Protein AF-A0A915DRJ3-F1 (afdb_monomer_lite)

InterPro domains:
  IPR001910 Inosine/uridine-preferring nucleoside hydrolase domain [PF01156] (149-484)
  IPR036452 Ribonucleoside hydrolase-like [G3DSA:3.90.245.10] (140-495)
  IPR036452 Ribonucleoside hydrolase-like [SSF53590] (146-340)

Foldseek 3Di:
DVVVVVVLVVVLVVVCVVPVPPDPPVSVVVSVVVVVVVVVVVVCVVVVVDDDDDDDDDQDWDDDDPDTDHDDDDDDDDDDDDDDDDDDDDDDDDDDDDDDDDDDDDDDDDDDPDDVVVPPPPDDDDPPPDPDPPLLVLLLVLDDLQAFEEEEAQQFLLVLLLVLLCLLFPLSNHSAYEYAADLQVLSQVLVQLLQCLRPSRNSHYYYGAQRFDDDDLAQQQVLVVPLLCPCPVSDDPVSSVVSVVCPDPRRPHGLLVNLVSNLVSLLVVVHAHEYEAHAACRSPQVPVVDVSSLVSHQEYEHQWDWDADVPDNWTFTHNRCQRYVPSVQSVLVCQLRHAYEYCYVQQLLLLQQQAQDPPDPPPRQADPRKDFCVRNVLLLCLLPVPLQVSSVSSLVSLLSSLVSVCVVPVVSCVRCDPRGRSRMDHNRSNCSSLCVSDVVQWPDKFFWRKHWPPPAADSNHTIIDIDGDPSGSYIYTHGPSVSSVVSSSVSSVSSCVVRRD

Secondary structure (DSSP, 8-state):
-HHHHHHHHHHHHHHHHHTT---HHHHHHHHHHHHHHHHHHHHHHHTTSS------PPPP-EEETTEEE---------PPPPP-------------------------------SSTTTTT--S---SS-----HHHHHHHH--SSS-EEEEE---HHHHHHHHHHHHHTTTTEEEEEE-SSSHHHHHHHHHHHHTTSTTTTTS-EEE----S-----TTTHHHHT-TTTTBTTB-HHHHHHHHH--------HHHHHHHHHHHHHHHHT--EEEEE-S-SHHHHHHHTSHHHHHHEEEEEEE--EEEPTTSS-EEE-HHHHH-HHHHHHHHHGGGTS-EEEE-HHHHHHHHHS-S-TT-TTS-S-SSS-EETTT-HHHHHHHT-TTBGGGHHHHHHHHHHHHHHHHH-THHHHHH-GGGTTSEE--HHHHHHHHHH-GGGEEEEEEEEEEEEEEEEETTEEEEEEEE-TT--EEEEEE-HHHHHHHHHHHHHHHHHHHB-

Structure (mmCIF, N/CA/C/O backbone):
data_AF-A0A915DRJ3-F1
#
_entry.id   AF-A0A915DRJ3-F1
#
loop_
_atom_site.group_PDB
_atom_site.id
_atom_site.type_symbol
_atom_site.label_atom_id
_atom_site.label_alt_id
_atom_site.label_comp_id
_atom_site.label_asym_id
_atom_site.label_entity_id
_atom_site.label_seq_id
_atom_site.pdbx_PDB_ins_code
_atom_site.Cartn_x
_atom_site.Cartn_y
_atom_site.Cartn_z
_atom_site.occupancy
_atom_site.B_iso_or_equiv
_atom_site.auth_seq_id
_atom_site.auth_comp_id
_atom_site.auth_asym_id
_atom_site.auth_atom_id
_atom_site.pdbx_PDB_model_num
ATOM 1 N N . MET A 1 1 ? 42.734 8.573 -35.535 1.00 49.59 1 MET A N 1
ATOM 2 C CA . MET A 1 1 ? 42.761 9.643 -34.503 1.00 49.59 1 MET A CA 1
ATOM 3 C C . MET A 1 1 ? 42.790 11.056 -35.105 1.00 49.59 1 MET A C 1
ATOM 5 O O . MET A 1 1 ? 42.105 11.924 -34.582 1.00 49.59 1 MET A O 1
ATOM 9 N N . HIS A 1 2 ? 43.520 11.301 -36.202 1.00 44.66 2 HIS A N 1
ATOM 10 C CA . HIS A 1 2 ? 43.616 12.638 -36.820 1.00 44.66 2 HIS A CA 1
ATOM 11 C C . HIS A 1 2 ? 42.331 13.121 -37.518 1.00 44.66 2 HIS A C 1
ATOM 13 O O . HIS A 1 2 ? 41.984 14.289 -37.389 1.00 44.66 2 HIS A O 1
ATOM 19 N N . VAL A 1 3 ? 41.559 12.219 -38.135 1.00 53.72 3 VAL A N 1
ATOM 20 C CA . VAL A 1 3 ? 40.281 12.560 -38.797 1.00 53.72 3 VAL A CA 1
ATOM 21 C C . VAL A 1 3 ? 39.209 13.025 -37.799 1.00 53.72 3 VAL A C 1
ATOM 23 O O . VAL A 1 3 ? 38.527 14.015 -38.036 1.00 53.72 3 VAL A O 1
ATOM 26 N N . LEU A 1 4 ? 39.111 12.380 -36.630 1.00 61.62 4 LEU A N 1
ATOM 27 C CA . LEU A 1 4 ? 38.143 12.759 -35.591 1.00 61.62 4 LEU A CA 1
ATOM 28 C C . LEU A 1 4 ? 38.477 14.118 -34.953 1.00 61.62 4 LEU A C 1
ATOM 30 O O . LEU A 1 4 ? 37.576 14.907 -34.679 1.00 61.62 4 LEU A O 1
ATOM 34 N N . LYS A 1 5 ? 39.771 14.416 -34.761 1.00 54.53 5 LYS A N 1
ATOM 35 C CA . LYS A 1 5 ? 40.222 15.738 -34.294 1.00 54.53 5 LYS A CA 1
ATOM 36 C C . LYS A 1 5 ? 39.854 16.835 -35.295 1.00 54.53 5 LYS A C 1
ATOM 38 O O . LYS A 1 5 ? 39.391 17.888 -34.875 1.00 54.53 5 LYS A O 1
ATOM 43 N N . LEU A 1 6 ? 40.004 16.568 -36.594 1.00 57.22 6 LEU A N 1
ATOM 44 C CA . LEU A 1 6 ? 39.643 17.508 -37.655 1.00 57.22 6 LEU A CA 1
ATOM 45 C C . LEU A 1 6 ? 38.124 17.749 -37.717 1.00 57.22 6 LEU A C 1
ATOM 47 O O . LEU A 1 6 ? 37.693 18.896 -37.778 1.00 57.22 6 LEU A O 1
ATOM 51 N N . LEU A 1 7 ? 37.309 16.694 -37.608 1.00 63.97 7 LEU A N 1
ATOM 52 C CA . LEU A 1 7 ? 35.843 16.804 -37.611 1.00 63.97 7 LEU A CA 1
ATOM 53 C C . LEU A 1 7 ? 35.302 17.565 -36.393 1.00 63.97 7 LEU A C 1
ATOM 55 O O . LEU A 1 7 ? 34.417 18.404 -36.544 1.00 63.97 7 LEU A O 1
ATOM 59 N N . LEU A 1 8 ? 35.863 17.339 -35.200 1.00 65.94 8 LEU A N 1
ATOM 60 C CA . LEU A 1 8 ? 35.496 18.095 -33.997 1.00 65.94 8 LEU A CA 1
ATOM 61 C C . LEU A 1 8 ? 35.905 19.568 -34.097 1.00 65.94 8 LEU A C 1
ATOM 63 O O . LEU A 1 8 ? 35.176 20.431 -33.613 1.00 65.94 8 LEU A O 1
ATOM 67 N N . LEU A 1 9 ? 37.026 19.873 -34.755 1.00 63.84 9 LEU A N 1
ATOM 68 C CA . LEU A 1 9 ? 37.458 21.251 -34.986 1.00 63.84 9 LEU A CA 1
ATOM 69 C C . LEU A 1 9 ? 36.503 21.976 -35.947 1.00 63.84 9 LEU A C 1
ATOM 71 O O . LEU A 1 9 ? 36.058 23.082 -35.648 1.00 63.84 9 LEU A O 1
ATOM 75 N N . ILE A 1 10 ? 36.130 21.320 -37.052 1.00 67.25 10 ILE A N 1
ATOM 76 C CA . ILE A 1 10 ? 35.184 21.843 -38.051 1.00 67.25 10 ILE A CA 1
ATOM 77 C C . ILE A 1 10 ? 33.803 22.068 -37.422 1.00 67.25 10 ILE A C 1
ATOM 79 O O . ILE A 1 10 ? 33.219 23.138 -37.582 1.00 67.25 10 ILE A O 1
ATOM 83 N N . PHE A 1 11 ? 33.298 21.105 -36.647 1.00 67.00 11 PHE A N 1
ATOM 84 C CA . PHE A 1 11 ? 31.995 21.220 -35.986 1.00 67.00 11 PHE A CA 1
ATOM 85 C C . PHE A 1 11 ? 31.973 22.352 -34.946 1.00 67.00 11 PHE A C 1
ATOM 87 O O . PHE A 1 11 ? 30.994 23.093 -34.844 1.00 67.00 11 PHE A O 1
ATOM 94 N N . SER A 1 12 ? 33.083 22.537 -34.223 1.00 61.16 12 SER A N 1
ATOM 95 C CA . SER A 1 12 ? 33.252 23.635 -33.260 1.00 61.16 12 SER A CA 1
ATOM 96 C C . SER A 1 12 ? 33.276 25.002 -33.956 1.00 61.16 12 SER A C 1
ATOM 98 O O . SER A 1 12 ? 32.675 25.952 -33.457 1.00 61.16 12 SER A O 1
ATOM 100 N N . PHE A 1 13 ? 33.907 25.091 -35.133 1.00 62.16 13 PHE A N 1
ATOM 101 C CA . PHE A 1 13 ? 33.919 26.297 -35.970 1.00 62.16 13 PHE A CA 1
ATOM 102 C C . PHE A 1 13 ? 32.523 26.648 -36.508 1.00 62.16 13 PHE A C 1
ATOM 104 O O . PHE A 1 13 ? 32.119 27.808 -36.464 1.00 62.16 13 PHE A O 1
ATOM 111 N N . ILE A 1 14 ? 31.753 25.648 -36.951 1.00 67.56 14 ILE A N 1
ATOM 112 C CA . ILE A 1 14 ? 30.377 25.837 -37.442 1.00 67.56 14 ILE A CA 1
ATOM 113 C C . ILE A 1 14 ? 29.458 26.347 -36.322 1.00 67.56 14 ILE A C 1
ATOM 115 O O . ILE A 1 14 ? 28.662 27.259 -36.546 1.00 67.56 14 ILE A O 1
ATOM 119 N N . LEU A 1 15 ? 29.581 25.804 -35.107 1.00 56.31 15 LEU A N 1
ATOM 120 C CA . LEU A 1 15 ? 28.788 26.240 -33.950 1.00 56.31 15 LEU A CA 1
ATOM 121 C C . LEU A 1 15 ? 29.149 27.654 -33.475 1.00 56.31 15 LEU A C 1
ATOM 123 O O . LEU A 1 15 ? 28.258 28.401 -33.072 1.00 56.31 15 LEU A O 1
ATOM 127 N N . LEU A 1 16 ? 30.426 28.036 -33.559 1.00 55.81 16 LEU A N 1
ATOM 128 C CA . LEU A 1 16 ? 30.893 29.395 -33.266 1.00 55.81 16 LEU A CA 1
ATOM 129 C C . LEU A 1 16 ? 30.299 30.427 -34.234 1.00 55.81 16 LEU A C 1
ATOM 131 O O . LEU A 1 16 ? 29.849 31.481 -33.791 1.00 55.81 16 LEU A O 1
ATOM 135 N N . PHE A 1 17 ? 30.236 30.102 -35.529 1.00 57.72 17 PHE A N 1
ATOM 136 C CA . PHE A 1 17 ? 29.680 30.994 -36.550 1.00 57.72 17 PHE A CA 1
ATOM 137 C C . PHE A 1 17 ? 28.150 31.070 -36.534 1.00 57.72 17 PHE A C 1
ATOM 139 O O . PHE A 1 17 ? 27.593 32.129 -36.809 1.00 57.72 17 PHE A O 1
ATOM 146 N N . LYS A 1 18 ? 27.448 29.981 -36.190 1.00 57.31 18 LYS A N 1
ATOM 147 C CA . LYS A 1 18 ? 25.974 29.980 -36.166 1.00 57.31 18 LYS A CA 1
ATOM 148 C C . LYS A 1 18 ? 25.361 30.704 -34.966 1.00 57.31 18 LYS A C 1
ATOM 150 O O . LYS A 1 18 ? 24.227 31.156 -35.076 1.00 57.31 18 LYS A O 1
ATOM 155 N N . ASN A 1 19 ? 26.077 30.811 -33.845 1.00 49.91 19 ASN A N 1
ATOM 156 C CA . ASN A 1 19 ? 25.487 31.256 -32.577 1.00 49.91 19 ASN A CA 1
ATOM 157 C C . ASN A 1 19 ? 25.912 32.658 -32.107 1.00 49.91 19 ASN A C 1
ATOM 159 O O . ASN A 1 19 ? 25.576 33.015 -30.981 1.00 49.91 19 ASN A O 1
ATOM 163 N N . ASN A 1 20 ? 26.629 33.453 -32.920 1.00 48.12 20 ASN A N 1
ATOM 164 C CA . ASN A 1 20 ? 27.043 34.834 -32.591 1.00 48.12 20 ASN A CA 1
ATOM 165 C C . ASN A 1 20 ? 27.549 34.997 -31.138 1.00 48.12 20 ASN A C 1
ATOM 167 O O . ASN A 1 20 ? 27.190 35.929 -30.416 1.00 48.12 20 ASN A O 1
ATOM 171 N N . VAL A 1 21 ? 28.369 34.048 -30.673 1.00 52.25 21 VAL A N 1
ATOM 172 C CA . VAL A 1 21 ? 28.821 34.015 -29.277 1.00 52.25 21 VAL A CA 1
ATOM 173 C C . VAL A 1 21 ? 29.948 35.031 -29.098 1.00 52.25 21 VAL A C 1
ATOM 175 O O . VAL A 1 21 ? 31.101 34.773 -29.432 1.00 52.25 21 VAL A O 1
ATOM 178 N N . SER A 1 22 ? 29.613 36.196 -28.549 1.00 46.97 22 SER A N 1
ATOM 179 C CA . SER A 1 22 ? 30.479 37.379 -28.455 1.00 46.97 22 SER A CA 1
ATOM 180 C C . SER A 1 22 ? 31.552 37.344 -27.355 1.00 46.97 22 SER A C 1
ATOM 182 O O . SER A 1 22 ? 32.149 38.374 -27.057 1.00 46.97 22 SER A O 1
ATOM 184 N N . THR A 1 23 ? 31.853 36.192 -26.739 1.00 49.59 23 THR A N 1
ATOM 185 C CA . THR A 1 23 ? 32.932 36.106 -25.731 1.00 49.59 23 THR A CA 1
ATOM 186 C C . THR A 1 23 ? 33.760 34.809 -25.835 1.00 49.59 23 THR A C 1
ATOM 188 O O . THR A 1 23 ? 33.220 33.719 -25.632 1.00 49.59 23 THR A O 1
ATOM 191 N N . PRO A 1 24 ? 35.089 34.893 -26.079 1.00 48.44 24 PRO A N 1
ATOM 192 C CA . PRO A 1 24 ? 35.969 33.731 -26.292 1.00 48.44 24 PRO A CA 1
ATOM 193 C C . PRO A 1 24 ? 36.018 32.717 -25.135 1.00 48.44 24 PRO A C 1
ATOM 195 O O . PRO A 1 24 ? 36.250 31.527 -25.346 1.00 48.44 24 PRO A O 1
ATOM 198 N N . SER A 1 25 ? 35.777 33.160 -23.898 1.00 46.44 25 SER A N 1
ATOM 199 C CA . SER A 1 25 ? 35.954 32.340 -22.690 1.00 46.44 25 SER A CA 1
ATOM 200 C C . SER A 1 25 ? 34.895 31.243 -22.511 1.00 46.44 25 SER A C 1
ATOM 202 O O . SER A 1 25 ? 35.192 30.192 -21.938 1.00 46.44 25 SER A O 1
ATOM 204 N N . LYS A 1 26 ? 33.671 31.440 -23.020 1.00 46.59 26 LYS A N 1
ATOM 205 C CA . LYS A 1 26 ? 32.599 30.427 -22.963 1.00 46.59 26 LYS A CA 1
ATOM 206 C C . LYS A 1 26 ? 32.793 29.335 -24.017 1.00 46.59 26 LYS A C 1
ATOM 208 O O . LYS A 1 26 ? 32.571 28.160 -23.727 1.00 46.59 26 LYS A O 1
ATOM 213 N N . SER A 1 27 ? 33.297 29.704 -25.191 1.00 52.41 27 SER A N 1
ATOM 214 C CA . SER A 1 27 ? 33.567 28.782 -26.299 1.00 52.41 27 SER A CA 1
ATOM 215 C C . SER A 1 27 ? 34.698 27.804 -25.973 1.00 52.41 27 SER A C 1
ATOM 217 O O . SER A 1 27 ? 34.578 26.612 -26.249 1.00 52.41 27 SER A O 1
ATOM 219 N N . ILE A 1 28 ? 35.750 28.268 -25.288 1.00 55.22 28 ILE A N 1
ATOM 220 C CA . ILE A 1 28 ? 36.862 27.411 -24.844 1.00 55.22 28 ILE A CA 1
ATOM 221 C C . ILE A 1 28 ? 36.376 26.359 -23.838 1.00 55.22 28 ILE A C 1
ATOM 223 O O . ILE A 1 28 ? 36.685 25.179 -23.989 1.00 55.22 28 ILE A O 1
ATOM 227 N N . LYS A 1 29 ? 35.552 26.744 -22.852 1.00 55.50 29 LYS A N 1
ATOM 228 C CA . LYS A 1 29 ? 35.002 25.798 -21.862 1.00 55.50 29 LYS A CA 1
ATOM 229 C C . LYS A 1 29 ? 34.100 24.738 -22.500 1.00 55.50 29 LYS A C 1
ATOM 231 O O . LYS A 1 29 ? 34.145 23.578 -22.093 1.00 55.50 29 LYS A O 1
ATOM 236 N N . PHE A 1 30 ? 33.318 25.113 -23.512 1.00 55.62 30 PHE A N 1
ATOM 237 C CA . PHE A 1 30 ? 32.466 24.177 -24.245 1.00 55.62 30 PHE A CA 1
ATOM 238 C C . PHE A 1 30 ? 33.288 23.158 -25.050 1.00 55.62 30 PHE A C 1
ATOM 240 O O . PHE A 1 30 ? 33.066 21.954 -24.922 1.00 55.62 30 PHE A O 1
ATOM 247 N N . VAL A 1 31 ? 34.295 23.619 -25.801 1.00 53.91 31 VAL A N 1
ATOM 248 C CA . VAL A 1 31 ? 35.200 22.744 -26.568 1.00 53.91 31 VAL A CA 1
ATOM 249 C C . VAL A 1 31 ? 35.987 21.814 -25.637 1.00 53.91 31 VAL A C 1
ATOM 251 O O . VAL A 1 31 ? 36.097 20.620 -25.916 1.00 53.91 31 VAL A O 1
ATOM 254 N N . GLN A 1 32 ? 36.457 22.316 -24.490 1.00 57.56 32 GLN A N 1
ATOM 255 C CA . GLN A 1 32 ? 37.142 21.508 -23.476 1.00 57.56 32 GLN A CA 1
ATOM 256 C C . GLN A 1 32 ? 36.227 20.406 -22.912 1.00 57.56 32 GLN A C 1
ATOM 258 O O . GLN A 1 32 ? 36.651 19.262 -22.752 1.00 57.56 32 GLN A O 1
ATOM 263 N N . SER A 1 33 ? 34.960 20.730 -22.636 1.00 56.16 33 SER A N 1
ATOM 264 C CA . SER A 1 33 ? 33.967 19.776 -22.123 1.00 56.16 33 SER A CA 1
ATOM 265 C C . SER A 1 33 ? 33.634 18.681 -23.145 1.00 56.16 33 SER A C 1
ATOM 267 O O . SER A 1 33 ? 33.622 17.490 -22.812 1.00 56.16 33 SER A O 1
ATOM 269 N N . ALA A 1 34 ? 33.445 19.062 -24.412 1.00 50.75 34 ALA A N 1
ATOM 270 C CA . ALA A 1 34 ? 33.204 18.125 -25.507 1.00 50.75 34 ALA A CA 1
ATOM 271 C C . ALA A 1 34 ? 34.414 17.203 -25.745 1.00 50.75 34 ALA A C 1
ATOM 273 O O . ALA A 1 34 ? 34.250 15.989 -25.880 1.00 50.75 34 ALA A O 1
ATOM 274 N N . TYR A 1 35 ? 35.633 17.753 -25.708 1.00 62.62 35 TYR A N 1
ATOM 275 C CA . TYR A 1 35 ? 36.872 16.982 -25.822 1.00 62.62 35 TYR A CA 1
ATOM 276 C C . TYR A 1 35 ? 37.025 15.968 -24.682 1.00 62.62 35 TYR A C 1
ATOM 278 O O . TYR A 1 35 ? 37.298 14.793 -24.927 1.00 62.62 35 TYR A O 1
ATOM 286 N N . ASN A 1 36 ? 36.780 16.391 -23.439 1.00 59.50 36 ASN A N 1
ATOM 287 C CA . ASN A 1 36 ? 36.861 15.517 -22.269 1.00 59.50 36 ASN A CA 1
ATOM 288 C C . ASN A 1 36 ? 35.820 14.389 -22.315 1.00 59.50 36 ASN A C 1
ATOM 290 O O . ASN A 1 36 ? 36.119 13.257 -21.937 1.00 59.50 36 ASN A O 1
ATOM 294 N N . SER A 1 37 ? 34.619 14.674 -22.817 1.00 55.72 37 SER A N 1
ATOM 295 C CA . SER A 1 37 ? 33.560 13.672 -22.985 1.00 55.72 37 SER A CA 1
ATOM 296 C C . SER A 1 37 ? 33.924 12.644 -24.062 1.00 55.72 37 SER A C 1
ATOM 298 O O . SER A 1 37 ? 33.825 11.440 -23.825 1.00 55.72 37 SER A O 1
ATOM 300 N N . ALA A 1 38 ? 34.448 13.095 -25.205 1.00 51.66 38 ALA A N 1
ATOM 301 C CA . ALA A 1 38 ? 34.927 12.211 -26.268 1.00 51.66 38 ALA A CA 1
ATOM 302 C C . ALA A 1 38 ? 36.118 11.343 -25.817 1.00 51.66 38 ALA A C 1
ATOM 304 O O . ALA A 1 38 ? 36.171 10.151 -26.124 1.00 51.66 38 ALA A O 1
ATOM 305 N N . ALA A 1 39 ? 37.046 11.907 -25.038 1.00 57.34 39 ALA A N 1
ATOM 306 C CA . ALA A 1 39 ? 38.181 11.174 -24.480 1.00 57.34 39 ALA A CA 1
ATOM 307 C C . ALA A 1 39 ? 37.741 10.073 -23.497 1.00 57.34 39 ALA A C 1
ATOM 309 O O . ALA A 1 39 ? 38.289 8.971 -23.534 1.00 57.34 39 ALA A O 1
ATOM 310 N N . ARG A 1 40 ? 36.720 10.328 -22.664 1.00 55.06 40 ARG A N 1
ATOM 311 C CA . ARG A 1 40 ? 36.143 9.316 -21.758 1.00 55.06 40 ARG A CA 1
ATOM 312 C C . ARG A 1 40 ? 35.479 8.171 -22.518 1.00 55.06 40 ARG A C 1
ATOM 314 O O . ARG A 1 40 ? 35.708 7.018 -22.169 1.00 55.06 40 ARG A O 1
ATOM 321 N N . ILE A 1 41 ? 34.718 8.473 -23.571 1.00 47.94 41 ILE A N 1
ATOM 322 C CA . ILE A 1 41 ? 34.064 7.455 -24.410 1.00 47.94 41 ILE A CA 1
ATOM 323 C C . ILE A 1 41 ? 35.110 6.570 -25.101 1.00 47.94 41 ILE A C 1
ATOM 325 O O . ILE A 1 41 ? 35.000 5.347 -25.070 1.00 47.94 41 ILE A O 1
ATOM 329 N N . LEU A 1 42 ? 36.170 7.168 -25.653 1.00 49.81 42 LEU A N 1
ATOM 330 C CA . LEU A 1 42 ? 37.263 6.426 -26.292 1.00 49.81 42 LEU A CA 1
ATOM 331 C C . LEU A 1 42 ? 38.073 5.586 -25.295 1.00 49.81 42 LEU A C 1
ATOM 333 O O . LEU A 1 42 ? 38.499 4.483 -25.633 1.00 49.81 42 LEU A O 1
ATOM 337 N N . SER A 1 43 ? 38.277 6.084 -24.073 1.00 58.44 43 SER A N 1
ATOM 338 C CA . SER A 1 43 ? 38.920 5.323 -22.994 1.00 58.44 43 SER A CA 1
ATOM 339 C C . SER A 1 43 ? 38.066 4.120 -22.577 1.00 58.44 43 SER A C 1
ATOM 341 O O . SER A 1 43 ? 38.570 3.003 -22.490 1.00 58.44 43 SER A O 1
ATOM 343 N N . ALA A 1 44 ? 36.751 4.313 -22.432 1.00 47.81 44 ALA A N 1
ATOM 344 C CA . ALA A 1 44 ? 35.804 3.244 -22.116 1.00 47.81 44 ALA A CA 1
ATOM 345 C C . ALA A 1 44 ? 35.708 2.185 -23.232 1.00 47.81 44 ALA A C 1
ATOM 347 O O . ALA A 1 44 ? 35.640 0.993 -22.938 1.00 47.81 44 ALA A O 1
ATOM 348 N N . GLN A 1 45 ? 35.770 2.587 -24.506 1.00 46.41 45 GLN A N 1
ATOM 349 C CA . GLN A 1 45 ? 35.825 1.654 -25.640 1.00 46.41 45 GLN A CA 1
ATOM 350 C C . GLN A 1 45 ? 37.141 0.866 -25.690 1.00 46.41 45 GLN A C 1
ATOM 352 O O . GLN A 1 45 ? 37.118 -0.335 -25.936 1.00 46.41 45 GLN A O 1
ATOM 357 N N . ARG A 1 46 ? 38.290 1.499 -25.408 1.00 56.03 46 ARG A N 1
ATOM 358 C CA . ARG A 1 46 ? 39.591 0.802 -25.330 1.00 56.03 46 ARG A CA 1
ATOM 359 C C . ARG A 1 46 ? 39.677 -0.183 -24.167 1.00 56.03 46 ARG A C 1
ATOM 361 O O . ARG A 1 46 ? 40.410 -1.158 -24.260 1.00 56.03 46 ARG A O 1
ATOM 368 N N . ALA A 1 47 ? 38.929 0.067 -23.098 1.00 62.66 47 ALA A N 1
ATOM 369 C CA . ALA A 1 47 ? 38.826 -0.821 -21.950 1.00 62.66 47 ALA A CA 1
ATOM 370 C C . ALA A 1 47 ? 37.780 -1.945 -22.130 1.00 62.66 47 ALA A C 1
ATOM 372 O O . ALA A 1 47 ? 37.501 -2.655 -21.169 1.00 62.66 47 ALA A O 1
ATOM 373 N N . ASN A 1 48 ? 37.183 -2.108 -23.324 1.00 52.38 48 ASN A N 1
ATOM 374 C CA . ASN A 1 48 ? 36.078 -3.044 -23.602 1.00 52.38 48 ASN A CA 1
ATOM 375 C C . ASN A 1 48 ? 34.844 -2.857 -22.692 1.00 52.38 48 ASN A C 1
ATOM 377 O O . ASN A 1 48 ? 34.049 -3.776 -22.512 1.00 52.38 48 ASN A O 1
ATOM 381 N N . ILE A 1 49 ? 34.659 -1.659 -22.126 1.00 51.84 49 ILE A N 1
ATOM 382 C CA . ILE A 1 49 ? 33.519 -1.329 -21.252 1.00 51.84 49 ILE A CA 1
ATOM 383 C C . ILE A 1 49 ? 32.272 -0.981 -22.089 1.00 51.84 49 ILE A C 1
ATOM 385 O O . ILE A 1 49 ? 31.147 -1.067 -21.604 1.00 51.84 49 ILE A O 1
ATOM 389 N N . LEU A 1 50 ? 32.453 -0.626 -23.366 1.00 34.72 50 LEU A N 1
ATOM 390 C CA . LEU A 1 50 ? 31.380 -0.382 -24.333 1.00 34.72 50 LEU A CA 1
ATOM 391 C C . LEU A 1 50 ? 31.547 -1.302 -25.557 1.00 34.72 50 LEU A C 1
ATOM 393 O O . LEU A 1 50 ? 32.680 -1.471 -26.012 1.00 34.72 50 LEU A O 1
ATOM 397 N N . PRO A 1 51 ? 30.458 -1.863 -26.121 1.00 32.66 51 PRO A N 1
ATOM 398 C CA . PRO A 1 51 ? 30.534 -2.698 -27.318 1.00 32.66 51 PRO A CA 1
ATOM 399 C C . PRO A 1 51 ? 31.059 -1.907 -28.527 1.00 32.66 51 PRO A C 1
ATOM 401 O O . PRO A 1 51 ? 30.797 -0.707 -28.668 1.00 32.66 51 PRO A O 1
ATOM 404 N N . SER A 1 52 ? 31.809 -2.580 -29.407 1.00 35.00 52 SER A N 1
ATOM 405 C CA . SER A 1 52 ? 32.313 -1.986 -30.646 1.00 35.00 52 SER A CA 1
ATOM 406 C C . SER A 1 52 ? 31.146 -1.661 -31.580 1.00 35.00 52 SER A C 1
ATOM 408 O O . SER A 1 52 ? 30.361 -2.523 -31.969 1.00 35.00 52 SER A O 1
ATOM 410 N N . VAL A 1 53 ? 31.018 -0.389 -31.952 1.00 35.50 53 VAL A N 1
ATOM 411 C CA . VAL A 1 53 ? 30.031 0.033 -32.948 1.00 35.50 53 VAL A CA 1
ATOM 412 C C . VAL A 1 53 ? 30.600 -0.320 -34.318 1.00 35.50 53 VAL A C 1
ATOM 414 O O . VAL A 1 53 ? 31.445 0.398 -34.849 1.00 35.50 53 VAL A O 1
ATOM 417 N N . THR A 1 54 ? 30.176 -1.452 -34.871 1.00 30.72 54 THR A N 1
ATOM 418 C CA . THR A 1 54 ? 30.434 -1.814 -36.267 1.00 30.72 54 THR A CA 1
ATOM 419 C C . THR A 1 54 ? 29.102 -1.918 -37.009 1.00 30.72 54 THR A C 1
ATOM 421 O O . THR A 1 54 ? 28.170 -2.558 -36.539 1.00 30.72 54 THR A O 1
ATOM 424 N N . SER A 1 55 ? 29.047 -1.240 -38.160 1.00 30.05 55 SER A N 1
ATOM 425 C CA . SER A 1 55 ? 27.951 -1.117 -39.138 1.00 30.05 55 SER A CA 1
ATOM 426 C C . SER A 1 55 ? 26.726 -0.266 -38.749 1.00 30.05 55 SER A C 1
ATOM 428 O O . SER A 1 55 ? 25.886 -0.649 -37.945 1.00 30.05 55 SER A O 1
ATOM 430 N N . TYR A 1 56 ? 26.613 0.899 -39.394 1.00 26.92 56 TYR A N 1
ATOM 431 C CA . TYR A 1 56 ? 25.325 1.446 -39.820 1.00 26.92 56 TYR A CA 1
ATOM 432 C C . TYR A 1 56 ? 25.277 1.267 -41.336 1.00 26.92 56 TYR A C 1
ATOM 434 O O . TYR A 1 56 ? 26.135 1.811 -42.037 1.00 26.92 56 TYR A O 1
ATOM 442 N N . ASP A 1 57 ? 24.304 0.502 -41.825 1.00 29.14 57 ASP A N 1
ATOM 443 C CA . ASP A 1 57 ? 23.976 0.468 -43.245 1.00 29.14 57 ASP A CA 1
ATOM 444 C C . ASP A 1 57 ? 23.508 1.857 -43.690 1.00 29.14 57 ASP A C 1
ATOM 446 O O . ASP A 1 57 ? 22.732 2.543 -43.018 1.00 29.14 57 ASP A O 1
ATOM 450 N N . SER A 1 58 ? 24.058 2.300 -44.814 1.00 31.11 58 SER A N 1
ATOM 451 C CA . SER A 1 58 ? 23.850 3.633 -45.366 1.00 31.11 58 SER A CA 1
ATOM 452 C C . SER A 1 58 ? 22.499 3.718 -46.081 1.00 31.11 58 SER A C 1
ATOM 454 O O . SER A 1 58 ? 22.229 2.977 -47.020 1.00 31.11 58 SER A O 1
ATOM 456 N N . VAL A 1 59 ? 21.646 4.651 -45.652 1.00 30.88 59 VAL A N 1
ATOM 457 C CA . VAL A 1 59 ? 20.459 5.072 -46.413 1.00 30.88 59 VAL A CA 1
ATOM 458 C C . VAL A 1 59 ? 20.911 6.129 -47.430 1.00 30.88 59 VAL A C 1
ATOM 460 O O . VAL A 1 59 ? 21.593 7.077 -47.027 1.00 30.88 59 VAL A O 1
ATOM 463 N N . PRO A 1 60 ? 20.579 6.016 -48.729 1.00 30.64 60 PRO A N 1
ATOM 464 C 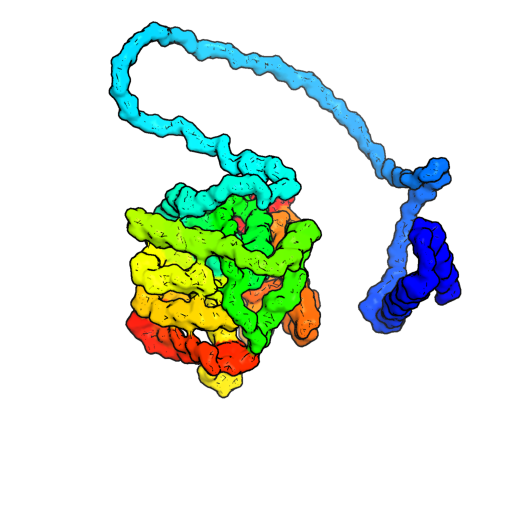CA . PRO A 1 60 ? 20.971 7.023 -49.701 1.00 30.64 60 PRO A CA 1
ATOM 465 C C . PRO A 1 60 ? 20.103 8.279 -49.546 1.00 30.64 60 PRO A C 1
ATOM 467 O O . PRO A 1 60 ? 18.877 8.208 -49.487 1.00 30.64 60 PRO A O 1
ATOM 470 N N . PHE A 1 61 ? 20.754 9.441 -49.524 1.00 31.25 61 PHE A N 1
ATOM 471 C CA . PHE A 1 61 ? 20.116 10.752 -49.633 1.00 31.25 61 PHE A CA 1
ATOM 472 C C . PHE A 1 61 ? 20.576 11.413 -50.931 1.00 31.25 61 PHE A C 1
ATOM 474 O O . PHE A 1 61 ? 21.750 11.320 -51.290 1.00 31.25 61 PHE A O 1
ATOM 481 N N . THR A 1 62 ? 19.688 12.150 -51.595 1.00 33.44 62 THR A N 1
ATOM 482 C CA . THR A 1 62 ? 20.075 13.096 -52.649 1.00 33.44 62 THR A CA 1
ATOM 483 C C . THR A 1 62 ? 19.781 14.523 -52.219 1.00 33.44 62 THR A C 1
ATOM 485 O O . THR A 1 62 ? 18.737 14.803 -51.629 1.00 33.44 62 THR A O 1
ATOM 488 N N . TYR A 1 63 ? 20.706 15.428 -52.537 1.00 25.53 63 TYR A N 1
ATOM 489 C CA . TYR A 1 63 ? 20.623 16.849 -52.219 1.00 25.53 63 TYR A CA 1
ATOM 490 C C . TYR A 1 63 ? 20.400 17.640 -53.512 1.00 25.53 63 TYR A C 1
ATOM 492 O O . TYR A 1 63 ? 21.288 17.710 -54.359 1.00 25.53 63 TYR A O 1
ATOM 500 N N . GLN A 1 64 ? 19.223 18.242 -53.668 1.00 28.75 64 GLN A N 1
ATOM 501 C CA . GLN A 1 64 ? 18.951 19.219 -54.725 1.00 28.75 64 GLN A CA 1
ATOM 502 C C . GLN A 1 64 ? 18.164 20.396 -54.140 1.00 28.75 64 GLN A C 1
ATOM 504 O O . GLN A 1 64 ? 17.202 20.210 -53.399 1.00 28.75 64 GLN A O 1
ATOM 509 N N . ASN A 1 65 ? 18.604 21.618 -54.456 1.00 29.09 65 ASN A N 1
ATOM 510 C CA . ASN A 1 65 ? 17.957 22.887 -54.093 1.00 29.09 65 ASN A CA 1
ATOM 511 C C . ASN A 1 65 ? 17.593 23.047 -52.602 1.00 29.09 65 ASN A C 1
ATOM 513 O O . ASN A 1 65 ? 16.520 23.535 -52.254 1.00 29.09 65 ASN A O 1
ATOM 517 N N . GLY A 1 66 ? 18.508 22.663 -51.707 1.00 31.81 66 GLY A N 1
ATOM 518 C CA . GLY A 1 66 ? 18.438 23.036 -50.289 1.00 31.81 66 GLY A CA 1
ATOM 519 C C . GLY A 1 66 ? 17.380 22.310 -49.451 1.00 31.81 66 GLY A C 1
ATOM 520 O O . GLY A 1 66 ? 17.072 22.775 -48.355 1.00 31.81 66 GLY A O 1
ATOM 521 N N . LYS A 1 67 ? 16.836 21.177 -49.915 1.00 27.78 67 LYS A N 1
ATOM 522 C CA . LYS A 1 67 ? 15.975 20.299 -49.103 1.00 27.78 67 LYS A CA 1
ATOM 523 C C . LYS A 1 67 ? 16.469 18.852 -49.130 1.00 27.78 67 LYS A C 1
ATOM 525 O O . LYS A 1 67 ? 16.888 18.353 -50.170 1.00 27.78 67 LYS A O 1
ATOM 530 N N . ILE A 1 68 ? 16.399 18.192 -47.971 1.00 33.44 68 ILE A N 1
ATOM 531 C CA . ILE A 1 68 ? 16.691 16.762 -47.790 1.00 33.44 68 ILE A CA 1
ATOM 532 C C . ILE A 1 68 ? 15.357 16.008 -47.836 1.00 33.44 68 ILE A C 1
ATOM 534 O O . ILE A 1 68 ? 14.453 16.328 -47.065 1.00 33.44 68 ILE A O 1
ATOM 538 N N . GLY A 1 69 ? 15.230 15.029 -48.733 1.00 31.66 69 GLY A N 1
ATOM 539 C CA . GLY A 1 69 ? 14.072 14.135 -48.828 1.00 31.66 69 GLY A CA 1
ATOM 540 C C . GLY A 1 69 ? 14.467 12.672 -48.624 1.00 31.66 69 GLY A C 1
ATOM 541 O O . GLY A 1 69 ? 15.579 12.279 -48.972 1.00 31.66 69 GLY A O 1
ATOM 542 N N . PHE A 1 70 ? 13.555 11.880 -48.055 1.00 35.72 70 PHE A N 1
ATOM 543 C CA . PHE A 1 70 ? 13.695 10.430 -47.886 1.00 35.72 70 PHE A CA 1
ATOM 544 C C . PHE A 1 70 ? 13.014 9.697 -49.048 1.00 35.72 70 PHE A C 1
ATOM 546 O O . PHE A 1 70 ? 11.907 10.065 -49.442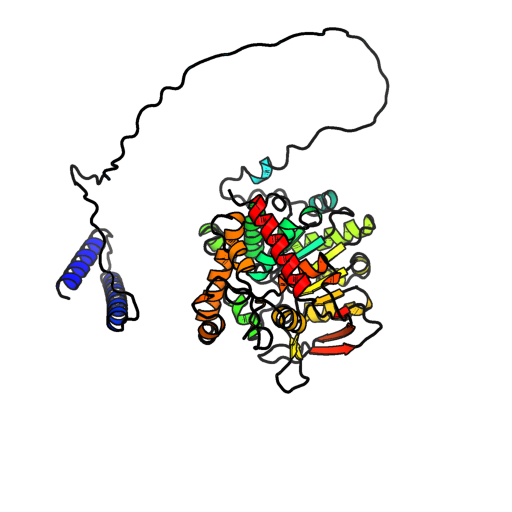 1.00 35.72 70 PHE A O 1
ATOM 553 N N . ILE A 1 71 ? 13.647 8.645 -49.570 1.00 34.41 71 ILE A N 1
ATOM 554 C CA . ILE A 1 71 ? 13.036 7.743 -50.554 1.00 34.41 71 ILE A CA 1
ATOM 555 C C . ILE A 1 71 ? 12.199 6.717 -49.782 1.00 34.41 71 ILE A C 1
ATOM 557 O O . ILE A 1 71 ? 12.758 5.880 -49.076 1.00 34.41 71 ILE A O 1
ATOM 561 N N . SER A 1 72 ? 10.868 6.779 -49.887 1.00 32.12 72 SER A N 1
ATOM 562 C CA . SER A 1 72 ? 10.002 5.682 -49.442 1.00 32.12 72 SER A CA 1
ATOM 563 C C . SER A 1 72 ? 9.650 4.803 -50.635 1.00 32.12 72 SER A C 1
ATOM 565 O O . SER A 1 72 ? 8.819 5.172 -51.465 1.00 32.12 72 SER A O 1
ATOM 567 N N . ASP A 1 73 ? 10.274 3.636 -50.704 1.00 31.09 73 ASP A N 1
ATOM 568 C CA . ASP A 1 73 ? 9.884 2.585 -51.631 1.00 31.09 73 ASP A CA 1
ATOM 569 C C . ASP A 1 73 ? 8.803 1.728 -50.960 1.00 31.09 73 ASP A C 1
ATOM 571 O O . ASP A 1 73 ? 9.071 1.084 -49.942 1.00 31.09 73 ASP A O 1
ATOM 575 N N . ARG A 1 74 ? 7.568 1.783 -51.476 1.00 31.56 74 ARG A N 1
ATOM 576 C CA . ARG A 1 74 ? 6.574 0.690 -51.469 1.00 31.56 74 ARG A CA 1
ATOM 577 C C . ARG A 1 74 ? 5.291 1.125 -52.169 1.00 31.56 74 ARG A C 1
ATOM 579 O O . ARG A 1 74 ? 4.433 1.813 -51.621 1.00 31.56 74 ARG A O 1
ATOM 586 N N . SER A 1 75 ? 5.167 0.639 -53.392 1.00 31.33 75 SER A N 1
ATOM 587 C CA . SER A 1 75 ? 3.918 0.402 -54.094 1.00 31.33 75 SER A CA 1
ATOM 588 C C . SER A 1 75 ? 3.051 -0.614 -53.333 1.00 31.33 75 SER A C 1
ATOM 590 O O . SER A 1 75 ? 3.520 -1.674 -52.925 1.00 31.33 75 SER A O 1
ATOM 592 N N . MET A 1 76 ? 1.759 -0.317 -53.182 1.00 26.19 76 MET A N 1
ATOM 593 C CA . MET A 1 76 ? 0.718 -1.330 -52.992 1.00 26.19 76 MET A CA 1
ATOM 594 C C . MET A 1 76 ? -0.548 -0.940 -53.771 1.00 26.19 76 MET A C 1
ATOM 596 O O . MET A 1 76 ? -0.795 0.250 -53.980 1.00 26.19 76 MET A O 1
ATOM 600 N N . PRO A 1 77 ? -1.313 -1.929 -54.268 1.00 25.77 77 PRO A N 1
ATOM 601 C CA . PRO A 1 77 ? -2.306 -1.728 -55.312 1.00 25.77 77 PRO A CA 1
ATOM 602 C C . PRO A 1 77 ? -3.628 -1.164 -54.782 1.00 25.77 77 PRO A C 1
ATOM 604 O O . PRO A 1 77 ? -4.090 -1.488 -53.690 1.00 25.77 77 PRO A O 1
ATOM 607 N N . LEU A 1 78 ? -4.265 -0.357 -55.632 1.00 24.70 78 LEU A N 1
ATOM 608 C CA . LEU A 1 78 ? -5.646 0.104 -55.513 1.00 24.70 78 LEU A CA 1
ATOM 609 C C . LEU A 1 78 ? -6.618 -1.086 -55.465 1.00 24.70 78 LEU A C 1
ATOM 611 O O . LEU A 1 78 ? -6.833 -1.753 -56.477 1.00 24.70 78 LEU A O 1
ATOM 615 N N . VAL A 1 79 ? -7.267 -1.299 -54.319 1.00 23.06 79 VAL A N 1
ATOM 616 C CA . VAL A 1 79 ? -8.470 -2.137 -54.216 1.00 23.06 79 VAL A CA 1
ATOM 617 C C . VAL A 1 79 ? -9.698 -1.228 -54.262 1.00 23.06 79 VAL A C 1
ATOM 619 O O . VAL A 1 79 ? -9.899 -0.372 -53.404 1.00 23.06 79 VAL A O 1
ATOM 622 N N . LYS A 1 80 ? -10.512 -1.408 -55.307 1.00 24.64 80 LYS A N 1
ATOM 623 C CA . LYS A 1 80 ? -11.821 -0.770 -55.496 1.00 24.64 80 LYS A CA 1
ATOM 624 C C . LYS A 1 80 ? -12.813 -1.283 -54.444 1.00 24.64 80 LYS A C 1
ATOM 626 O O . LYS A 1 80 ? -13.030 -2.487 -54.358 1.00 24.64 80 LYS A O 1
ATOM 631 N N . MET A 1 81 ? -13.478 -0.380 -53.723 1.00 22.28 81 MET A N 1
ATOM 632 C CA . MET A 1 81 ? -14.705 -0.699 -52.980 1.00 22.28 81 MET A CA 1
ATOM 633 C C . MET A 1 81 ? -15.939 -0.542 -53.886 1.00 22.28 81 MET A C 1
ATOM 635 O O . MET A 1 81 ? -16.021 0.458 -54.609 1.00 22.28 81 MET A O 1
ATOM 639 N N . PRO A 1 82 ? -16.920 -1.463 -53.849 1.00 24.41 82 PRO A N 1
ATOM 640 C CA . PRO A 1 82 ? -18.208 -1.249 -54.487 1.00 24.41 82 PRO A CA 1
ATOM 641 C C . PRO A 1 82 ? -19.161 -0.448 -53.585 1.00 24.41 82 PRO A C 1
ATOM 643 O O . PRO A 1 82 ? -19.242 -0.655 -52.377 1.00 24.41 82 PRO A O 1
ATOM 646 N N . LYS A 1 83 ? -19.899 0.468 -54.221 1.00 27.48 83 LYS A N 1
ATOM 647 C CA . LYS A 1 83 ? -21.086 1.160 -53.696 1.00 27.48 83 LYS A CA 1
ATOM 648 C C . LYS A 1 83 ? -22.283 0.204 -53.657 1.00 27.48 83 LYS A C 1
ATOM 650 O O . LYS A 1 83 ? -22.532 -0.431 -54.674 1.00 27.48 83 LYS A O 1
ATOM 655 N N . MET A 1 84 ? -23.055 0.215 -52.566 1.00 23.66 84 MET A N 1
ATOM 656 C CA . MET A 1 84 ? -24.500 -0.107 -52.441 1.00 23.66 84 MET A CA 1
ATOM 657 C C . MET A 1 84 ? -24.825 -0.206 -50.932 1.00 23.66 84 MET A C 1
ATOM 659 O O . MET A 1 84 ? -23.971 -0.650 -50.181 1.00 23.66 84 MET A O 1
ATOM 663 N N . GLN A 1 85 ? -25.978 0.158 -50.370 1.00 24.19 85 GLN A N 1
ATOM 664 C CA . GLN A 1 85 ? -27.196 0.820 -50.837 1.00 24.19 85 GLN A CA 1
ATOM 665 C C . GLN A 1 85 ? -27.977 1.249 -49.571 1.00 24.19 85 GLN A C 1
ATOM 667 O O . GLN A 1 85 ? -27.957 0.547 -48.563 1.00 24.19 85 GLN A O 1
ATOM 672 N N . LEU A 1 86 ? -28.652 2.399 -49.628 1.00 24.17 86 LEU A N 1
ATOM 673 C CA . LEU A 1 86 ? -29.659 2.839 -48.657 1.00 24.17 86 LEU A CA 1
ATOM 674 C C . LEU A 1 86 ? -30.948 2.010 -48.805 1.00 24.17 86 LEU A C 1
ATOM 676 O O . LEU A 1 86 ? -31.399 1.794 -49.927 1.00 24.17 86 LEU A O 1
ATOM 680 N N . GLY A 1 87 ? -31.581 1.658 -47.683 1.00 23.98 87 GLY A N 1
ATOM 681 C CA . GLY A 1 87 ? -32.979 1.210 -47.598 1.00 23.98 87 GLY A CA 1
ATOM 682 C C . GLY A 1 87 ? -33.412 1.186 -46.127 1.00 23.98 87 GLY A C 1
ATOM 683 O O . GLY A 1 87 ? -32.855 0.432 -45.342 1.00 23.98 87 GLY A O 1
ATOM 684 N N . LEU A 1 88 ? -34.144 2.198 -45.648 1.00 23.64 88 LEU A N 1
ATOM 685 C CA . LEU A 1 88 ? -35.613 2.240 -45.554 1.00 23.64 88 LEU A CA 1
ATOM 686 C C . LEU A 1 88 ? -36.207 1.085 -44.738 1.00 23.64 88 LEU A C 1
ATOM 688 O O . LEU A 1 88 ? -36.346 -0.009 -45.260 1.00 23.64 88 LEU A O 1
ATOM 692 N N . PHE A 1 89 ? -36.668 1.390 -43.521 1.00 22.69 89 PHE A N 1
ATOM 693 C CA . PHE A 1 89 ? -37.985 0.964 -43.039 1.00 22.69 89 PHE A CA 1
ATOM 694 C C . PHE A 1 89 ? -38.507 1.981 -42.018 1.00 22.69 89 PHE A C 1
ATOM 696 O O . PHE A 1 89 ? -37.970 2.142 -40.925 1.00 22.69 89 PHE A O 1
ATOM 703 N N . ALA A 1 90 ? -39.563 2.680 -42.419 1.00 23.34 90 ALA A N 1
ATOM 704 C CA . ALA A 1 90 ? -40.520 3.314 -41.532 1.00 23.34 90 ALA A CA 1
ATOM 705 C C . ALA A 1 90 ? -41.761 2.412 -41.477 1.00 23.34 90 ALA A C 1
ATOM 707 O O . ALA A 1 90 ? -42.124 1.826 -42.498 1.00 23.34 90 ALA A O 1
ATOM 708 N N . SER A 1 91 ? -42.441 2.347 -40.329 1.00 23.64 91 SER A N 1
ATOM 709 C CA . SER A 1 91 ? -43.848 2.774 -40.185 1.00 23.64 91 SER A CA 1
ATOM 710 C C . SER A 1 91 ? -44.624 2.039 -39.074 1.00 23.64 91 SER A C 1
ATOM 712 O O . SER A 1 91 ? -44.328 0.894 -38.752 1.00 23.64 91 SER A O 1
ATOM 714 N N . HIS A 1 92 ? -45.671 2.740 -38.602 1.00 23.98 92 HIS A N 1
ATOM 715 C CA . HIS A 1 92 ? -46.806 2.346 -37.742 1.00 23.98 92 HIS A CA 1
ATOM 716 C C . HIS A 1 92 ? -46.521 2.306 -36.222 1.00 23.98 92 HIS A C 1
ATOM 718 O O . HIS A 1 92 ? -45.609 1.626 -35.782 1.00 23.98 92 HIS A O 1
ATOM 724 N N . HIS A 1 93 ? -47.223 3.034 -35.338 1.00 24.58 93 HIS A N 1
ATOM 725 C CA . HIS A 1 93 ? -48.632 3.461 -35.332 1.00 24.58 93 HIS A CA 1
ATOM 726 C C . HIS A 1 93 ? -48.872 4.849 -34.687 1.00 24.58 93 HIS A C 1
ATOM 728 O O . HIS A 1 93 ? -48.168 5.267 -33.773 1.00 24.58 93 HIS A O 1
ATOM 734 N N . GLU A 1 94 ? -49.920 5.522 -35.174 1.00 24.81 94 GLU A N 1
ATOM 735 C CA . GLU A 1 94 ? -50.514 6.781 -34.698 1.00 24.81 94 GLU A CA 1
ATOM 736 C C . GLU A 1 94 ? -51.354 6.664 -33.400 1.00 24.81 94 GLU A C 1
ATOM 738 O O . GLU A 1 94 ? -51.861 5.591 -33.080 1.00 24.81 94 GLU A O 1
ATOM 743 N N . LYS A 1 95 ? -51.666 7.856 -32.838 1.00 26.22 95 LYS A N 1
ATOM 744 C CA . LYS A 1 95 ? -52.945 8.307 -32.218 1.00 26.22 95 LYS A CA 1
ATOM 745 C C . LYS A 1 95 ? -53.169 8.130 -30.700 1.00 26.22 95 LYS A C 1
ATOM 747 O O . LYS A 1 95 ? -53.557 7.066 -30.245 1.00 26.22 95 LYS A O 1
ATOM 752 N N . LEU A 1 96 ? -53.120 9.240 -29.942 1.00 24.58 96 LEU A N 1
ATOM 753 C CA . LEU A 1 96 ? -54.287 10.061 -29.527 1.00 24.58 96 LEU A CA 1
ATOM 754 C C . LEU A 1 96 ? -53.903 11.115 -28.465 1.00 24.58 96 LEU A C 1
ATOM 756 O O . LEU A 1 96 ? -53.073 10.881 -27.594 1.00 24.58 96 LEU A O 1
ATOM 760 N N . ALA A 1 97 ? -54.547 12.279 -28.551 1.00 25.11 97 ALA A N 1
ATOM 761 C CA . ALA A 1 97 ? -54.476 13.385 -27.600 1.00 25.11 97 ALA A CA 1
ATOM 762 C C . ALA A 1 97 ? -55.667 13.342 -26.625 1.00 25.11 97 ALA A C 1
ATOM 764 O O . ALA A 1 97 ? -56.764 13.051 -27.086 1.00 25.11 97 ALA A O 1
ATOM 765 N N . SER A 1 98 ? -55.465 13.707 -25.346 1.00 24.89 98 SER A N 1
ATOM 766 C CA . SER A 1 98 ? -56.319 14.631 -24.554 1.00 24.89 98 SER A CA 1
ATOM 767 C C . SER A 1 98 ? -56.108 14.513 -23.029 1.00 24.89 98 SER A C 1
ATOM 769 O O . SER A 1 98 ? -56.189 13.420 -22.488 1.00 24.89 98 SER A O 1
ATOM 771 N N . LEU A 1 99 ? -55.945 15.674 -22.373 1.00 26.28 99 LEU A N 1
ATOM 772 C CA . LEU A 1 99 ? -56.456 16.085 -21.044 1.00 26.28 99 LEU A CA 1
ATOM 773 C C . LEU A 1 99 ? -56.294 15.160 -19.813 1.00 26.28 99 LEU A C 1
ATOM 775 O O . LEU A 1 99 ? -56.958 14.139 -19.696 1.00 26.28 99 LEU A O 1
ATOM 779 N N . SER A 1 100 ? -55.592 15.652 -18.780 1.00 24.98 100 SER A N 1
ATOM 780 C CA . SER A 1 100 ? -56.166 16.061 -17.471 1.00 24.98 100 SER A CA 1
ATOM 781 C C . SER A 1 100 ? -55.173 15.932 -16.302 1.00 24.98 100 SER A C 1
ATOM 783 O O . SER A 1 100 ? -54.301 15.071 -16.264 1.00 24.98 100 SER A O 1
ATOM 785 N N . HIS A 1 101 ? -55.300 16.863 -15.355 1.00 30.73 101 HIS A N 1
ATOM 786 C CA . HIS A 1 101 ? -54.577 16.922 -14.088 1.00 30.73 101 HIS A CA 1
ATOM 787 C C . HIS A 1 101 ? -54.696 15.627 -13.271 1.00 30.73 101 HIS A C 1
ATOM 789 O O . HIS A 1 101 ? -55.809 15.156 -13.069 1.00 30.73 101 HIS A O 1
ATOM 795 N N . THR A 1 102 ? -53.601 15.150 -12.665 1.00 28.33 102 THR A N 1
ATOM 796 C CA . THR A 1 102 ? -53.462 14.918 -11.206 1.00 28.33 102 THR A CA 1
ATOM 797 C C . THR A 1 102 ? -52.107 14.294 -10.847 1.00 28.33 102 THR A C 1
ATOM 799 O O . THR A 1 102 ? -51.435 13.670 -11.659 1.00 28.33 102 THR A O 1
ATOM 802 N N . LYS A 1 103 ? -51.687 14.555 -9.604 1.00 33.44 103 LYS A N 1
ATOM 803 C CA . LYS A 1 103 ? -50.446 14.125 -8.953 1.00 33.44 103 LYS A CA 1
ATOM 804 C C . LYS A 1 103 ? -50.253 12.602 -8.965 1.00 33.44 103 LYS A C 1
ATOM 806 O O . LYS A 1 103 ? -51.110 11.900 -8.446 1.00 33.44 103 LYS A O 1
ATOM 811 N N . SER A 1 104 ? -49.047 12.160 -9.322 1.00 27.23 104 SER A N 1
ATOM 812 C CA . SER A 1 104 ? -48.323 11.075 -8.638 1.00 27.23 104 SER A CA 1
ATOM 813 C C . SER A 1 104 ? -46.908 10.927 -9.213 1.00 27.23 104 SER A C 1
ATOM 815 O O . SER A 1 104 ? -46.748 10.636 -10.392 1.00 27.23 104 SER A O 1
ATOM 817 N N . ASN A 1 105 ? -45.886 11.087 -8.370 1.00 29.12 105 ASN A N 1
ATOM 818 C CA . ASN A 1 105 ? -44.641 10.316 -8.506 1.00 29.12 105 ASN A CA 1
ATOM 819 C C . ASN A 1 105 ? -44.950 8.875 -8.035 1.00 29.12 105 ASN A C 1
ATOM 821 O O . ASN A 1 105 ? -45.829 8.750 -7.176 1.00 29.12 105 ASN A O 1
ATOM 825 N N . PRO A 1 106 ? -44.258 7.808 -8.493 1.00 36.78 106 PRO A N 1
ATOM 826 C CA . PRO A 1 106 ? -42.798 7.784 -8.613 1.00 36.78 106 PRO A CA 1
ATOM 827 C C . PRO A 1 106 ? -42.234 6.952 -9.790 1.00 36.78 106 PRO A C 1
ATOM 829 O O . PRO A 1 106 ? -42.950 6.304 -10.543 1.00 36.78 106 PRO A O 1
ATOM 832 N N . SER A 1 107 ? -40.900 6.897 -9.814 1.00 23.70 107 SER A N 1
ATOM 833 C CA . SER A 1 107 ? -40.021 5.879 -10.412 1.00 23.70 107 SER A CA 1
ATOM 834 C C . SER A 1 107 ? -39.340 6.212 -11.748 1.00 23.70 107 SER A C 1
ATOM 836 O O . SER A 1 107 ? -39.917 6.212 -12.825 1.00 23.70 107 SER A O 1
ATOM 838 N N . ALA A 1 108 ? -38.039 6.475 -11.591 1.00 26.67 108 ALA A N 1
ATOM 839 C CA . ALA A 1 108 ? -36.939 5.799 -12.265 1.00 26.67 108 ALA A CA 1
ATOM 840 C C . ALA A 1 108 ? -37.029 5.631 -13.786 1.00 26.67 108 ALA A C 1
ATOM 842 O O . ALA A 1 108 ? -37.622 4.689 -14.297 1.00 26.67 108 ALA A O 1
ATOM 843 N N . SER A 1 109 ? -36.243 6.428 -14.501 1.00 26.19 109 SER A N 1
ATOM 844 C CA . SER A 1 109 ? -35.049 5.954 -15.216 1.00 26.19 109 SER A CA 1
ATOM 845 C C . SER A 1 109 ? -34.540 7.061 -16.136 1.00 26.19 109 SER A C 1
ATOM 847 O O . SER A 1 109 ? -35.313 7.885 -16.606 1.00 26.19 109 SER A O 1
ATOM 849 N N . PHE A 1 110 ? -33.234 7.021 -16.389 1.00 26.45 110 PHE A N 1
ATOM 850 C CA . PHE A 1 110 ? -32.420 7.853 -17.279 1.00 26.45 110 PHE A CA 1
ATOM 851 C C . PHE A 1 110 ? -31.545 8.926 -16.618 1.00 26.45 110 PHE A C 1
ATOM 853 O O . PHE A 1 110 ? -31.993 9.744 -15.824 1.00 26.45 110 PHE A O 1
ATOM 860 N N . TYR A 1 111 ? -30.282 8.877 -17.064 1.00 27.73 111 TYR A N 1
ATOM 861 C CA . TYR A 1 111 ? -29.045 9.572 -16.682 1.00 27.73 111 TYR A CA 1
ATOM 862 C C . TYR A 1 111 ? -28.146 8.835 -15.668 1.00 27.73 111 TYR A C 1
ATOM 864 O O . TYR A 1 111 ? -28.656 8.275 -14.701 1.00 27.73 111 TYR A O 1
ATOM 872 N N . PRO A 1 112 ? -26.808 8.787 -15.910 1.00 33.75 112 PRO A N 1
ATOM 873 C CA . PRO A 1 112 ? -26.036 9.865 -16.542 1.00 33.75 112 PRO A CA 1
ATOM 874 C C . PRO A 1 112 ? -25.064 9.477 -17.679 1.00 33.75 112 PRO A C 1
ATOM 876 O O . PRO A 1 112 ? -24.287 8.533 -17.591 1.00 33.75 112 PRO A O 1
ATOM 879 N N . PHE A 1 113 ? -25.017 10.343 -18.696 1.00 28.88 113 PHE A N 1
ATOM 880 C CA . PHE A 1 113 ? -23.861 10.585 -19.566 1.00 28.88 113 PHE A CA 1
ATOM 881 C C . PHE A 1 113 ? -23.472 12.060 -19.365 1.00 28.88 113 PHE A C 1
ATOM 883 O O . PHE A 1 113 ? -23.879 12.924 -20.134 1.00 28.88 113 PHE A O 1
ATOM 890 N N . ALA A 1 114 ? -22.792 12.386 -18.261 1.00 28.92 114 ALA A N 1
ATOM 891 C CA . ALA A 1 114 ? -22.371 13.770 -17.991 1.00 28.92 114 ALA A CA 1
ATOM 892 C C . ALA A 1 114 ? -21.095 13.905 -17.138 1.00 28.92 114 ALA A C 1
ATOM 894 O O . ALA A 1 114 ? -20.846 14.972 -16.594 1.00 28.92 114 ALA A O 1
ATOM 895 N N . TYR A 1 115 ? -20.266 12.858 -17.025 1.00 38.22 115 TYR A N 1
ATOM 896 C CA . TYR A 1 115 ? -18.996 12.947 -16.279 1.00 38.22 115 TYR A CA 1
ATOM 897 C C . TYR A 1 115 ? -17.744 12.639 -17.112 1.00 38.22 115 TYR A C 1
ATOM 899 O O . TYR A 1 115 ? -16.643 13.014 -16.719 1.00 38.22 115 TYR A O 1
ATOM 907 N N . SER A 1 116 ? -17.873 12.023 -18.295 1.00 31.45 116 SER A N 1
ATOM 908 C CA . SER A 1 116 ? -16.715 11.788 -19.172 1.00 31.45 116 SER A CA 1
ATOM 909 C C . SER A 1 116 ? -16.231 13.063 -19.873 1.00 31.45 116 SER A C 1
ATOM 911 O O . SER A 1 116 ? -15.044 13.184 -20.165 1.00 31.45 116 SER A O 1
ATOM 913 N N . THR A 1 117 ? -17.110 14.044 -20.085 1.00 31.97 117 THR A N 1
ATOM 914 C CA . THR A 1 117 ? -16.781 15.265 -20.836 1.00 31.97 117 THR A CA 1
ATOM 915 C C . THR A 1 117 ? -16.093 16.343 -19.999 1.00 31.97 117 THR A C 1
ATOM 917 O O . THR A 1 117 ? -15.444 17.214 -20.571 1.00 31.97 117 THR A O 1
ATOM 920 N N . PHE A 1 118 ? -16.172 16.286 -18.664 1.00 34.56 118 PHE A N 1
ATOM 921 C CA . PHE A 1 118 ? -15.541 17.302 -17.810 1.00 34.56 118 PHE A CA 1
ATOM 922 C C . PHE A 1 118 ? -14.030 17.082 -17.630 1.00 34.56 118 PHE A C 1
ATOM 924 O O . PHE A 1 118 ? -13.294 18.025 -17.361 1.00 34.56 118 PHE A O 1
ATOM 931 N N . ILE A 1 119 ? -13.546 15.852 -17.842 1.00 41.66 119 ILE A N 1
ATOM 932 C CA . ILE A 1 119 ? -12.116 15.519 -17.730 1.00 41.66 119 ILE A CA 1
ATOM 933 C C . ILE A 1 119 ? -11.446 15.429 -19.113 1.00 41.66 119 ILE A C 1
ATOM 935 O O . ILE A 1 119 ? -10.263 15.730 -19.242 1.00 41.66 119 ILE A O 1
ATOM 939 N N . SER A 1 120 ? -12.182 15.093 -20.182 1.00 31.23 120 SER A N 1
ATOM 940 C CA . SER A 1 120 ? -11.573 14.809 -21.492 1.00 31.23 120 SER A CA 1
ATOM 941 C C . SER A 1 120 ? -11.388 16.014 -22.428 1.00 31.23 120 SER A C 1
ATOM 943 O O . SER A 1 120 ? -10.943 15.816 -23.558 1.00 31.23 120 SER A O 1
ATOM 945 N N . GLN A 1 121 ? -11.737 17.243 -22.022 1.00 29.44 121 GLN A N 1
ATOM 946 C CA . GLN A 1 121 ? -11.595 18.437 -22.879 1.00 29.44 121 GLN A CA 1
ATOM 947 C C . GLN A 1 121 ? -10.686 19.547 -22.335 1.00 29.44 121 GLN A C 1
ATOM 949 O O . GLN A 1 121 ? -10.486 20.546 -23.028 1.00 29.44 121 GLN A O 1
ATOM 954 N N . ASN A 1 122 ? -10.023 19.356 -21.190 1.00 33.28 122 ASN A N 1
ATOM 955 C CA . ASN A 1 122 ? -8.932 20.248 -20.797 1.00 33.28 122 ASN A CA 1
ATOM 956 C C . ASN A 1 122 ? -7.649 19.856 -21.536 1.00 33.28 122 ASN A C 1
ATOM 958 O O . ASN A 1 122 ? -6.828 19.069 -21.067 1.00 33.28 122 ASN A O 1
ATOM 962 N N . LYS A 1 123 ? -7.496 20.427 -22.734 1.00 33.44 123 LYS A N 1
ATOM 963 C CA . LYS A 1 123 ? -6.194 20.590 -23.381 1.00 33.44 123 LYS A CA 1
ATOM 964 C C . LYS A 1 123 ? -5.234 21.199 -22.355 1.00 33.44 123 LYS A C 1
ATOM 966 O O . LYS A 1 123 ? -5.492 22.299 -21.891 1.00 33.44 123 LYS A O 1
ATOM 971 N N . SER A 1 124 ? -4.185 20.454 -22.004 1.00 38.81 124 SER A N 1
ATOM 972 C CA . SER A 1 124 ? -2.913 20.924 -21.428 1.00 38.81 124 SER A CA 1
ATOM 973 C C . SER A 1 124 ? -2.987 22.260 -20.657 1.00 38.81 124 SER A C 1
ATOM 975 O O . SER A 1 124 ? -2.807 23.320 -21.254 1.00 38.81 124 SER A O 1
ATOM 977 N N . ALA A 1 125 ? -3.185 22.135 -19.335 1.00 46.06 125 ALA A N 1
ATOM 978 C CA . ALA A 1 125 ? -3.340 23.160 -18.286 1.00 46.06 125 ALA A CA 1
ATOM 979 C C . ALA A 1 125 ? -4.670 23.949 -18.295 1.00 46.06 125 ALA A C 1
ATOM 981 O O . ALA A 1 125 ? -4.984 24.638 -19.263 1.00 46.06 125 ALA A O 1
ATOM 982 N N . PRO A 1 126 ? -5.450 23.878 -17.189 1.00 36.34 126 PRO A N 1
ATOM 983 C CA . PRO A 1 126 ? -5.575 25.066 -16.328 1.00 36.34 126 PRO A CA 1
ATOM 984 C C . PRO A 1 126 ? -5.870 24.754 -14.835 1.00 36.34 126 PRO A C 1
ATOM 986 O O . PRO A 1 126 ? -6.946 24.265 -14.507 1.00 36.34 126 PRO A O 1
ATOM 989 N N . CYS A 1 127 ? -4.996 25.150 -13.901 1.00 37.38 127 CYS A N 1
ATOM 990 C CA . CYS A 1 127 ? -5.331 25.240 -12.461 1.00 37.38 127 CYS A CA 1
ATOM 991 C C . CYS A 1 127 ? -5.472 26.701 -11.998 1.00 37.38 127 CYS A C 1
ATOM 993 O O . CYS A 1 127 ? -4.947 27.080 -10.957 1.00 37.38 127 CYS A O 1
ATOM 995 N N . GLN A 1 128 ? -6.113 27.563 -12.798 1.00 34.28 128 GLN A N 1
ATOM 996 C CA . GLN A 1 128 ? -6.305 28.978 -12.426 1.00 34.28 128 GLN A CA 1
ATOM 997 C C . GLN A 1 128 ? -7.737 29.507 -12.557 1.00 34.28 128 GLN A C 1
ATOM 999 O O . GLN A 1 128 ? -7.971 30.669 -12.259 1.00 34.28 128 GLN A O 1
ATOM 1004 N N . ASN A 1 129 ? -8.710 28.656 -12.888 1.00 36.09 129 ASN A N 1
ATOM 1005 C CA . ASN A 1 129 ? -10.132 28.969 -12.716 1.00 36.09 129 ASN A CA 1
ATOM 1006 C C . ASN A 1 129 ? -10.785 27.829 -11.923 1.00 36.09 129 ASN A C 1
ATOM 1008 O O . ASN A 1 129 ? -11.536 27.020 -12.461 1.00 36.09 129 ASN A O 1
ATOM 1012 N N . GLU A 1 130 ? -10.401 27.704 -10.653 1.00 44.00 130 GLU A N 1
ATOM 1013 C CA . GLU A 1 130 ? -10.896 26.662 -9.755 1.00 44.00 130 GLU A CA 1
ATOM 1014 C C . GLU A 1 130 ? -12.288 27.039 -9.228 1.00 44.00 130 GLU A C 1
ATOM 1016 O O . GLU A 1 130 ? -12.426 27.808 -8.278 1.00 44.00 130 GLU A O 1
ATOM 1021 N N . GLY A 1 131 ? -13.338 26.436 -9.789 1.00 50.31 131 GLY A N 1
ATOM 1022 C CA . GLY A 1 131 ? -14.453 26.054 -8.926 1.00 50.31 131 GLY A CA 1
ATOM 1023 C C . GLY A 1 131 ? -13.871 25.112 -7.876 1.00 50.31 131 GLY A C 1
ATOM 1024 O O . GLY A 1 131 ? -13.281 24.096 -8.246 1.00 50.31 131 GLY A O 1
ATOM 1025 N N . ALA A 1 132 ? -13.923 25.491 -6.598 1.00 63.47 132 ALA A N 1
ATOM 1026 C CA . ALA A 1 132 ? -13.385 24.668 -5.523 1.00 63.47 132 ALA A CA 1
ATOM 1027 C C . ALA A 1 132 ? -13.961 23.249 -5.650 1.00 63.47 132 ALA A C 1
ATOM 1029 O O . ALA A 1 132 ? -15.178 23.076 -5.701 1.00 63.47 132 ALA A O 1
ATOM 1030 N N . VAL A 1 133 ? -13.086 22.247 -5.771 1.00 76.25 133 VAL A N 1
ATOM 1031 C CA . VAL A 1 133 ? -13.503 20.843 -5.809 1.00 76.25 133 VAL A CA 1
ATOM 1032 C C . VAL A 1 133 ? -14.220 20.543 -4.495 1.00 76.25 133 VAL A C 1
ATOM 1034 O O . VAL A 1 133 ? -13.598 20.577 -3.434 1.00 76.25 133 VAL A O 1
ATOM 1037 N N . ASP A 1 134 ? -15.522 20.273 -4.565 1.00 90.62 134 ASP A N 1
ATOM 1038 C CA . ASP A 1 134 ? -16.327 19.933 -3.395 1.00 90.62 134 ASP A CA 1
ATOM 1039 C C . ASP A 1 134 ? -16.095 18.462 -3.018 1.00 90.62 134 ASP A C 1
ATOM 1041 O O . ASP A 1 134 ? -16.713 17.536 -3.554 1.00 90.62 134 ASP A O 1
ATOM 1045 N N . ILE A 1 135 ? -15.134 18.245 -2.121 1.00 92.25 135 ILE A N 1
ATOM 1046 C CA . ILE A 1 135 ? -14.767 16.915 -1.626 1.00 92.25 135 ILE A CA 1
ATOM 1047 C C . ILE A 1 135 ? -15.923 16.284 -0.844 1.00 92.25 135 ILE A C 1
ATOM 1049 O O . ILE A 1 135 ? -16.164 15.086 -1.000 1.00 92.25 135 ILE A O 1
ATOM 1053 N N . ASP A 1 136 ? -16.673 17.070 -0.063 1.00 93.06 136 ASP A N 1
ATOM 1054 C CA . ASP A 1 136 ? -17.840 16.585 0.684 1.00 93.06 136 ASP A CA 1
ATOM 1055 C C . ASP A 1 136 ? -18.874 15.992 -0.284 1.00 93.06 136 ASP A C 1
ATOM 1057 O O . ASP A 1 136 ? -19.373 14.885 -0.054 1.00 93.06 136 ASP A O 1
ATOM 1061 N N . MET A 1 137 ? -19.145 16.671 -1.403 1.00 94.31 137 MET A N 1
ATOM 1062 C CA . MET A 1 137 ? -20.032 16.171 -2.457 1.00 94.31 137 MET A CA 1
ATOM 1063 C C . MET A 1 137 ? -19.498 14.876 -3.087 1.00 94.31 137 MET A C 1
ATOM 1065 O O . MET A 1 137 ? -20.219 13.875 -3.117 1.00 94.31 137 MET A O 1
ATOM 1069 N N . ILE A 1 138 ? -18.230 14.852 -3.521 1.00 92.56 138 ILE A N 1
ATOM 1070 C CA . ILE A 1 138 ? -17.606 13.667 -4.149 1.00 92.56 138 ILE A CA 1
ATOM 1071 C C . ILE A 1 138 ? -17.688 12.447 -3.225 1.00 92.56 138 ILE A C 1
ATOM 1073 O O . ILE A 1 138 ? -18.043 11.347 -3.661 1.00 92.56 138 ILE A O 1
ATOM 1077 N N . ILE A 1 139 ? -17.359 12.622 -1.945 1.00 96.12 139 ILE A N 1
ATOM 1078 C CA . ILE A 1 139 ? -17.408 11.542 -0.961 1.00 96.12 139 ILE A CA 1
ATOM 1079 C C . ILE A 1 139 ? -18.855 11.130 -0.685 1.00 96.12 139 ILE A C 1
ATOM 1081 O O . ILE A 1 139 ? -19.147 9.933 -0.654 1.00 96.12 139 ILE A O 1
ATOM 1085 N N . SER A 1 140 ? -19.778 12.081 -0.531 1.00 94.62 140 SER A N 1
ATOM 1086 C CA . SER A 1 140 ? -21.187 11.793 -0.241 1.00 94.62 140 SER A CA 1
ATOM 1087 C C . SER A 1 140 ? -21.853 10.940 -1.321 1.00 94.62 140 SER A C 1
ATOM 1089 O O . SER A 1 140 ? -22.583 10.000 -0.982 1.00 94.62 140 SER A O 1
ATOM 1091 N N . GLU A 1 141 ? -21.574 11.222 -2.596 1.00 92.81 141 GLU A N 1
ATOM 1092 C CA . GLU A 1 141 ? -22.120 10.486 -3.743 1.00 92.81 141 GLU A CA 1
ATOM 1093 C C . GLU A 1 141 ? -21.542 9.075 -3.876 1.00 92.81 141 GLU A C 1
ATOM 1095 O O . GLU A 1 141 ? -22.243 8.138 -4.261 1.00 92.81 141 GLU A O 1
ATOM 1100 N N . ARG A 1 142 ? -20.252 8.906 -3.570 1.00 94.50 142 ARG A N 1
ATOM 1101 C CA . ARG A 1 142 ? -19.543 7.639 -3.793 1.00 94.50 142 ARG A CA 1
ATOM 1102 C C . ARG A 1 142 ? -19.601 6.686 -2.610 1.00 94.50 142 ARG A C 1
ATOM 1104 O O . ARG A 1 142 ? -19.554 5.471 -2.824 1.00 94.50 142 ARG A O 1
ATOM 1111 N N . LEU A 1 143 ? -19.672 7.210 -1.387 1.00 95.06 143 LEU A N 1
ATOM 1112 C CA . LEU A 1 143 ? -19.645 6.412 -0.168 1.00 95.06 143 LEU A CA 1
ATOM 1113 C C . LEU A 1 143 ? -20.935 5.604 -0.018 1.00 95.06 143 LEU A C 1
ATOM 1115 O O . LEU A 1 143 ? -22.021 6.147 0.210 1.00 95.06 143 LEU A O 1
ATOM 1119 N N . THR A 1 144 ? -20.784 4.284 -0.095 1.00 94.25 144 THR A N 1
ATOM 1120 C CA . THR A 1 144 ? -21.857 3.293 0.052 1.00 94.25 144 THR A CA 1
ATOM 1121 C C . THR A 1 144 ? -21.339 2.072 0.815 1.00 94.25 144 THR A C 1
ATOM 1123 O O . THR A 1 144 ? -20.132 1.897 0.947 1.00 94.25 144 THR A O 1
ATOM 1126 N N . PHE A 1 145 ? -22.222 1.163 1.243 1.00 87.88 145 PHE A N 1
ATOM 1127 C CA . PHE A 1 145 ? -21.808 -0.114 1.852 1.00 87.88 145 PHE A CA 1
ATOM 1128 C C . PHE A 1 145 ? -20.922 -0.984 0.946 1.00 87.88 145 PHE A C 1
ATOM 1130 O O . PHE A 1 145 ? -20.157 -1.801 1.446 1.00 87.88 145 PHE A O 1
ATOM 1137 N N . LYS A 1 146 ? -21.029 -0.833 -0.382 1.00 91.69 146 LYS A N 1
ATOM 1138 C CA . LYS A 1 146 ? -20.179 -1.557 -1.341 1.00 91.69 146 LYS A CA 1
ATOM 1139 C C . LYS A 1 146 ? -18.865 -0.835 -1.621 1.00 91.69 146 LYS A C 1
ATOM 1141 O O . LYS A 1 146 ? -17.888 -1.491 -1.954 1.00 91.69 146 LYS A O 1
ATOM 1146 N N . ARG A 1 147 ? -18.854 0.495 -1.508 1.00 93.75 147 ARG A N 1
ATOM 1147 C CA . ARG A 1 147 ? -17.742 1.369 -1.881 1.00 93.75 147 ARG A CA 1
ATOM 1148 C C . ARG A 1 147 ? -17.275 2.157 -0.660 1.00 93.75 147 ARG A C 1
ATOM 1150 O O . ARG A 1 147 ? -17.677 3.300 -0.449 1.00 93.75 147 ARG A O 1
ATOM 1157 N N . ASN A 1 148 ? -16.473 1.487 0.160 1.00 96.94 148 ASN A N 1
ATOM 1158 C CA . ASN A 1 148 ? -16.026 1.933 1.480 1.00 96.94 148 ASN A CA 1
ATOM 1159 C C . ASN A 1 148 ? -14.549 1.593 1.764 1.00 96.94 148 ASN A C 1
ATOM 1161 O O . ASN A 1 148 ? -14.140 1.593 2.925 1.00 96.94 148 ASN A O 1
ATOM 1165 N N . VAL A 1 149 ? -13.759 1.285 0.727 1.00 98.62 149 VAL A N 1
ATOM 1166 C CA . VAL A 1 149 ? -12.317 1.030 0.859 1.00 98.62 149 VAL A CA 1
ATOM 1167 C C . VAL A 1 149 ? -11.524 2.283 0.513 1.00 98.62 149 VAL A C 1
ATOM 1169 O O . VAL A 1 149 ? -11.674 2.837 -0.576 1.00 98.62 149 VAL A O 1
ATOM 1172 N N . ILE A 1 150 ? -10.650 2.691 1.422 1.00 98.50 150 ILE A N 1
ATOM 1173 C CA . ILE A 1 150 ? -9.665 3.754 1.232 1.00 98.50 150 ILE A CA 1
ATOM 1174 C C . ILE A 1 150 ? -8.299 3.097 1.063 1.00 98.50 150 ILE A C 1
ATOM 1176 O O . ILE A 1 150 ? -7.973 2.156 1.786 1.00 98.50 150 ILE A O 1
ATOM 1180 N N . ILE A 1 151 ? -7.497 3.587 0.123 1.00 98.62 151 ILE A N 1
ATOM 1181 C CA . ILE A 1 151 ? -6.118 3.128 -0.068 1.00 98.62 151 ILE A CA 1
ATOM 1182 C C . ILE A 1 151 ? -5.197 4.322 0.134 1.00 98.62 151 ILE A C 1
ATOM 1184 O O . ILE A 1 151 ? -5.406 5.353 -0.499 1.00 98.62 151 ILE A O 1
ATOM 1188 N N . ILE A 1 152 ? -4.194 4.187 0.993 1.00 97.75 152 ILE A N 1
ATOM 1189 C CA . ILE A 1 152 ? -3.151 5.195 1.204 1.00 97.75 152 ILE A CA 1
ATOM 1190 C C . ILE A 1 152 ? -1.832 4.584 0.738 1.00 97.75 152 ILE A C 1
ATOM 1192 O O . ILE A 1 152 ? -1.470 3.507 1.201 1.00 97.75 152 ILE A O 1
ATOM 1196 N N . THR A 1 153 ? -1.153 5.245 -0.194 1.00 97.31 153 THR A N 1
ATOM 1197 C CA . THR A 1 153 ? -0.034 4.695 -0.981 1.00 97.31 153 THR A CA 1
ATOM 1198 C C . THR A 1 153 ? 1.037 5.749 -1.211 1.00 97.31 153 THR A C 1
ATOM 1200 O O . THR A 1 153 ? 0.744 6.947 -1.175 1.00 97.31 153 THR A O 1
ATOM 1203 N N . ASP A 1 154 ? 2.270 5.329 -1.466 1.00 94.81 154 ASP A N 1
ATOM 1204 C CA . ASP A 1 154 ? 3.364 6.225 -1.815 1.00 94.81 154 ASP A CA 1
ATOM 1205 C C . ASP A 1 154 ? 3.930 5.964 -3.224 1.00 94.81 154 ASP A C 1
ATOM 1207 O O . ASP A 1 154 ? 4.884 6.620 -3.639 1.00 94.81 154 ASP A O 1
ATOM 1211 N N . MET A 1 155 ? 3.234 5.160 -4.033 1.00 95.06 155 MET A N 1
ATOM 1212 C CA . MET A 1 155 ? 3.428 5.031 -5.484 1.00 95.06 155 MET A CA 1
ATOM 1213 C C . MET A 1 155 ? 4.831 4.573 -5.920 1.00 95.06 155 MET A C 1
ATOM 1215 O O . MET A 1 155 ? 5.229 4.814 -7.082 1.00 95.06 155 MET A O 1
ATOM 1219 N N . GLU A 1 156 ? 5.544 3.868 -5.044 1.00 93.12 156 GLU A N 1
ATOM 1220 C CA . GLU A 1 156 ? 6.716 3.069 -5.385 1.00 93.12 156 GLU A CA 1
ATOM 1221 C C . GLU A 1 156 ? 6.315 1.901 -6.319 1.00 93.12 156 GLU A C 1
ATOM 1223 O O . GLU A 1 156 ? 5.135 1.707 -6.653 1.00 93.12 156 GLU A O 1
ATOM 1228 N N . PRO A 1 157 ? 7.277 1.177 -6.927 1.00 93.94 157 PRO A N 1
ATOM 1229 C CA . PRO A 1 157 ? 6.944 0.158 -7.921 1.00 93.94 157 PRO A CA 1
ATOM 1230 C C . PRO A 1 157 ? 5.992 -0.937 -7.422 1.00 93.94 157 PRO A C 1
ATOM 1232 O O . PRO A 1 157 ? 5.160 -1.407 -8.201 1.00 93.94 157 PRO A O 1
ATOM 1235 N N . ASP A 1 158 ? 6.096 -1.348 -6.164 1.00 95.06 158 ASP A N 1
ATOM 1236 C CA . ASP A 1 158 ? 5.240 -2.360 -5.552 1.00 95.06 158 ASP A CA 1
ATOM 1237 C C . ASP A 1 158 ? 3.843 -1.840 -5.202 1.00 95.06 158 ASP A C 1
ATOM 1239 O O . ASP A 1 158 ? 2.884 -2.575 -5.467 1.00 95.06 158 ASP A O 1
ATOM 1243 N N . ASP A 1 159 ? 3.667 -0.575 -4.799 1.00 97.50 159 ASP A N 1
ATOM 1244 C CA . ASP A 1 159 ? 2.329 0.029 -4.709 1.00 97.50 159 ASP A CA 1
ATOM 1245 C C . ASP A 1 159 ? 1.614 -0.026 -6.057 1.00 97.50 159 ASP A C 1
ATOM 1247 O O . ASP A 1 159 ? 0.429 -0.338 -6.153 1.00 97.50 159 ASP A O 1
ATOM 1251 N N . ARG A 1 160 ? 2.326 0.278 -7.149 1.00 97.56 160 ARG A N 1
ATOM 1252 C CA . ARG A 1 160 ? 1.725 0.295 -8.492 1.00 97.56 160 ARG A CA 1
ATOM 1253 C C . ARG A 1 160 ? 1.256 -1.089 -8.906 1.00 97.56 160 ARG A C 1
ATOM 1255 O O . ARG A 1 160 ? 0.242 -1.199 -9.598 1.00 97.56 160 ARG A O 1
ATOM 1262 N N . ILE A 1 161 ? 1.978 -2.128 -8.494 1.00 97.88 161 ILE A N 1
ATOM 1263 C CA . ILE A 1 161 ? 1.584 -3.526 -8.681 1.00 97.88 161 ILE A CA 1
ATOM 1264 C C . ILE A 1 161 ? 0.357 -3.834 -7.819 1.00 97.88 161 ILE A C 1
ATOM 1266 O O . ILE A 1 161 ? -0.615 -4.386 -8.337 1.00 97.88 161 ILE A O 1
ATOM 1270 N N . ALA A 1 162 ? 0.348 -3.417 -6.552 1.00 98.38 162 ALA A N 1
ATOM 1271 C CA . ALA A 1 162 ? -0.794 -3.566 -5.654 1.00 98.38 162 ALA A CA 1
ATOM 1272 C C . ALA A 1 162 ? -2.054 -2.880 -6.221 1.00 98.38 162 ALA A C 1
ATOM 1274 O O . ALA A 1 162 ? -3.132 -3.471 -6.265 1.00 98.38 162 ALA A O 1
ATOM 1275 N N . LEU A 1 163 ? -1.918 -1.674 -6.772 1.00 98.31 163 LEU A N 1
ATOM 1276 C CA . LEU A 1 163 ? -3.002 -0.933 -7.417 1.00 98.31 163 LEU A CA 1
ATOM 1277 C C . LEU A 1 163 ? -3.480 -1.574 -8.727 1.00 98.31 163 LEU A C 1
ATOM 1279 O O . LEU A 1 163 ? -4.662 -1.473 -9.055 1.00 98.31 163 LEU A O 1
ATOM 1283 N N . ALA A 1 164 ? -2.612 -2.263 -9.472 1.00 98.25 164 ALA A N 1
ATOM 1284 C CA . ALA A 1 164 ? -3.040 -3.062 -10.622 1.00 98.25 164 ALA A CA 1
ATOM 1285 C C . ALA A 1 164 ? -3.884 -4.271 -10.185 1.00 98.25 164 ALA A C 1
ATOM 1287 O O . ALA A 1 164 ? -4.910 -4.561 -10.803 1.00 98.25 164 ALA A O 1
ATOM 1288 N N . VAL A 1 165 ? -3.517 -4.927 -9.080 1.00 98.44 165 VAL A N 1
ATOM 1289 C CA . VAL A 1 165 ? -4.334 -5.985 -8.464 1.00 98.44 165 VAL A CA 1
ATOM 1290 C C . VAL A 1 165 ? -5.690 -5.429 -8.014 1.00 98.44 165 VAL A C 1
ATOM 1292 O O . VAL A 1 165 ? -6.727 -6.020 -8.320 1.00 98.44 165 VAL A O 1
ATOM 1295 N N . VAL A 1 166 ? -5.715 -4.258 -7.368 1.00 98.38 166 VAL A N 1
ATOM 1296 C CA . VAL A 1 166 ? -6.958 -3.553 -7.000 1.00 98.38 166 VAL A CA 1
ATOM 1297 C C . VAL A 1 166 ? -7.828 -3.300 -8.230 1.00 98.38 166 VAL A C 1
ATOM 1299 O O . VAL A 1 166 ? -9.020 -3.616 -8.207 1.00 98.38 166 VAL A O 1
ATOM 1302 N N . ALA A 1 167 ? -7.239 -2.787 -9.314 1.00 97.75 167 ALA A N 1
ATOM 1303 C CA . ALA A 1 167 ? -7.944 -2.498 -10.560 1.00 97.75 167 ALA A CA 1
ATOM 1304 C C . ALA A 1 167 ? -8.623 -3.740 -11.156 1.00 97.75 167 ALA A C 1
ATOM 1306 O O . ALA A 1 167 ? -9.729 -3.636 -11.691 1.00 97.75 167 ALA A O 1
ATOM 1307 N N . ALA A 1 168 ? -7.975 -4.902 -11.044 1.00 97.56 168 ALA A N 1
ATOM 1308 C CA . ALA A 1 168 ? -8.487 -6.173 -11.542 1.00 97.56 168 ALA A CA 1
ATOM 1309 C C . ALA A 1 168 ? -9.568 -6.787 -10.639 1.00 97.56 168 ALA A C 1
ATOM 1311 O O . ALA A 1 168 ? -10.501 -7.407 -11.141 1.00 97.56 168 ALA A O 1
ATOM 1312 N N . ARG A 1 169 ? -9.454 -6.641 -9.312 1.00 97.56 169 ARG A N 1
ATOM 1313 C CA . ARG A 1 169 ? -10.210 -7.479 -8.361 1.00 97.56 169 ARG A CA 1
ATOM 1314 C C . ARG A 1 169 ? -11.237 -6.743 -7.504 1.00 97.56 169 ARG A C 1
ATOM 1316 O O . ARG A 1 169 ? -12.145 -7.390 -6.988 1.00 97.56 169 ARG A O 1
ATOM 1323 N N . MET A 1 170 ? -11.095 -5.433 -7.295 1.00 96.62 170 MET A N 1
ATOM 1324 C CA . MET A 1 170 ? -11.927 -4.699 -6.326 1.00 96.62 170 MET A CA 1
ATOM 1325 C C . MET A 1 170 ? -12.093 -3.201 -6.605 1.00 96.62 170 MET A C 1
ATOM 1327 O O . MET A 1 170 ? -12.383 -2.430 -5.689 1.00 96.62 170 MET A O 1
ATOM 1331 N N . ALA A 1 171 ? -11.928 -2.767 -7.853 1.00 96.38 171 ALA A N 1
ATOM 1332 C CA . ALA A 1 171 ? -12.071 -1.364 -8.247 1.00 96.38 171 ALA A CA 1
ATOM 1333 C C . ALA A 1 171 ? -13.432 -0.744 -7.860 1.00 96.38 171 ALA A C 1
ATOM 1335 O O . ALA A 1 171 ? -13.539 0.446 -7.552 1.00 96.38 171 ALA A O 1
ATOM 1336 N N . ASP A 1 172 ? -14.493 -1.550 -7.842 1.00 96.25 172 ASP A N 1
ATOM 1337 C CA . ASP A 1 172 ? -15.842 -1.142 -7.453 1.00 96.25 172 ASP A CA 1
ATOM 1338 C C . ASP A 1 172 ? -15.977 -0.833 -5.953 1.00 96.25 172 ASP A C 1
ATOM 1340 O O . ASP A 1 172 ? -16.844 -0.040 -5.577 1.00 96.25 172 ASP A O 1
ATOM 1344 N N . LYS A 1 173 ? -15.086 -1.380 -5.116 1.00 97.50 173 LYS A N 1
ATOM 1345 C CA . LYS A 1 173 ? -15.056 -1.156 -3.663 1.00 97.50 173 LYS A CA 1
ATOM 1346 C C . LYS A 1 173 ? -14.282 0.092 -3.248 1.00 97.50 173 LYS A C 1
ATOM 1348 O O . LYS A 1 173 ? -14.478 0.595 -2.140 1.00 97.50 173 LYS A O 1
ATOM 1353 N N . VAL A 1 174 ? -13.413 0.600 -4.123 1.00 98.19 174 VAL A N 1
ATOM 1354 C CA . VAL A 1 174 ? -12.541 1.736 -3.811 1.00 98.19 174 VAL A CA 1
ATOM 1355 C C . VAL A 1 174 ? -13.337 3.039 -3.807 1.00 98.19 174 VAL A C 1
ATOM 1357 O O . VAL A 1 174 ? -13.942 3.441 -4.811 1.00 98.19 174 VAL A O 1
ATOM 1360 N N . LEU A 1 175 ? -13.322 3.705 -2.656 1.00 98.06 175 LEU A N 1
ATOM 1361 C CA . LEU A 1 175 ? -13.887 5.029 -2.458 1.00 98.06 175 LEU A CA 1
ATOM 1362 C C . LEU A 1 175 ? -12.982 6.087 -3.090 1.00 98.06 175 LEU A C 1
ATOM 1364 O O . LEU A 1 175 ? -13.423 6.782 -4.010 1.00 98.06 175 LEU A O 1
ATOM 1368 N N . PHE A 1 176 ? -11.731 6.151 -2.626 1.00 98.00 176 PHE A N 1
ATOM 1369 C CA . PHE A 1 176 ? -10.666 7.016 -3.131 1.00 98.00 176 PHE A CA 1
ATOM 1370 C C . PHE A 1 176 ? -9.280 6.437 -2.813 1.00 98.00 176 PHE A C 1
ATOM 1372 O O . PHE A 1 176 ? -9.148 5.509 -2.009 1.00 98.00 176 PHE A O 1
ATOM 1379 N N . VAL A 1 177 ? -8.254 7.013 -3.440 1.00 97.88 177 VAL A N 1
ATOM 1380 C CA . VAL A 1 177 ? -6.838 6.726 -3.172 1.00 97.88 177 VAL A CA 1
ATOM 1381 C C . VAL A 1 177 ? -6.156 8.002 -2.683 1.00 97.88 177 VAL A C 1
ATOM 1383 O O . VAL A 1 177 ? -6.226 9.037 -3.342 1.00 97.88 177 VAL A O 1
ATOM 1386 N N . GLY A 1 178 ? -5.537 7.948 -1.510 1.00 96.50 178 GLY A N 1
ATOM 1387 C CA . GLY A 1 178 ? -4.698 9.012 -0.971 1.00 96.50 178 GLY A CA 1
ATOM 1388 C C . GLY A 1 178 ? -3.234 8.725 -1.276 1.00 96.50 178 GLY A C 1
ATOM 1389 O O . GLY A 1 178 ? -2.772 7.609 -1.040 1.00 96.50 178 GLY A O 1
ATOM 1390 N N . THR A 1 179 ? -2.495 9.705 -1.786 1.00 94.12 179 THR A N 1
ATOM 1391 C CA . THR A 1 179 ? -1.040 9.581 -1.918 1.00 94.12 179 THR A CA 1
ATOM 1392 C C . THR A 1 179 ? -0.350 10.296 -0.773 1.00 94.12 179 THR A C 1
ATOM 1394 O O . THR A 1 179 ? -0.620 11.467 -0.516 1.00 94.12 179 THR A O 1
ATOM 1397 N N . SER A 1 180 ? 0.542 9.596 -0.085 1.00 89.25 180 SER A N 1
ATOM 1398 C CA . SER A 1 180 ? 1.319 10.151 1.018 1.00 89.25 180 SER A CA 1
ATOM 1399 C C . SER A 1 180 ? 2.805 10.153 0.686 1.00 89.25 180 SER A C 1
ATOM 1401 O O . SER A 1 180 ? 3.226 9.652 -0.362 1.00 89.25 180 SER A O 1
ATOM 1403 N N . VAL A 1 181 ? 3.586 10.720 1.608 1.00 83.19 181 VAL A N 1
ATOM 1404 C CA . VAL A 1 181 ? 5.046 10.836 1.526 1.00 83.19 181 VAL A CA 1
ATOM 1405 C C . VAL A 1 181 ? 5.502 11.753 0.381 1.00 83.19 181 VAL A C 1
ATOM 1407 O O . VAL A 1 181 ? 4.784 11.987 -0.584 1.00 83.19 181 VAL A O 1
ATOM 1410 N N . MET A 1 182 ? 6.681 12.355 0.546 1.00 81.44 182 MET A N 1
ATOM 1411 C CA . MET A 1 182 ? 7.441 13.183 -0.403 1.00 81.44 182 MET A CA 1
ATOM 1412 C C . MET A 1 182 ? 6.877 13.278 -1.829 1.00 81.44 182 MET A C 1
ATOM 1414 O O . MET A 1 182 ? 6.712 12.274 -2.512 1.00 81.44 182 MET A O 1
ATOM 1418 N N . ASN A 1 183 ? 6.682 14.506 -2.319 1.00 86.12 183 ASN A N 1
ATOM 1419 C CA . ASN A 1 183 ? 6.083 14.776 -3.632 1.00 86.12 183 ASN A CA 1
ATOM 1420 C C . ASN A 1 183 ? 4.679 14.156 -3.799 1.00 86.12 183 ASN A C 1
ATOM 1422 O O . ASN A 1 183 ? 4.339 13.686 -4.885 1.00 86.12 183 ASN A O 1
ATOM 1426 N N . ALA A 1 184 ? 3.849 14.177 -2.750 1.00 89.31 184 ALA A N 1
ATOM 1427 C CA . ALA A 1 184 ? 2.512 13.577 -2.748 1.00 89.31 184 ALA A CA 1
ATOM 1428 C C . ALA A 1 184 ? 1.648 13.981 -3.960 1.00 89.31 184 ALA A C 1
ATOM 1430 O O . ALA A 1 184 ? 0.940 13.141 -4.509 1.00 89.31 184 ALA A O 1
ATOM 1431 N N . GLU A 1 185 ? 1.746 15.224 -4.440 1.00 89.50 185 GLU A N 1
ATOM 1432 C CA . GLU A 1 185 ? 1.043 15.692 -5.646 1.00 89.50 185 GLU A CA 1
ATOM 1433 C C . GLU A 1 185 ? 1.549 15.031 -6.934 1.00 89.50 185 GLU A C 1
ATOM 1435 O O . GLU A 1 185 ? 0.752 14.603 -7.771 1.00 89.50 185 GLU A O 1
ATOM 1440 N N . ARG A 1 186 ? 2.870 14.858 -7.074 1.00 91.12 186 ARG A N 1
ATOM 1441 C CA . ARG A 1 186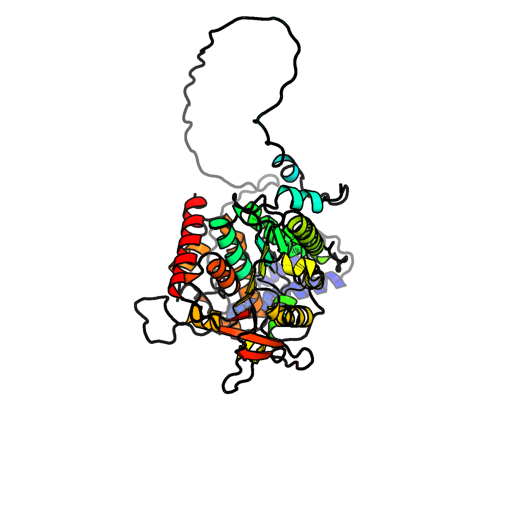 ? 3.462 14.094 -8.182 1.00 91.12 186 ARG A CA 1
ATOM 1442 C C . ARG A 1 186 ? 2.990 12.646 -8.137 1.00 91.12 186 ARG A C 1
ATOM 1444 O O . ARG A 1 186 ? 2.624 12.084 -9.168 1.00 91.12 186 ARG A O 1
ATOM 1451 N N . LYS A 1 187 ? 2.968 12.046 -6.946 1.00 93.56 187 LYS A N 1
ATOM 1452 C CA . LYS A 1 187 ? 2.469 10.684 -6.725 1.00 93.56 187 LYS A CA 1
ATOM 1453 C C . LYS A 1 187 ? 0.983 10.578 -7.076 1.00 93.56 187 LYS A C 1
ATOM 1455 O O . LYS A 1 187 ? 0.601 9.641 -7.774 1.00 93.56 187 LYS A O 1
ATOM 1460 N N . ALA A 1 188 ? 0.166 11.568 -6.706 1.00 94.31 188 ALA A N 1
ATOM 1461 C CA . ALA A 1 188 ? -1.247 11.632 -7.081 1.00 94.31 188 ALA A CA 1
ATOM 1462 C C . ALA A 1 188 ? -1.414 11.678 -8.605 1.00 94.31 188 ALA A C 1
ATOM 1464 O O . ALA A 1 188 ? -2.188 10.902 -9.167 1.00 94.31 188 ALA A O 1
ATOM 1465 N N . ALA A 1 189 ? -0.638 12.519 -9.293 1.00 94.00 189 ALA A N 1
ATOM 1466 C CA . ALA A 1 189 ? -0.644 12.592 -10.752 1.00 94.00 189 ALA A CA 1
ATOM 1467 C C . ALA A 1 189 ? -0.225 11.260 -11.395 1.00 94.00 189 ALA A C 1
ATOM 1469 O O . ALA A 1 189 ? -0.856 10.796 -12.345 1.00 94.00 189 ALA A O 1
ATOM 1470 N N . LEU A 1 190 ? 0.798 10.594 -10.852 1.00 95.75 190 LEU A N 1
ATOM 1471 C CA . LEU A 1 190 ? 1.238 9.274 -11.313 1.00 95.75 190 LEU A CA 1
ATOM 1472 C C . LEU A 1 190 ? 0.149 8.209 -11.138 1.00 95.75 190 LEU A C 1
ATOM 1474 O O . LEU A 1 190 ? -0.062 7.411 -12.054 1.00 95.75 190 LEU A O 1
ATOM 1478 N N . ALA A 1 191 ? -0.550 8.208 -10.003 1.00 96.69 191 ALA A N 1
ATOM 1479 C CA . ALA A 1 191 ? -1.667 7.303 -9.746 1.00 96.69 191 ALA A CA 1
ATOM 1480 C C . ALA A 1 191 ? -2.819 7.561 -10.725 1.00 96.69 191 ALA A C 1
ATOM 1482 O O . ALA A 1 191 ? -3.321 6.625 -11.343 1.00 96.69 191 ALA A O 1
ATOM 1483 N N . GLN A 1 192 ? -3.178 8.827 -10.960 1.00 95.75 192 GLN A N 1
ATOM 1484 C CA . GLN A 1 192 ? -4.210 9.206 -11.931 1.00 95.75 192 GLN A CA 1
ATOM 1485 C C . GLN A 1 192 ? -3.855 8.766 -13.358 1.00 95.75 192 GLN A C 1
ATOM 1487 O O . GLN A 1 192 ? -4.699 8.195 -14.049 1.00 95.75 192 GLN A O 1
ATOM 1492 N N . LYS A 1 193 ? -2.603 8.964 -13.801 1.00 95.75 193 LYS A N 1
ATOM 1493 C CA . LYS A 1 193 ? -2.135 8.493 -15.119 1.00 95.75 193 LYS A CA 1
ATOM 1494 C C . LYS A 1 193 ? -2.210 6.977 -15.234 1.00 95.75 193 LYS A C 1
ATOM 1496 O O . LYS A 1 193 ? -2.597 6.474 -16.283 1.00 95.75 193 LYS A O 1
ATOM 1501 N N . GLN A 1 194 ? -1.860 6.250 -14.173 1.00 95.88 194 GLN A N 1
ATOM 1502 C CA . GLN A 1 194 ? -1.998 4.798 -14.149 1.00 95.88 194 GLN A CA 1
ATOM 1503 C C . GLN A 1 194 ? -3.473 4.382 -14.211 1.00 95.88 194 GLN A C 1
ATOM 1505 O O . GLN A 1 194 ? -3.825 3.535 -15.025 1.00 95.88 194 GLN A O 1
ATOM 1510 N N . PHE A 1 195 ? -4.352 4.997 -13.419 1.00 96.25 195 PHE A N 1
ATOM 1511 C CA . PHE A 1 195 ? -5.781 4.662 -13.383 1.00 96.25 195 PHE A CA 1
ATOM 1512 C C . PHE A 1 195 ? -6.498 4.977 -14.687 1.00 96.25 195 PHE A C 1
ATOM 1514 O O . PHE A 1 195 ? -7.399 4.239 -15.067 1.00 96.25 195 PHE A O 1
ATOM 1521 N N . ALA A 1 196 ? -6.072 6.010 -15.412 1.00 96.06 196 ALA A N 1
ATOM 1522 C CA . ALA A 1 196 ? -6.594 6.310 -16.741 1.00 96.06 196 ALA A CA 1
ATOM 1523 C C . ALA A 1 196 ? -6.372 5.166 -17.751 1.00 96.06 196 ALA A C 1
ATOM 1525 O O . ALA A 1 196 ? -7.079 5.103 -18.754 1.00 96.06 196 ALA A O 1
ATOM 1526 N N . LEU A 1 197 ? -5.421 4.259 -17.493 1.00 95.81 197 LEU A N 1
ATOM 1527 C CA . LEU A 1 197 ? -5.161 3.080 -18.324 1.00 95.81 197 LEU A CA 1
ATOM 1528 C C . LEU A 1 197 ? -5.981 1.846 -17.913 1.00 95.81 197 LEU A C 1
ATOM 1530 O O . LEU A 1 197 ? -5.964 0.851 -18.633 1.00 95.81 197 LEU A O 1
ATOM 1534 N N . PHE A 1 198 ? -6.684 1.896 -16.778 1.00 96.06 198 PHE A N 1
ATOM 1535 C CA . PHE A 1 198 ? -7.571 0.835 -16.309 1.00 96.06 198 PHE A CA 1
ATOM 1536 C C . PHE A 1 198 ? -9.019 1.331 -16.328 1.00 96.06 198 PHE A C 1
ATOM 1538 O O . PHE A 1 198 ? -9.411 2.184 -15.529 1.00 96.06 198 PHE A O 1
ATOM 1545 N N . ASP A 1 199 ? -9.855 0.753 -17.191 1.00 95.00 199 ASP A N 1
ATOM 1546 C CA . ASP A 1 199 ? -11.255 1.171 -17.349 1.00 95.00 199 ASP A CA 1
ATOM 1547 C C . ASP A 1 199 ? -12.055 1.132 -16.042 1.00 95.00 199 ASP A C 1
ATOM 1549 O O . ASP A 1 199 ? -12.950 1.953 -15.832 1.00 95.00 199 ASP A O 1
ATOM 1553 N N . SER A 1 200 ? -11.710 0.198 -15.155 1.00 95.81 200 SER A N 1
ATOM 1554 C CA . SER A 1 200 ? -12.334 0.018 -13.846 1.00 95.81 200 SER A CA 1
ATOM 1555 C C . SER A 1 200 ? -11.948 1.099 -12.826 1.00 95.81 200 SER A C 1
ATOM 1557 O O . SER A 1 200 ? -12.729 1.379 -11.917 1.00 95.81 200 SER A O 1
ATOM 1559 N N . MET A 1 201 ? -10.785 1.744 -12.983 1.00 95.94 201 MET A N 1
ATOM 1560 C CA . MET A 1 201 ? -10.228 2.697 -12.012 1.00 95.94 201 MET A CA 1
ATOM 1561 C C . MET A 1 201 ? -10.309 4.160 -12.451 1.00 95.94 201 MET A C 1
ATOM 1563 O O . MET A 1 201 ? -10.164 5.039 -11.607 1.00 95.94 201 MET A O 1
ATOM 1567 N N . LYS A 1 202 ? -10.598 4.460 -13.724 1.00 94.31 202 LYS A N 1
ATOM 1568 C CA . LYS A 1 202 ? -10.621 5.839 -14.265 1.00 94.31 202 LYS A CA 1
ATOM 1569 C C . LYS A 1 202 ? -11.533 6.831 -13.527 1.00 94.31 202 LYS A C 1
ATOM 1571 O O . LYS A 1 202 ? -11.382 8.037 -13.677 1.00 94.31 202 LYS A O 1
ATOM 1576 N N . HIS A 1 203 ? -12.498 6.328 -12.758 1.00 92.94 203 HIS A N 1
ATOM 1577 C CA . HIS A 1 203 ? -13.440 7.131 -11.973 1.00 92.94 203 HIS A CA 1
ATOM 1578 C C . HIS A 1 203 ? -13.112 7.177 -10.479 1.00 92.94 203 HIS A C 1
ATOM 1580 O O . HIS A 1 203 ? -13.897 7.736 -9.713 1.00 92.94 203 HIS A O 1
ATOM 1586 N N . VAL A 1 204 ? -12.040 6.524 -10.032 1.00 96.50 204 VAL A N 1
ATOM 1587 C CA . VAL A 1 204 ? -11.614 6.550 -8.632 1.00 96.50 204 VAL A CA 1
ATOM 1588 C C . VAL A 1 204 ? -10.866 7.862 -8.386 1.00 96.50 204 VAL A C 1
ATOM 1590 O O . VAL A 1 204 ? -9.847 8.098 -9.036 1.00 96.50 204 VAL A O 1
ATOM 1593 N N . PRO A 1 205 ? -11.357 8.732 -7.485 1.00 96.62 205 PRO A N 1
ATOM 1594 C CA . PRO A 1 205 ? -10.661 9.966 -7.163 1.00 96.62 205 PRO A CA 1
ATOM 1595 C C . PRO A 1 205 ? -9.336 9.664 -6.461 1.00 96.62 205 PRO A C 1
ATOM 1597 O O . PRO A 1 205 ? -9.240 8.744 -5.642 1.00 96.62 205 PRO A O 1
ATOM 1600 N N . VAL A 1 206 ? -8.326 10.465 -6.792 1.00 96.44 206 VAL A N 1
ATOM 1601 C CA . VAL A 1 206 ? -7.002 10.421 -6.173 1.00 96.44 206 VAL A CA 1
ATOM 1602 C C . VAL A 1 206 ? -6.731 11.774 -5.540 1.00 96.44 206 VAL A C 1
ATOM 1604 O O . VAL A 1 206 ? -6.822 12.794 -6.227 1.00 96.44 206 VAL A O 1
ATOM 1607 N N . PHE A 1 207 ? -6.379 11.772 -4.261 1.00 94.81 207 PHE A N 1
ATOM 1608 C CA . PHE A 1 207 ? -6.114 12.977 -3.491 1.00 94.81 207 PHE A CA 1
ATOM 1609 C C . PHE A 1 207 ? -4.672 12.984 -2.986 1.00 94.81 207 PHE A C 1
ATOM 1611 O O . PHE A 1 207 ? -4.196 11.988 -2.443 1.00 94.81 207 PHE A O 1
ATOM 1618 N N . ALA A 1 208 ? -3.986 14.113 -3.154 1.00 92.94 208 ALA A N 1
ATOM 1619 C CA . ALA A 1 208 ? -2.657 14.310 -2.591 1.00 92.94 208 ALA A CA 1
ATOM 1620 C C . ALA A 1 208 ? -2.754 14.595 -1.087 1.00 92.94 208 ALA A C 1
ATOM 1622 O O . ALA A 1 208 ? -3.583 15.402 -0.655 1.00 92.94 208 ALA A O 1
ATOM 1623 N N . GLY A 1 209 ? -1.933 13.908 -0.299 1.00 91.12 209 GLY A N 1
ATOM 1624 C CA . GLY A 1 209 ? -1.749 14.157 1.125 1.00 91.12 209 GLY A CA 1
ATOM 1625 C C . GLY A 1 209 ? -0.644 15.165 1.414 1.00 91.12 209 GLY A C 1
ATOM 1626 O O . GLY A 1 209 ? -0.143 15.865 0.532 1.00 91.12 209 GLY A O 1
ATOM 1627 N N . THR A 1 210 ? -0.245 15.213 2.678 1.00 84.88 210 THR A N 1
ATOM 1628 C CA . THR A 1 210 ? 0.731 16.168 3.226 1.00 84.88 210 THR A CA 1
ATOM 1629 C C . THR A 1 210 ? 2.163 15.957 2.745 1.00 84.88 210 THR A C 1
ATOM 1631 O O . THR A 1 210 ? 2.976 16.880 2.802 1.00 84.88 210 THR A O 1
ATOM 1634 N N . GLY A 1 211 ? 2.495 14.751 2.281 1.00 76.31 211 GLY A N 1
ATOM 1635 C CA . GLY A 1 211 ? 3.873 14.361 1.987 1.00 76.31 211 GLY A CA 1
ATOM 1636 C C . GLY A 1 211 ? 4.642 13.805 3.193 1.00 76.31 211 GLY A C 1
ATOM 1637 O O . GLY A 1 211 ? 5.845 13.566 3.069 1.00 76.31 211 GLY A O 1
ATOM 1638 N N . GLY A 1 212 ? 3.959 13.538 4.310 1.00 72.31 212 GLY A N 1
ATOM 1639 C CA . GLY A 1 212 ? 4.503 12.821 5.465 1.00 72.31 212 GLY A CA 1
ATOM 1640 C C . GLY A 1 212 ? 5.302 13.675 6.455 1.00 72.31 212 GLY A C 1
ATOM 1641 O O . GLY A 1 212 ? 5.314 14.907 6.395 1.00 72.31 212 GLY A O 1
ATOM 1642 N N . GLY A 1 213 ? 5.952 12.988 7.399 1.00 65.69 213 GLY A N 1
ATOM 1643 C CA . GLY A 1 213 ? 6.711 13.586 8.497 1.00 65.69 213 GLY A CA 1
ATOM 1644 C C . GLY A 1 213 ? 8.019 14.272 8.080 1.00 65.69 213 GLY A C 1
ATOM 1645 O O . GLY A 1 213 ? 8.440 14.283 6.921 1.00 65.69 213 GLY A O 1
ATOM 1646 N N . LYS A 1 214 ? 8.703 14.874 9.062 1.00 72.50 214 LYS A N 1
ATOM 1647 C CA . LYS A 1 214 ? 10.021 15.491 8.852 1.00 72.50 214 LYS A CA 1
ATOM 1648 C C . LYS A 1 214 ? 11.020 14.423 8.395 1.00 72.50 214 LYS A C 1
ATOM 1650 O O . LYS A 1 214 ? 11.152 13.405 9.061 1.00 72.50 214 LYS A O 1
ATOM 1655 N N . LYS A 1 215 ? 11.774 14.708 7.326 1.00 76.25 215 LYS A N 1
ATOM 1656 C CA . LYS A 1 215 ? 12.841 13.824 6.824 1.00 76.25 215 LYS A CA 1
ATOM 1657 C C . LYS A 1 215 ? 13.809 13.426 7.937 1.00 76.25 215 LYS A C 1
ATOM 1659 O O . LYS A 1 215 ? 14.273 14.289 8.694 1.00 76.25 215 LYS A O 1
ATOM 1664 N N . VAL A 1 216 ? 14.135 12.139 7.995 1.00 78.69 216 VAL A N 1
ATOM 1665 C CA . VAL A 1 216 ? 15.043 11.560 8.986 1.00 78.69 216 VAL A CA 1
ATOM 1666 C C . VAL A 1 216 ? 16.131 10.789 8.252 1.00 78.69 216 VAL A C 1
ATOM 1668 O O . VAL A 1 216 ? 15.838 9.965 7.396 1.00 78.69 216 VAL A O 1
ATOM 1671 N N . ASP A 1 217 ? 17.392 11.039 8.611 1.00 84.94 217 ASP A N 1
ATOM 1672 C CA . ASP A 1 217 ? 18.542 10.324 8.048 1.00 84.94 217 ASP A CA 1
ATOM 1673 C C . ASP A 1 217 ? 18.604 8.884 8.591 1.00 84.94 217 ASP A C 1
ATOM 1675 O O . ASP A 1 217 ? 19.307 8.595 9.560 1.00 84.94 217 ASP A O 1
ATOM 1679 N N . ILE A 1 218 ? 17.810 7.993 7.994 1.00 86.38 218 ILE A N 1
ATOM 1680 C CA . ILE A 1 218 ? 17.757 6.553 8.271 1.00 86.38 218 ILE A CA 1
ATOM 1681 C C . ILE A 1 218 ? 18.052 5.808 6.972 1.00 86.38 218 ILE A C 1
ATOM 1683 O O . ILE A 1 218 ? 17.601 6.188 5.896 1.00 86.38 218 ILE A O 1
ATOM 1687 N N . THR A 1 219 ? 18.809 4.714 7.037 1.00 84.12 219 THR A N 1
ATOM 1688 C CA . THR A 1 219 ? 19.290 4.020 5.829 1.00 84.12 219 THR A CA 1
ATOM 1689 C C . THR A 1 219 ? 18.161 3.572 4.904 1.00 84.12 219 THR A C 1
ATOM 1691 O O . THR A 1 219 ? 18.293 3.679 3.685 1.00 84.12 219 THR A O 1
ATOM 1694 N N . SER A 1 220 ? 17.049 3.096 5.467 1.00 81.62 220 SER A N 1
ATOM 1695 C CA . SER A 1 220 ? 15.913 2.617 4.678 1.00 81.62 220 SER A CA 1
ATOM 1696 C C . SER A 1 220 ? 15.171 3.733 3.934 1.00 81.62 220 SER A C 1
ATOM 1698 O O . SER A 1 220 ? 14.645 3.459 2.862 1.00 81.62 220 SER A O 1
ATOM 1700 N N . THR A 1 221 ? 15.171 4.979 4.425 1.00 87.31 221 THR A N 1
ATOM 1701 C CA . THR A 1 221 ? 14.427 6.099 3.810 1.00 87.31 221 THR A CA 1
ATOM 1702 C C . THR A 1 221 ? 15.186 6.761 2.659 1.00 87.31 221 THR A C 1
ATOM 1704 O O . THR A 1 221 ? 14.580 7.309 1.737 1.00 87.31 221 THR A O 1
ATOM 1707 N N . LYS A 1 222 ? 16.523 6.652 2.651 1.00 87.25 222 LYS A N 1
ATOM 1708 C CA . LYS A 1 222 ? 17.413 7.316 1.677 1.00 87.25 222 LYS A CA 1
ATOM 1709 C C . LYS A 1 222 ? 17.035 7.060 0.223 1.00 87.25 222 LYS A C 1
ATOM 1711 O O . LYS A 1 222 ? 17.192 7.956 -0.611 1.00 87.25 222 LYS A O 1
ATOM 1716 N N . ALA A 1 223 ? 16.598 5.839 -0.094 1.00 85.62 223 ALA A N 1
ATOM 1717 C CA . ALA A 1 223 ? 16.227 5.463 -1.453 1.00 85.62 223 ALA A CA 1
ATOM 1718 C C . ALA A 1 223 ? 15.067 6.321 -1.964 1.00 85.62 223 ALA A C 1
ATOM 1720 O O . ALA A 1 223 ? 15.247 7.037 -2.950 1.00 85.62 223 ALA A O 1
ATOM 1721 N N . GLY A 1 224 ? 13.948 6.345 -1.239 1.00 84.81 224 GLY A N 1
ATOM 1722 C CA . GLY A 1 224 ? 12.813 7.209 -1.557 1.00 84.81 224 GLY A CA 1
ATOM 1723 C C . GLY A 1 224 ? 13.191 8.692 -1.532 1.00 84.81 224 GLY A C 1
ATOM 1724 O O . GLY A 1 224 ? 12.854 9.440 -2.448 1.00 84.81 224 GLY A O 1
ATOM 1725 N N . GLU A 1 225 ? 13.972 9.129 -0.538 1.00 84.94 225 GLU A N 1
ATOM 1726 C CA . GLU A 1 225 ? 14.324 10.547 -0.353 1.00 84.94 225 GLU A CA 1
ATOM 1727 C C . GLU A 1 225 ? 15.153 11.154 -1.485 1.00 84.94 225 GLU A C 1
ATOM 1729 O O . GLU A 1 225 ? 15.072 12.361 -1.743 1.00 84.94 225 GLU A O 1
ATOM 1734 N N . SER A 1 226 ? 15.961 10.333 -2.149 1.00 85.56 226 SER A N 1
ATOM 1735 C CA . SER A 1 226 ? 16.881 10.763 -3.203 1.00 85.56 226 SER A CA 1
ATOM 1736 C C . SER A 1 226 ? 16.400 10.417 -4.614 1.00 85.56 226 SER A C 1
ATOM 1738 O O . SER A 1 226 ? 17.117 10.690 -5.584 1.00 85.56 226 SER A O 1
ATOM 1740 N N . TYR A 1 227 ? 15.197 9.848 -4.761 1.00 87.75 227 TYR A N 1
ATOM 1741 C CA . TYR A 1 227 ? 14.688 9.357 -6.041 1.00 87.75 227 TYR A CA 1
ATOM 1742 C C . TYR A 1 227 ? 14.221 10.481 -6.980 1.00 87.75 227 TYR A C 1
ATOM 1744 O O . TYR A 1 227 ? 13.043 10.699 -7.252 1.00 87.75 227 TYR A O 1
ATOM 1752 N N . SER A 1 228 ? 15.189 11.207 -7.537 1.00 86.12 228 SER A N 1
ATOM 1753 C CA . SER A 1 228 ? 14.947 12.346 -8.433 1.00 86.12 228 SER A CA 1
ATOM 1754 C C . SER A 1 228 ? 14.292 11.980 -9.772 1.00 86.12 228 SER A C 1
ATOM 1756 O O . SER A 1 228 ? 13.723 12.854 -10.419 1.00 86.12 228 SER A O 1
ATOM 1758 N N . GLN A 1 229 ? 14.370 10.710 -10.187 1.00 88.56 229 GLN A N 1
ATOM 1759 C CA . GLN A 1 229 ? 13.820 10.205 -11.453 1.00 88.56 229 GLN A CA 1
ATOM 1760 C C . GLN A 1 229 ? 12.373 9.700 -11.326 1.00 88.56 229 GLN A C 1
ATOM 1762 O O . GLN A 1 229 ? 11.831 9.120 -12.269 1.00 88.56 229 GLN A O 1
ATOM 1767 N N . GLU A 1 230 ? 11.740 9.890 -10.168 1.00 91.19 230 GLU A N 1
ATOM 1768 C CA . GLU A 1 230 ? 10.349 9.510 -9.954 1.00 91.19 230 GLU A CA 1
ATOM 1769 C C . GLU A 1 230 ? 9.422 10.167 -10.988 1.00 91.19 230 GLU A C 1
ATOM 1771 O O . GLU A 1 230 ? 9.336 11.392 -11.094 1.00 91.19 230 GLU A O 1
ATOM 1776 N N . GLY A 1 231 ? 8.701 9.329 -11.733 1.00 92.56 231 GLY A N 1
ATOM 1777 C CA . GLY A 1 231 ? 7.738 9.754 -12.746 1.00 92.56 231 GLY A CA 1
ATOM 1778 C C . GLY A 1 231 ? 8.326 10.062 -14.123 1.00 92.56 231 GLY A C 1
ATOM 1779 O O . GLY A 1 231 ? 7.555 10.285 -15.062 1.00 92.56 231 GLY A O 1
ATOM 1780 N N . THR A 1 232 ? 9.651 10.007 -14.292 1.00 93.44 232 THR A N 1
ATOM 1781 C CA . THR A 1 232 ? 10.295 10.142 -15.605 1.00 93.44 232 THR A CA 1
ATOM 1782 C C . THR A 1 232 ? 9.739 9.099 -16.582 1.00 93.44 232 THR A C 1
ATOM 1784 O O . THR A 1 232 ? 9.589 7.925 -16.249 1.00 93.44 232 THR A O 1
ATOM 1787 N N . HIS A 1 233 ? 9.421 9.535 -17.805 1.00 95.00 233 HIS A N 1
ATOM 1788 C CA . HIS A 1 233 ? 8.781 8.737 -18.867 1.00 95.00 233 HIS A CA 1
ATOM 1789 C C . HIS A 1 233 ? 7.323 8.308 -18.609 1.00 95.00 233 HIS A C 1
ATOM 1791 O O . HIS A 1 233 ? 6.749 7.616 -19.452 1.00 95.00 233 HIS A O 1
ATOM 1797 N N . ILE A 1 234 ? 6.717 8.728 -17.494 1.00 95.44 234 ILE A N 1
ATOM 1798 C CA . ILE A 1 234 ? 5.280 8.564 -17.215 1.00 95.44 234 ILE A CA 1
ATOM 1799 C C . ILE A 1 234 ? 4.580 9.925 -17.293 1.00 95.44 234 ILE A C 1
ATOM 1801 O O . ILE A 1 234 ? 3.547 10.047 -17.948 1.00 95.44 234 ILE A O 1
ATOM 1805 N N . LEU A 1 235 ? 5.166 10.939 -16.655 1.00 94.94 235 LEU A N 1
ATOM 1806 C CA . LEU A 1 235 ? 4.748 12.338 -16.738 1.00 94.94 235 LEU A CA 1
ATOM 1807 C C . LEU A 1 235 ? 5.535 13.077 -17.830 1.00 94.94 235 LEU A C 1
ATOM 1809 O O . LEU A 1 235 ? 6.655 12.684 -18.178 1.00 94.94 235 LEU A O 1
ATOM 1813 N N . SER A 1 236 ? 4.949 14.145 -18.374 1.00 93.94 236 SER A N 1
ATOM 1814 C CA . SER A 1 236 ? 5.632 15.048 -19.304 1.00 93.94 236 SER A CA 1
ATOM 1815 C C . SER A 1 236 ? 6.734 15.845 -18.596 1.00 93.94 236 SER A C 1
ATOM 1817 O O . SER A 1 236 ? 6.767 15.941 -17.369 1.00 93.94 236 SER A O 1
ATOM 1819 N N . ALA A 1 237 ? 7.657 16.427 -19.367 1.00 91.88 237 ALA A N 1
ATOM 1820 C CA . ALA A 1 237 ? 8.714 17.260 -18.797 1.00 91.88 237 ALA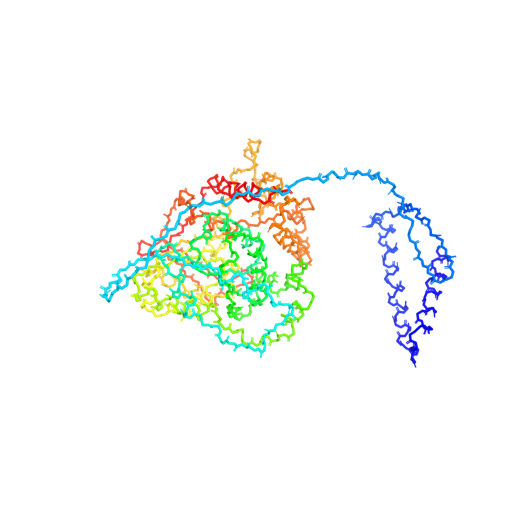 A CA 1
ATOM 1821 C C . ALA A 1 237 ? 8.136 18.496 -18.090 1.00 91.88 237 ALA A C 1
ATOM 1823 O O . ALA A 1 237 ? 8.632 18.877 -17.037 1.00 91.88 237 ALA A O 1
ATOM 1824 N N . GLU A 1 238 ? 7.069 19.076 -18.637 1.00 90.94 238 GLU A N 1
ATOM 1825 C CA . GLU A 1 238 ? 6.349 20.209 -18.055 1.00 90.94 238 GLU A CA 1
ATOM 1826 C C . GLU A 1 238 ? 5.653 19.819 -16.745 1.00 90.94 238 GLU A C 1
ATOM 1828 O O . GLU A 1 238 ? 5.776 20.546 -15.763 1.00 90.94 238 GLU A O 1
ATOM 1833 N N . GLU A 1 239 ? 4.984 18.658 -16.700 1.00 90.25 239 GLU A N 1
ATOM 1834 C CA . GLU A 1 239 ? 4.372 18.119 -15.473 1.00 90.25 239 GLU A CA 1
ATOM 1835 C C . GLU A 1 239 ? 5.445 17.891 -14.392 1.00 90.25 239 GLU A C 1
ATOM 1837 O O . GLU A 1 239 ? 5.304 18.340 -13.255 1.00 90.25 239 GLU A O 1
ATOM 1842 N N . LEU A 1 240 ? 6.562 17.245 -14.743 1.00 88.81 240 LEU A N 1
ATOM 1843 C CA . LEU A 1 240 ? 7.680 17.024 -13.817 1.00 88.81 240 LEU A CA 1
ATOM 1844 C C . LEU A 1 240 ? 8.298 18.337 -13.333 1.00 88.81 240 LEU A C 1
ATOM 1846 O O . LEU A 1 240 ? 8.627 18.465 -12.153 1.00 88.81 240 LEU A O 1
ATOM 1850 N N . GLU A 1 241 ? 8.454 19.312 -14.230 1.00 86.69 241 GLU A N 1
ATOM 1851 C CA . GLU A 1 241 ? 9.004 20.617 -13.894 1.00 86.69 241 GLU A CA 1
ATOM 1852 C C . GLU A 1 241 ? 8.071 21.374 -12.939 1.00 86.69 241 GLU A C 1
ATOM 1854 O O . GLU A 1 241 ? 8.551 21.926 -11.946 1.00 86.69 241 GLU A O 1
ATOM 1859 N N . GLN A 1 242 ? 6.754 21.330 -13.167 1.00 84.81 242 GLN A N 1
ATOM 1860 C CA . GLN A 1 242 ? 5.744 21.896 -12.270 1.0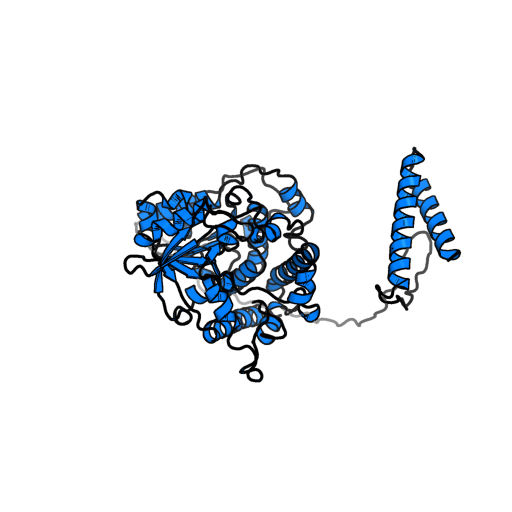0 84.81 242 GLN A CA 1
ATOM 1861 C C . GLN A 1 242 ? 5.892 21.330 -10.850 1.00 84.81 242 GLN A C 1
ATOM 1863 O O . GLN A 1 242 ? 6.142 22.091 -9.914 1.00 84.81 242 GLN A O 1
ATOM 1868 N N . TYR A 1 243 ? 5.902 20.001 -10.706 1.00 83.19 243 TYR A N 1
ATOM 1869 C CA . TYR A 1 243 ? 6.086 19.319 -9.415 1.00 83.19 243 TYR A CA 1
ATOM 1870 C C . TYR A 1 243 ? 7.520 19.391 -8.850 1.00 83.19 243 TYR A C 1
ATOM 1872 O O . TYR A 1 243 ? 7.831 18.718 -7.867 1.00 83.19 243 TYR A O 1
ATOM 1880 N N . SER A 1 244 ? 8.436 20.119 -9.493 1.00 74.56 244 SER A N 1
ATOM 1881 C CA . SER A 1 244 ? 9.809 20.350 -9.011 1.00 74.56 244 SER A CA 1
ATOM 1882 C C . SER A 1 244 ? 10.067 21.809 -8.624 1.00 74.56 244 SER A C 1
ATOM 1884 O O . SER A 1 244 ? 10.856 22.079 -7.718 1.00 74.56 244 SER A O 1
ATOM 1886 N N . LYS A 1 245 ? 9.404 22.754 -9.308 1.00 61.56 245 LYS A N 1
ATOM 1887 C CA . LYS A 1 245 ? 9.485 24.205 -9.071 1.00 61.56 245 LYS A CA 1
ATOM 1888 C C . LYS A 1 245 ? 8.652 24.640 -7.879 1.00 61.56 245 LYS A C 1
ATOM 1890 O O . LYS A 1 245 ? 9.001 25.614 -7.209 1.00 61.56 245 LYS A O 1
ATOM 1895 N N . GLU A 1 246 ? 7.579 23.914 -7.607 1.00 54.69 246 GLU A N 1
ATOM 1896 C CA . GLU A 1 246 ? 6.828 24.017 -6.372 1.00 54.69 246 GLU A CA 1
ATOM 1897 C C . GLU A 1 246 ? 7.729 23.544 -5.221 1.00 54.69 246 GLU A C 1
ATOM 1899 O O . GLU A 1 246 ? 7.762 22.374 -4.849 1.00 54.69 246 GLU A O 1
ATOM 1904 N N . LYS A 1 247 ? 8.523 24.472 -4.663 1.00 47.38 247 LYS A N 1
ATOM 1905 C CA . LYS A 1 247 ? 9.157 24.335 -3.344 1.00 47.38 247 LYS A CA 1
ATOM 1906 C C . LYS A 1 247 ? 8.039 24.229 -2.309 1.00 47.38 247 LYS A C 1
ATOM 1908 O O . LYS A 1 247 ? 7.752 25.223 -1.655 1.00 47.38 247 LYS A O 1
ATOM 1913 N N . THR A 1 248 ? 7.373 23.077 -2.243 1.00 46.22 248 THR A N 1
ATOM 1914 C CA . THR A 1 248 ? 6.251 22.765 -1.345 1.00 46.22 248 THR A CA 1
ATOM 1915 C C . THR A 1 248 ? 5.441 24.015 -0.970 1.00 46.22 248 THR A C 1
ATOM 1917 O O . THR A 1 248 ? 5.550 24.500 0.162 1.00 46.22 248 THR A O 1
ATOM 1920 N N . PRO A 1 249 ? 4.594 24.558 -1.873 1.00 41.94 249 PRO A N 1
ATOM 1921 C CA . PRO A 1 249 ? 3.321 25.058 -1.375 1.00 41.94 249 PRO A CA 1
ATOM 1922 C C . PRO A 1 249 ? 2.784 23.926 -0.498 1.00 41.94 249 PRO A C 1
ATOM 1924 O O . PRO A 1 249 ? 2.917 22.767 -0.888 1.00 41.94 249 PRO A O 1
ATOM 1927 N N . LYS A 1 250 ? 2.307 24.217 0.719 1.00 50.75 250 LYS A N 1
ATOM 1928 C CA . LYS A 1 250 ? 1.624 23.202 1.533 1.00 50.75 250 LYS A CA 1
ATOM 1929 C C . LYS A 1 250 ? 0.657 22.503 0.586 1.00 50.75 250 LYS A C 1
ATOM 1931 O O . LYS A 1 250 ? -0.269 23.180 0.132 1.00 50.75 250 LYS A O 1
ATOM 1936 N N . ALA A 1 251 ? 0.956 21.253 0.209 1.00 53.00 251 ALA A N 1
ATOM 1937 C CA . ALA A 1 251 ? 0.140 20.522 -0.744 1.00 53.00 251 ALA A CA 1
ATOM 1938 C C . ALA A 1 251 ? -1.284 20.695 -0.243 1.00 53.00 251 ALA A C 1
ATOM 1940 O O . ALA A 1 251 ? -1.524 20.548 0.965 1.00 53.00 251 ALA A O 1
ATOM 1941 N N . LYS A 1 252 ? -2.189 21.168 -1.105 1.00 63.03 252 LYS A N 1
ATOM 1942 C CA . LYS A 1 252 ? -3.576 21.325 -0.672 1.00 63.03 252 LYS A CA 1
ATOM 1943 C C . LYS A 1 252 ? -3.978 19.957 -0.148 1.00 63.03 252 LYS A C 1
ATOM 1945 O O . LYS A 1 252 ? -3.839 18.967 -0.862 1.00 63.03 252 LYS A O 1
ATOM 1950 N N . ASN A 1 253 ? -4.344 19.912 1.127 1.00 78.88 253 ASN A N 1
ATOM 1951 C CA . ASN A 1 253 ? -4.313 18.688 1.912 1.00 78.88 253 ASN A CA 1
ATOM 1952 C C . ASN A 1 253 ? -5.547 17.823 1.640 1.00 78.88 253 ASN A C 1
ATOM 1954 O O . ASN A 1 253 ? -6.372 17.543 2.506 1.00 78.88 253 ASN A O 1
ATOM 1958 N N . TYR A 1 254 ? -5.729 17.489 0.370 1.00 88.00 254 TYR A N 1
ATOM 1959 C CA . TYR A 1 254 ? -6.956 16.948 -0.166 1.00 88.00 254 TYR A CA 1
ATOM 1960 C C . TYR A 1 254 ? -7.209 15.535 0.344 1.00 88.00 254 TYR A C 1
ATOM 1962 O O . TYR A 1 254 ? -8.368 15.169 0.515 1.00 88.00 254 TYR A O 1
ATOM 1970 N N . ALA A 1 255 ? -6.162 14.746 0.613 1.00 91.44 255 ALA A N 1
ATOM 1971 C CA . ALA A 1 255 ? -6.330 13.417 1.198 1.00 91.44 255 ALA A CA 1
ATOM 1972 C C . ALA A 1 255 ? -6.878 13.505 2.625 1.00 91.44 255 ALA A C 1
ATOM 1974 O O . ALA A 1 255 ? -7.792 12.763 2.975 1.00 91.44 255 ALA A O 1
ATOM 1975 N N . GLN A 1 256 ? -6.373 14.444 3.423 1.00 90.88 256 GLN A N 1
ATOM 1976 C CA . GLN A 1 256 ? -6.860 14.681 4.774 1.00 90.88 256 GLN A CA 1
ATOM 1977 C C . GLN A 1 256 ? -8.290 15.231 4.796 1.00 90.88 256 GLN A C 1
ATOM 1979 O O . GLN A 1 256 ? -9.133 14.725 5.537 1.00 90.88 256 GLN A O 1
ATOM 1984 N N . GLU A 1 257 ? -8.611 16.199 3.935 1.00 91.94 257 GLU A N 1
ATOM 1985 C CA . GLU A 1 257 ? -9.993 16.672 3.795 1.00 91.94 257 GLU A CA 1
ATOM 1986 C C . GLU A 1 257 ? -10.920 15.533 3.341 1.00 91.94 257 GLU A C 1
ATOM 1988 O O . GLU A 1 257 ? -11.982 15.338 3.924 1.00 91.94 257 GLU A O 1
ATOM 1993 N N . ALA A 1 258 ? -10.496 14.693 2.390 1.00 94.62 258 ALA A N 1
ATOM 1994 C CA . ALA A 1 258 ? -11.266 13.523 1.965 1.00 94.62 258 ALA A CA 1
ATOM 1995 C C . ALA A 1 258 ? -11.468 12.496 3.089 1.00 94.62 258 ALA A C 1
ATOM 1997 O O . ALA A 1 258 ? -12.561 11.933 3.206 1.00 94.62 258 ALA A O 1
ATOM 1998 N N . LEU A 1 259 ? -10.462 12.261 3.938 1.00 95.50 259 LEU A N 1
ATOM 1999 C CA . LEU A 1 259 ? -10.573 11.409 5.127 1.00 95.50 259 LEU A CA 1
ATOM 2000 C C . LEU A 1 259 ? -11.587 11.983 6.120 1.00 95.50 259 LEU A C 1
ATOM 2002 O O . LEU A 1 259 ? -12.515 11.280 6.525 1.00 95.50 259 LEU A O 1
ATOM 2006 N N . LYS A 1 260 ? -11.477 13.273 6.443 1.00 93.81 260 LYS A N 1
ATOM 2007 C CA . LYS A 1 260 ? -12.402 13.988 7.330 1.00 93.81 260 LYS A CA 1
ATOM 2008 C C . LYS A 1 260 ? -13.843 13.935 6.822 1.00 93.81 260 LYS A C 1
ATOM 2010 O O . LYS A 1 260 ? -14.745 13.551 7.572 1.00 93.81 260 LYS A O 1
ATOM 2015 N N . SER A 1 261 ? -14.065 14.268 5.550 1.00 95.38 261 SER A N 1
ATOM 2016 C CA . SER A 1 261 ? -15.366 14.152 4.882 1.00 95.38 261 SER A CA 1
ATOM 2017 C C . SER A 1 261 ? -15.897 12.726 4.964 1.00 95.38 261 SER A C 1
ATOM 2019 O O . SER A 1 261 ? -17.059 12.507 5.310 1.00 95.38 261 SER A O 1
ATOM 2021 N N . THR A 1 262 ? -15.033 11.739 4.712 1.00 96.44 262 THR A N 1
ATOM 2022 C CA . THR A 1 262 ? -15.399 10.322 4.765 1.00 96.44 262 THR A CA 1
ATOM 2023 C C . THR A 1 262 ? -15.851 9.917 6.153 1.00 96.44 262 THR A C 1
ATOM 2025 O O . THR A 1 262 ? -16.960 9.407 6.269 1.00 96.44 262 THR A O 1
ATOM 2028 N N . PHE A 1 263 ? -15.082 10.180 7.209 1.00 95.81 263 PHE A N 1
ATOM 2029 C CA . PHE A 1 263 ? -15.465 9.785 8.568 1.00 95.81 263 PHE A CA 1
ATOM 2030 C C . PHE A 1 263 ? -16.729 10.500 9.048 1.00 95.81 263 PHE A C 1
ATOM 2032 O O . PHE A 1 263 ? -17.621 9.866 9.616 1.00 95.81 263 PHE A O 1
ATOM 2039 N N . LYS A 1 264 ? -16.876 11.795 8.744 1.00 95.25 264 LYS A N 1
ATOM 2040 C CA . LYS A 1 264 ? -18.090 12.565 9.050 1.00 95.25 264 LYS A CA 1
ATOM 2041 C C . LYS A 1 264 ? -19.328 11.954 8.387 1.00 95.25 264 LYS A C 1
ATOM 2043 O O . LYS A 1 264 ? -20.333 11.711 9.056 1.00 95.25 264 LYS A O 1
ATOM 2048 N N . ILE A 1 265 ? -19.271 11.697 7.081 1.00 95.94 265 ILE A N 1
ATOM 2049 C CA . ILE A 1 265 ? -20.411 11.172 6.315 1.00 95.94 265 ILE A CA 1
ATOM 2050 C C . ILE A 1 265 ? -20.670 9.702 6.671 1.00 95.94 265 ILE A C 1
ATOM 2052 O O . ILE A 1 265 ? -21.825 9.313 6.838 1.00 95.94 265 ILE A O 1
ATOM 2056 N N . ALA A 1 266 ? -19.622 8.891 6.824 1.00 96.44 266 ALA A N 1
ATOM 2057 C CA . ALA A 1 266 ? -19.708 7.482 7.202 1.00 96.44 266 ALA A CA 1
ATOM 2058 C C . ALA A 1 266 ? -20.363 7.309 8.575 1.00 96.44 266 ALA A C 1
ATOM 2060 O O . ALA A 1 266 ? -21.300 6.520 8.695 1.00 96.44 266 ALA A O 1
ATOM 2061 N N . SER A 1 267 ? -19.949 8.108 9.567 1.00 94.50 267 SER A N 1
ATOM 2062 C CA . SER A 1 267 ? -20.563 8.152 10.900 1.00 94.50 267 SER A CA 1
ATOM 2063 C C . SER A 1 267 ? -22.062 8.447 10.810 1.00 94.50 267 SER A C 1
ATOM 2065 O O . SER A 1 267 ? -22.871 7.691 11.342 1.00 94.50 267 SER A O 1
ATOM 2067 N N . ASN A 1 268 ? -22.451 9.471 10.042 1.00 94.06 268 ASN A N 1
ATOM 2068 C CA . ASN A 1 268 ? -23.859 9.839 9.863 1.00 94.06 268 ASN A CA 1
ATOM 2069 C C . ASN A 1 268 ? -24.679 8.767 9.123 1.00 94.06 268 ASN A C 1
ATOM 2071 O O . ASN A 1 268 ? -25.875 8.630 9.370 1.00 94.06 268 ASN A O 1
ATOM 2075 N N . LYS A 1 269 ? -24.057 8.021 8.202 1.00 95.00 269 LYS A N 1
ATOM 2076 C CA . LYS A 1 269 ? -24.706 6.955 7.421 1.00 95.00 269 LYS A CA 1
ATOM 2077 C C . LYS A 1 269 ? -24.635 5.574 8.093 1.00 95.00 269 LYS A C 1
ATOM 2079 O O . LYS A 1 269 ? -25.192 4.625 7.548 1.00 95.00 269 LYS A O 1
ATOM 2084 N N . GLY A 1 270 ? -23.937 5.430 9.223 1.00 95.19 270 GLY A N 1
ATOM 2085 C CA . GLY A 1 270 ? -23.676 4.128 9.849 1.00 95.19 270 GLY A CA 1
ATOM 2086 C C . GLY A 1 270 ? -22.843 3.177 8.976 1.00 95.19 270 GLY A C 1
ATOM 2087 O O . GLY A 1 270 ? -22.951 1.960 9.109 1.00 95.19 270 GLY A O 1
ATOM 2088 N N . ILE A 1 271 ? -22.038 3.712 8.055 1.00 96.75 271 ILE A N 1
ATOM 2089 C CA . ILE A 1 271 ? -21.164 2.923 7.179 1.00 96.75 271 ILE A CA 1
ATOM 2090 C C . ILE A 1 271 ? -19.811 2.776 7.869 1.00 96.75 271 ILE A C 1
ATOM 2092 O O . ILE A 1 271 ? -19.239 3.764 8.321 1.00 96.75 271 ILE A O 1
ATOM 2096 N N . LYS A 1 272 ? -19.283 1.552 7.924 1.00 97.50 272 LYS A N 1
ATOM 2097 C CA . LYS A 1 272 ? -17.904 1.317 8.357 1.00 97.50 272 LYS A CA 1
ATOM 2098 C C . LYS A 1 272 ? -16.956 1.348 7.159 1.00 97.50 272 LYS A C 1
ATOM 2100 O O . LYS A 1 272 ? -17.337 0.926 6.062 1.00 97.50 272 LYS A O 1
ATOM 2105 N N . VAL A 1 273 ? -15.743 1.860 7.353 1.00 98.06 273 VAL A N 1
ATOM 2106 C CA . VAL A 1 273 ? -14.733 2.007 6.292 1.00 98.06 273 VAL A CA 1
ATOM 2107 C C . VAL A 1 273 ? -13.544 1.080 6.504 1.00 98.06 273 VAL A C 1
ATOM 2109 O O . VAL A 1 273 ? -13.123 0.835 7.631 1.00 98.06 273 VAL A O 1
ATOM 2112 N N . LYS A 1 274 ? -12.991 0.565 5.407 1.00 98.50 274 LYS A N 1
ATOM 2113 C CA . LYS A 1 274 ? -11.792 -0.284 5.405 1.00 98.50 274 LYS A CA 1
ATOM 2114 C C . LYS A 1 274 ? -10.632 0.506 4.839 1.00 98.50 274 LYS A C 1
ATOM 2116 O O . LYS A 1 274 ? -10.811 1.236 3.865 1.00 98.50 274 LYS A O 1
ATOM 2121 N N . ILE A 1 275 ? -9.452 0.341 5.418 1.00 98.62 275 ILE A N 1
ATOM 2122 C CA . ILE A 1 275 ? -8.263 1.083 5.000 1.00 98.62 275 ILE A CA 1
ATOM 2123 C C . ILE A 1 275 ? -7.166 0.095 4.618 1.00 98.62 275 ILE A C 1
ATOM 2125 O O . ILE A 1 275 ? -6.821 -0.788 5.403 1.00 98.62 275 ILE A O 1
ATOM 2129 N N . LEU A 1 276 ? -6.624 0.249 3.412 1.00 98.69 276 LEU A N 1
ATOM 2130 C CA . LEU A 1 276 ? -5.383 -0.389 2.981 1.00 98.69 276 LEU A CA 1
ATOM 2131 C C . LEU A 1 276 ? -4.273 0.653 3.096 1.00 98.69 276 LEU A C 1
ATOM 2133 O O . LEU A 1 276 ? -4.242 1.625 2.342 1.00 98.69 276 LEU A O 1
ATOM 2137 N N . LEU A 1 277 ? -3.408 0.475 4.083 1.00 97.81 277 LEU A N 1
ATOM 2138 C CA . LEU A 1 277 ? -2.322 1.380 4.409 1.00 97.81 277 LEU A CA 1
ATOM 2139 C C . LEU A 1 277 ? -1.018 0.795 3.847 1.00 97.81 277 LEU A C 1
ATOM 2141 O O . LEU A 1 277 ? -0.391 -0.052 4.480 1.00 97.81 277 LEU A O 1
ATOM 2145 N N . LEU A 1 278 ? -0.666 1.221 2.634 1.00 97.62 278 LEU A N 1
ATOM 2146 C CA . LEU A 1 278 ? 0.541 0.829 1.889 1.00 97.62 278 LEU A CA 1
ATOM 2147 C C . LEU A 1 278 ? 1.715 1.790 2.150 1.00 97.62 278 LEU A C 1
ATOM 2149 O O . LEU A 1 278 ? 2.868 1.469 1.921 1.00 97.62 278 LEU A O 1
ATOM 2153 N N . ALA A 1 279 ? 1.412 2.958 2.714 1.00 95.44 279 ALA A N 1
ATOM 2154 C CA . ALA A 1 279 ? 2.355 4.018 3.048 1.00 95.44 279 ALA A CA 1
ATOM 2155 C C . ALA A 1 279 ? 2.266 4.378 4.548 1.00 95.44 279 ALA A C 1
ATOM 2157 O O . ALA A 1 279 ? 1.418 3.842 5.263 1.00 95.44 279 ALA A O 1
ATOM 2158 N N . PRO A 1 280 ? 3.102 5.289 5.072 1.00 94.25 280 PRO A N 1
ATOM 2159 C CA . PRO A 1 280 ? 2.991 5.770 6.448 1.00 94.25 280 PRO A CA 1
ATOM 2160 C C . PRO A 1 280 ? 1.606 6.376 6.739 1.00 94.25 280 PRO A C 1
ATOM 2162 O O . PRO A 1 280 ? 1.007 7.003 5.861 1.00 94.25 280 PRO A O 1
ATOM 2165 N N . PRO A 1 281 ? 1.088 6.267 7.976 1.00 95.12 281 PRO A N 1
ATOM 2166 C CA . PRO A 1 281 ? -0.256 6.729 8.325 1.00 95.12 281 PRO A CA 1
ATOM 2167 C C . PRO A 1 281 ? -0.350 8.235 8.607 1.00 95.12 281 PRO A C 1
ATOM 2169 O O . PRO A 1 281 ? -1.264 8.655 9.314 1.00 95.12 281 PRO A O 1
ATOM 2172 N N . SER A 1 282 ? 0.566 9.049 8.075 1.00 92.25 282 SER A N 1
ATOM 2173 C CA . SER A 1 282 ? 0.674 10.486 8.364 1.00 92.25 282 SER A CA 1
ATOM 2174 C C . SER A 1 282 ? -0.646 11.231 8.185 1.00 92.25 282 SER A C 1
ATOM 2176 O O . SER A 1 282 ? -1.078 11.965 9.066 1.00 92.25 282 SER A O 1
ATOM 2178 N N . ASP A 1 283 ? -1.326 10.999 7.062 1.00 91.31 283 ASP A N 1
ATOM 2179 C CA . ASP A 1 283 ? -2.585 11.680 6.748 1.00 91.31 283 ASP A CA 1
ATOM 2180 C C . ASP A 1 283 ? -3.789 11.090 7.502 1.00 91.31 283 ASP A C 1
ATOM 2182 O O . ASP A 1 283 ? -4.819 11.745 7.632 1.00 91.31 283 ASP A O 1
ATOM 2186 N N . LEU A 1 284 ? -3.672 9.855 8.001 1.00 94.19 284 LEU A N 1
ATOM 2187 C CA . LEU A 1 284 ? -4.740 9.153 8.712 1.00 94.19 284 LEU A CA 1
ATOM 2188 C C . LEU A 1 284 ? -4.783 9.522 10.198 1.00 94.19 284 LEU A C 1
ATOM 2190 O O . LEU A 1 284 ? -5.866 9.737 10.745 1.00 94.19 284 LEU A O 1
ATOM 2194 N N . VAL A 1 285 ? -3.615 9.560 10.846 1.00 92.31 285 VAL A N 1
ATOM 2195 C CA . VAL A 1 285 ? -3.486 9.663 12.308 1.00 92.31 285 VAL A CA 1
ATOM 2196 C C . VAL A 1 285 ? -4.090 10.948 12.856 1.00 92.31 285 VAL A C 1
ATOM 2198 O O . VAL A 1 285 ? -4.769 10.891 13.875 1.00 92.31 285 VAL A O 1
ATOM 2201 N N . GLU A 1 286 ? -3.942 12.063 12.139 1.00 84.69 286 GLU A N 1
ATOM 2202 C CA . GLU A 1 286 ? -4.472 13.374 12.540 1.00 84.69 286 GLU A CA 1
ATOM 2203 C C . GLU A 1 286 ? -5.988 13.364 12.809 1.00 84.69 286 GLU A C 1
ATOM 2205 O O . GLU A 1 286 ? -6.475 14.104 13.659 1.00 84.69 286 GLU A O 1
ATOM 2210 N N . PHE A 1 287 ? -6.753 12.499 12.133 1.00 82.50 287 PHE A N 1
ATOM 2211 C CA . PHE A 1 287 ? -8.208 12.433 12.315 1.00 82.50 287 PHE A CA 1
ATOM 2212 C C . PHE A 1 287 ? -8.638 11.365 13.303 1.00 82.50 287 PHE A C 1
ATOM 2214 O O . PHE A 1 287 ? -9.610 11.553 14.028 1.00 82.50 287 PHE A O 1
ATOM 2221 N N . ILE A 1 288 ? -7.932 10.241 13.360 1.00 87.00 288 ILE A N 1
ATOM 2222 C CA . ILE A 1 288 ? -8.314 9.150 14.260 1.00 87.00 288 ILE A CA 1
ATOM 2223 C C . ILE A 1 288 ? -8.002 9.465 15.731 1.00 87.00 288 ILE A C 1
ATOM 2225 O O . ILE A 1 288 ? -8.259 8.625 16.585 1.00 87.00 288 ILE A O 1
ATOM 2229 N N . GLU A 1 289 ? -7.510 10.663 16.062 1.00 84.19 289 GLU A N 1
ATOM 2230 C CA . GLU A 1 289 ? -7.483 11.168 17.440 1.00 84.19 289 GLU A CA 1
ATOM 2231 C C . GLU A 1 289 ? -8.889 11.373 18.025 1.00 84.19 289 GLU A C 1
ATOM 2233 O O . GLU A 1 289 ? -9.088 11.173 19.227 1.00 84.19 289 GLU A O 1
ATOM 2238 N N . ASP A 1 290 ? -9.887 11.671 17.187 1.00 86.19 290 ASP A N 1
ATOM 2239 C CA . ASP A 1 290 ? -11.292 11.720 17.596 1.00 86.19 290 ASP A CA 1
ATOM 2240 C C . ASP A 1 290 ? -11.865 10.294 17.693 1.00 86.19 290 ASP A C 1
ATOM 2242 O O . ASP A 1 290 ? -11.929 9.552 16.705 1.00 86.19 290 ASP A O 1
ATOM 2246 N N . GLU A 1 291 ? -12.304 9.909 18.895 1.00 88.00 291 GLU A N 1
ATOM 2247 C CA . GLU A 1 291 ? -12.899 8.597 19.183 1.00 88.00 291 GLU A CA 1
ATOM 2248 C C . GLU A 1 291 ? -14.066 8.276 18.247 1.00 88.00 291 GLU A C 1
ATOM 2250 O O . GLU A 1 291 ? -14.159 7.162 17.722 1.00 88.00 291 GLU A O 1
ATOM 2255 N N . LYS A 1 292 ? -14.888 9.280 17.921 1.00 89.69 292 LYS A N 1
ATOM 2256 C CA . LYS A 1 292 ? -16.017 9.122 17.003 1.00 89.69 292 LYS A CA 1
ATOM 2257 C C . LYS A 1 292 ? -15.568 8.632 15.628 1.00 89.69 292 LYS A C 1
ATOM 2259 O O . LYS A 1 292 ? -16.287 7.868 14.982 1.00 89.69 292 LYS A O 1
ATOM 2264 N N . TYR A 1 293 ? -14.410 9.077 15.144 1.00 90.31 293 TYR A N 1
ATOM 2265 C CA . TYR A 1 293 ? -13.891 8.650 13.846 1.00 90.31 293 TYR A CA 1
ATOM 2266 C C . TYR A 1 293 ? -13.260 7.263 13.920 1.00 90.31 293 TYR A C 1
ATOM 2268 O O . TYR A 1 293 ? -13.451 6.480 12.986 1.00 90.31 293 TYR A O 1
ATOM 2276 N N . ARG A 1 294 ? -12.623 6.895 15.038 1.00 93.62 294 ARG A N 1
ATOM 2277 C CA . ARG A 1 294 ? -12.115 5.525 15.245 1.00 93.62 294 ARG A CA 1
ATOM 2278 C C . ARG A 1 294 ? -13.219 4.488 15.155 1.00 93.62 294 ARG A C 1
ATOM 2280 O O . ARG A 1 294 ? -13.048 3.478 14.479 1.00 93.62 294 ARG A O 1
ATOM 2287 N N . GLU A 1 295 ? -14.382 4.771 15.734 1.00 94.25 295 GLU A N 1
ATOM 2288 C CA . GLU A 1 295 ? -15.530 3.870 15.645 1.00 94.25 295 GLU A CA 1
ATOM 2289 C C . GLU A 1 295 ? -16.005 3.646 14.205 1.00 94.25 295 GLU A C 1
ATOM 2291 O O . GLU A 1 295 ? -16.585 2.603 13.915 1.00 94.25 295 GLU A O 1
ATOM 2296 N N . THR A 1 296 ? -15.785 4.580 13.275 1.00 96.25 296 THR A N 1
ATOM 2297 C CA . THR A 1 296 ? -16.191 4.397 11.868 1.00 96.25 296 THR A CA 1
ATOM 2298 C C . THR A 1 296 ? -15.294 3.434 11.094 1.00 96.25 296 THR A C 1
ATOM 2300 O O . THR A 1 296 ? -15.696 2.948 10.036 1.00 96.25 296 THR A O 1
ATOM 2303 N N . ILE A 1 297 ? -14.106 3.121 11.604 1.00 97.75 297 ILE A N 1
ATOM 2304 C CA . ILE A 1 297 ? -13.154 2.237 10.936 1.00 97.75 297 ILE A CA 1
ATOM 2305 C C . ILE A 1 297 ? -13.525 0.785 11.243 1.00 97.75 297 ILE A C 1
ATOM 2307 O O . ILE A 1 297 ? -13.583 0.368 12.395 1.00 97.75 297 ILE A O 1
ATOM 2311 N N . GLU A 1 298 ? -13.783 0.000 10.196 1.00 97.88 298 GLU A N 1
ATOM 2312 C CA . GLU A 1 298 ? -14.011 -1.443 10.310 1.00 97.88 298 GLU A CA 1
ATOM 2313 C C . GLU A 1 298 ? -12.699 -2.173 10.578 1.00 97.88 298 GLU A C 1
ATOM 2315 O O . GLU A 1 298 ? -12.607 -2.985 11.494 1.00 97.88 298 GLU A O 1
ATOM 2320 N N . HIS A 1 299 ? -11.693 -1.907 9.739 1.00 98.56 299 HIS A N 1
ATOM 2321 C CA . HIS A 1 299 ? -10.415 -2.607 9.774 1.00 98.56 299 HIS A CA 1
ATOM 2322 C C . HIS A 1 299 ? -9.334 -1.837 9.008 1.00 98.56 299 HIS A C 1
ATOM 2324 O O . HIS A 1 299 ? -9.620 -1.248 7.959 1.00 98.56 299 HIS A O 1
ATOM 2330 N N . ILE A 1 300 ? -8.088 -1.902 9.483 1.00 98.62 300 ILE A N 1
ATOM 2331 C CA . ILE A 1 300 ? -6.906 -1.379 8.780 1.00 98.62 300 ILE A CA 1
ATOM 2332 C C . ILE A 1 300 ? -5.960 -2.533 8.430 1.00 98.62 300 ILE A C 1
ATOM 2334 O O . ILE A 1 300 ? -5.526 -3.285 9.300 1.00 98.62 300 ILE A O 1
ATOM 2338 N N . HIS A 1 301 ? -5.620 -2.681 7.154 1.00 98.56 301 HIS A N 1
ATOM 2339 C CA . HIS A 1 301 ? -4.563 -3.582 6.695 1.00 98.56 301 HIS A CA 1
ATOM 2340 C C . HIS A 1 301 ? -3.292 -2.760 6.475 1.00 98.56 301 HIS A C 1
ATOM 2342 O O . HIS A 1 301 ? -3.323 -1.808 5.701 1.00 98.56 301 HIS A O 1
ATOM 2348 N N . ILE A 1 302 ? -2.206 -3.095 7.171 1.00 97.81 302 ILE A N 1
ATOM 2349 C CA . ILE A 1 302 ? -1.021 -2.235 7.295 1.00 97.81 302 ILE A CA 1
ATOM 2350 C C . ILE A 1 302 ? 0.206 -2.920 6.707 1.00 97.81 302 ILE A C 1
ATOM 2352 O O . ILE A 1 302 ? 0.622 -3.962 7.221 1.00 97.81 302 ILE A O 1
ATOM 2356 N N . MET A 1 303 ? 0.827 -2.297 5.705 1.00 96.25 303 MET A N 1
ATOM 2357 C CA . MET A 1 303 ? 2.184 -2.630 5.288 1.00 96.25 303 MET A CA 1
ATOM 2358 C C . MET A 1 303 ? 3.198 -1.893 6.162 1.00 96.25 303 MET A C 1
ATOM 2360 O O . MET A 1 303 ? 3.301 -0.665 6.128 1.00 96.25 303 MET A O 1
ATOM 2364 N N . GLY A 1 304 ? 3.992 -2.637 6.929 1.00 91.31 304 GLY A N 1
ATOM 2365 C CA . GLY A 1 304 ? 5.048 -2.057 7.755 1.00 91.31 304 GLY A CA 1
ATOM 2366 C C . GLY A 1 304 ? 5.323 -2.852 9.023 1.00 91.31 304 GLY A C 1
ATOM 2367 O O . GLY A 1 304 ? 4.709 -3.879 9.294 1.00 91.31 304 GLY A O 1
ATOM 2368 N N . GLY A 1 305 ? 6.283 -2.390 9.816 1.00 90.56 305 GLY A N 1
ATOM 2369 C CA . GLY A 1 305 ? 6.639 -3.001 11.090 1.00 90.56 305 GLY A CA 1
ATOM 2370 C C . GLY A 1 305 ? 8.142 -2.963 11.291 1.00 90.56 305 GLY A C 1
ATOM 2371 O O . GLY A 1 305 ? 8.730 -1.887 11.254 1.00 90.56 305 GLY A O 1
ATOM 2372 N N . TRP A 1 306 ? 8.758 -4.124 11.510 1.00 92.56 306 TRP A N 1
ATOM 2373 C CA . TRP A 1 306 ? 10.167 -4.232 11.885 1.00 92.56 306 TRP A CA 1
ATOM 2374 C C . TRP A 1 306 ? 10.938 -5.258 11.059 1.00 92.56 306 TRP A C 1
ATOM 2376 O O . TRP A 1 306 ? 10.351 -6.156 10.453 1.00 92.56 306 TRP A O 1
ATOM 2386 N N . MET A 1 307 ? 12.262 -5.149 11.094 1.00 87.25 307 MET A N 1
ATOM 2387 C CA . MET A 1 307 ? 13.232 -6.188 10.772 1.00 87.25 307 MET A CA 1
ATOM 2388 C C . MET A 1 307 ? 13.919 -6.657 12.054 1.00 87.25 307 MET A C 1
ATOM 2390 O O . MET A 1 307 ? 14.181 -5.861 12.949 1.00 87.25 307 MET A O 1
ATOM 2394 N N . GLU A 1 308 ? 14.232 -7.946 12.119 1.00 85.81 308 GLU A N 1
ATOM 2395 C CA . GLU A 1 308 ? 15.020 -8.535 13.205 1.00 85.81 308 GLU A CA 1
ATOM 2396 C C . GLU A 1 308 ? 16.515 -8.438 12.902 1.00 85.81 308 GLU A C 1
ATOM 2398 O O . GLU A 1 308 ? 16.952 -8.745 11.782 1.00 85.81 308 GLU A O 1
ATOM 2403 N N . VAL A 1 309 ? 17.295 -8.033 13.902 1.00 80.56 309 VAL A N 1
ATOM 2404 C CA . VAL A 1 309 ? 18.756 -7.982 13.822 1.00 80.56 309 VAL A CA 1
ATOM 2405 C C . VAL A 1 309 ? 19.308 -9.403 13.890 1.00 80.56 309 VAL A C 1
ATOM 2407 O O . VAL A 1 309 ? 18.972 -10.195 14.765 1.00 80.56 309 VAL A O 1
ATOM 2410 N N . LYS A 1 310 ? 20.181 -9.764 12.946 1.00 77.69 310 LYS A N 1
ATOM 2411 C CA . LYS A 1 310 ? 20.719 -11.127 12.873 1.00 77.69 310 LYS A CA 1
ATOM 2412 C C . LYS A 1 310 ? 21.504 -11.474 14.146 1.00 77.69 310 LYS A C 1
ATOM 2414 O O . LYS A 1 310 ? 22.530 -10.860 14.415 1.00 77.69 310 LYS A O 1
ATOM 2419 N N . GLY A 1 311 ? 21.075 -12.528 14.843 1.00 82.50 311 GLY A N 1
ATOM 2420 C CA . GLY A 1 311 ? 21.727 -13.001 16.070 1.00 82.50 311 GLY A CA 1
ATOM 2421 C C . GLY A 1 311 ? 21.357 -12.201 17.322 1.00 82.50 311 GLY A C 1
ATOM 2422 O O . GLY A 1 311 ? 22.048 -12.326 18.327 1.00 82.50 311 GLY A O 1
ATOM 2423 N N . SER A 1 312 ? 20.299 -11.392 17.254 1.00 87.25 312 SER A N 1
ATOM 2424 C CA . SER A 1 312 ? 19.747 -10.617 18.364 1.00 87.25 312 SER A CA 1
ATOM 2425 C C . SER A 1 312 ? 18.216 -10.711 18.349 1.00 87.25 312 SER A C 1
ATOM 2427 O O . SER A 1 312 ? 17.614 -10.913 17.296 1.00 87.25 312 SER A O 1
ATOM 2429 N N . ASP A 1 313 ? 17.584 -10.542 19.511 1.00 86.25 313 ASP A N 1
ATOM 2430 C CA . ASP A 1 313 ? 16.122 -10.417 19.628 1.00 86.25 313 ASP A CA 1
ATOM 2431 C C . ASP A 1 313 ? 15.617 -9.005 19.272 1.00 86.25 313 ASP A C 1
ATOM 2433 O O . ASP A 1 313 ? 14.404 -8.752 19.226 1.00 86.25 313 ASP A O 1
ATOM 2437 N N . GLU A 1 314 ? 16.553 -8.089 19.014 1.00 90.56 314 GLU A N 1
ATOM 2438 C CA . GLU A 1 314 ? 16.307 -6.695 18.679 1.00 90.56 314 GLU A CA 1
ATOM 2439 C C . GLU A 1 314 ? 15.592 -6.533 17.333 1.00 90.56 314 GLU A C 1
ATOM 2441 O O . GLU A 1 314 ? 15.861 -7.226 16.344 1.00 90.56 314 GLU A O 1
ATOM 2446 N N . LYS A 1 315 ? 14.653 -5.586 17.313 1.00 93.88 315 LYS A N 1
ATOM 2447 C CA . LYS A 1 315 ? 13.782 -5.283 16.180 1.00 93.88 315 LYS A CA 1
ATOM 2448 C C . LYS A 1 315 ? 13.874 -3.792 15.873 1.00 93.88 315 LYS A C 1
ATOM 2450 O O . LYS A 1 315 ? 13.659 -2.977 16.767 1.00 93.88 315 LYS A O 1
ATOM 2455 N N . HIS A 1 316 ? 14.131 -3.442 14.614 1.00 94.00 316 HIS A N 1
ATOM 2456 C CA . HIS A 1 316 ? 14.134 -2.053 14.138 1.00 94.00 316 HIS A CA 1
ATOM 2457 C C . HIS A 1 316 ? 13.074 -1.829 13.072 1.00 94.00 316 HIS A C 1
ATOM 2459 O O . HIS A 1 316 ? 12.787 -2.724 12.283 1.00 94.00 316 HIS A O 1
ATOM 2465 N N . SER A 1 317 ? 12.511 -0.629 13.029 1.00 94.88 317 SER A N 1
ATOM 2466 C CA . SER A 1 317 ? 11.464 -0.237 12.080 1.00 94.88 317 SER A CA 1
ATOM 2467 C C . SER A 1 317 ? 11.863 -0.359 10.612 1.00 94.88 317 SER A C 1
ATOM 2469 O O . SER A 1 317 ? 13.013 -0.168 10.218 1.00 94.88 317 SER A O 1
ATOM 2471 N N . THR A 1 318 ? 10.865 -0.651 9.781 1.00 92.38 318 THR A N 1
ATOM 2472 C CA . THR A 1 318 ? 10.964 -0.681 8.318 1.00 92.38 318 THR A CA 1
ATOM 2473 C C . THR A 1 318 ? 10.621 0.671 7.696 1.00 92.38 318 THR A C 1
ATOM 2475 O O . THR A 1 318 ? 10.128 1.570 8.372 1.00 92.38 318 THR A O 1
ATOM 2478 N N . TYR A 1 319 ? 10.819 0.774 6.379 1.00 91.75 319 TYR A N 1
ATOM 2479 C CA . TYR A 1 319 ? 10.610 1.972 5.559 1.00 91.75 319 TYR A CA 1
ATOM 2480 C C . TYR A 1 319 ? 9.389 2.823 5.951 1.00 91.75 319 TYR A C 1
ATOM 2482 O O . TYR A 1 319 ? 9.586 3.917 6.468 1.00 91.75 319 TYR A O 1
ATOM 2490 N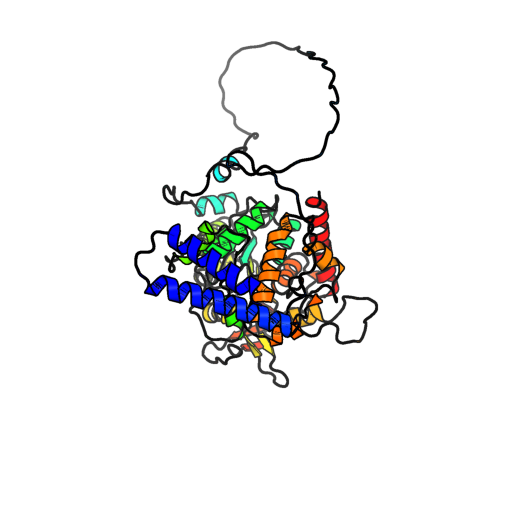 N . ASN A 1 320 ? 8.159 2.307 5.826 1.00 93.19 320 ASN A N 1
ATOM 2491 C CA . ASN A 1 320 ? 6.943 3.078 6.134 1.00 93.19 320 ASN A CA 1
ATOM 2492 C C . ASN A 1 320 ? 6.908 3.636 7.567 1.00 93.19 320 ASN A C 1
ATOM 2494 O O . ASN A 1 320 ? 6.461 4.755 7.794 1.00 93.19 320 ASN A O 1
ATOM 2498 N N . VAL A 1 321 ? 7.428 2.893 8.546 1.00 94.50 321 VAL A N 1
ATOM 2499 C CA . VAL A 1 321 ? 7.502 3.388 9.927 1.00 94.50 321 VAL A CA 1
ATOM 2500 C C . VAL A 1 321 ? 8.556 4.489 10.050 1.00 94.50 321 VAL A C 1
ATOM 2502 O O . VAL A 1 321 ? 8.320 5.493 10.709 1.00 94.50 321 VAL A O 1
ATOM 2505 N N . ASN A 1 322 ? 9.703 4.341 9.385 1.00 94.00 322 ASN A N 1
ATOM 2506 C CA . ASN A 1 322 ? 10.782 5.331 9.419 1.00 94.00 322 ASN A CA 1
ATOM 2507 C C . ASN A 1 322 ? 10.427 6.643 8.705 1.00 94.00 322 ASN A C 1
ATOM 2509 O O . ASN A 1 322 ? 10.941 7.693 9.084 1.00 94.00 322 ASN A O 1
ATOM 2513 N N . MET A 1 323 ? 9.559 6.592 7.692 1.00 91.56 323 MET A N 1
ATOM 2514 C CA . MET A 1 323 ? 9.101 7.778 6.961 1.00 91.56 323 MET A CA 1
ATOM 2515 C C . MET A 1 323 ? 8.210 8.697 7.814 1.00 91.56 323 MET A C 1
ATOM 2517 O O . MET A 1 323 ? 8.212 9.909 7.603 1.00 91.56 323 MET A O 1
ATOM 2521 N N . ASP A 1 324 ? 7.477 8.148 8.789 1.00 93.31 324 ASP A N 1
ATOM 2522 C CA . ASP A 1 324 ? 6.798 8.926 9.831 1.00 93.31 324 ASP A CA 1
ATOM 2523 C C . ASP A 1 324 ? 6.590 8.095 11.105 1.00 93.31 324 ASP A C 1
ATOM 2525 O O . ASP A 1 324 ? 5.561 7.434 11.309 1.00 93.31 324 ASP A O 1
ATOM 2529 N N . VAL A 1 325 ? 7.599 8.136 11.976 1.00 94.69 325 VAL A N 1
ATOM 2530 C CA . VAL A 1 325 ? 7.631 7.328 13.198 1.00 94.69 325 VAL A CA 1
ATOM 2531 C C . VAL A 1 325 ? 6.562 7.751 14.200 1.00 94.69 325 VAL A C 1
ATOM 2533 O O . VAL A 1 325 ? 5.991 6.894 14.866 1.00 94.69 325 VAL A O 1
ATOM 2536 N N . ASN A 1 326 ? 6.255 9.048 14.287 1.00 94.38 326 ASN A N 1
ATOM 2537 C CA . ASN A 1 326 ? 5.318 9.573 15.277 1.00 94.38 326 ASN A CA 1
ATOM 2538 C C . ASN A 1 326 ? 3.899 9.129 14.940 1.00 94.38 326 ASN A C 1
ATOM 2540 O O . ASN A 1 326 ? 3.210 8.569 15.791 1.00 94.38 326 ASN A O 1
ATOM 2544 N N . SER A 1 327 ? 3.495 9.297 13.679 1.00 94.56 327 SER A N 1
ATOM 2545 C CA . SER A 1 327 ? 2.194 8.822 13.210 1.00 94.56 327 SER A CA 1
ATOM 2546 C C . SER A 1 327 ? 2.098 7.300 13.320 1.00 94.56 327 SER A C 1
ATOM 2548 O O . SER A 1 327 ? 1.086 6.765 13.767 1.00 94.56 327 SER A O 1
ATOM 2550 N N . SER A 1 328 ? 3.167 6.576 12.983 1.00 96.19 328 SER A N 1
ATOM 2551 C CA . SER A 1 328 ? 3.191 5.115 13.111 1.00 96.19 328 SER A CA 1
ATOM 2552 C C . SER A 1 328 ? 3.061 4.651 14.565 1.00 96.19 328 SER A C 1
ATOM 2554 O O . SER A 1 328 ? 2.254 3.767 14.842 1.00 96.19 328 SER A O 1
ATOM 2556 N N . ALA A 1 329 ? 3.804 5.258 15.497 1.00 96.75 329 ALA A N 1
ATOM 2557 C CA . ALA A 1 329 ? 3.712 4.980 16.931 1.00 96.75 329 ALA A CA 1
ATOM 2558 C C . ALA A 1 329 ? 2.296 5.247 17.445 1.00 96.75 329 ALA A C 1
ATOM 2560 O O . ALA A 1 329 ? 1.686 4.371 18.056 1.00 96.75 329 ALA A O 1
ATOM 2561 N N . LYS A 1 330 ? 1.738 6.408 17.091 1.00 96.50 330 LYS A N 1
ATOM 2562 C CA . LYS A 1 330 ? 0.386 6.805 17.476 1.00 96.50 330 LYS A CA 1
ATOM 2563 C C . LYS A 1 330 ? -0.678 5.847 16.946 1.00 96.50 330 LYS A C 1
ATOM 2565 O O . LYS A 1 330 ? -1.584 5.476 17.683 1.00 96.50 330 LYS A O 1
ATOM 2570 N N . LEU A 1 331 ? -0.559 5.389 15.698 1.00 97.25 331 LEU A N 1
ATOM 2571 C CA . LEU A 1 331 ? -1.478 4.393 15.148 1.00 97.25 331 LEU A CA 1
ATOM 2572 C C . LEU A 1 331 ? -1.437 3.083 15.950 1.00 97.25 331 LEU A C 1
ATOM 2574 O O . LEU A 1 331 ? -2.491 2.519 16.233 1.00 97.25 331 LEU A O 1
ATOM 2578 N N . MET A 1 332 ? -0.247 2.611 16.337 1.00 97.69 332 MET A N 1
ATOM 2579 C CA . MET A 1 332 ? -0.113 1.373 17.117 1.00 97.69 332 MET A CA 1
ATOM 2580 C C . MET A 1 332 ? -0.729 1.487 18.521 1.00 97.69 332 MET A C 1
ATOM 2582 O O . MET A 1 332 ? -1.255 0.493 19.023 1.00 97.69 332 MET A O 1
ATOM 2586 N N . GLU A 1 333 ? -0.743 2.677 19.135 1.00 96.50 333 GLU A N 1
ATOM 2587 C CA . GLU A 1 333 ? -1.430 2.919 20.419 1.00 96.50 333 GLU A CA 1
ATOM 2588 C C . GLU A 1 333 ? -2.938 2.634 20.334 1.00 96.50 333 GLU A C 1
ATOM 2590 O O . GLU A 1 333 ? -3.523 2.094 21.274 1.00 96.50 333 GLU A O 1
ATOM 2595 N N . TYR A 1 334 ? -3.562 2.899 19.181 1.00 96.94 334 TYR A N 1
ATOM 2596 C CA . TYR A 1 334 ? -4.979 2.597 18.939 1.00 96.94 334 TYR A CA 1
ATOM 2597 C C . TYR A 1 334 ? -5.261 1.113 18.694 1.00 96.94 334 TYR A C 1
ATOM 2599 O O . TYR A 1 334 ? -6.400 0.738 18.400 1.00 96.94 334 TYR A O 1
ATOM 2607 N N . GLY A 1 335 ? -4.260 0.244 18.848 1.00 95.75 335 GLY A N 1
ATOM 2608 C CA . GLY A 1 335 ? -4.383 -1.197 18.680 1.00 95.75 335 GLY A CA 1
ATOM 2609 C C . GLY A 1 335 ? -5.422 -1.864 19.579 1.00 95.75 335 GLY A C 1
ATOM 2610 O O . GLY A 1 335 ? -5.887 -2.944 19.241 1.00 95.75 335 GLY A O 1
ATOM 2611 N N . LYS A 1 336 ? -5.837 -1.243 20.691 1.00 95.44 336 LYS A N 1
ATOM 2612 C CA . LYS A 1 336 ? -6.943 -1.745 21.535 1.00 95.44 336 LYS A CA 1
ATOM 2613 C C . LYS A 1 336 ? -8.330 -1.333 21.032 1.00 95.44 336 LYS A C 1
ATOM 2615 O O . LYS A 1 336 ? -9.331 -1.973 21.351 1.00 95.44 336 LYS A O 1
ATOM 2620 N N . GLU A 1 337 ? -8.407 -0.285 20.223 1.00 96.06 337 GLU A N 1
ATOM 2621 C CA . GLU A 1 337 ? -9.663 0.332 19.795 1.00 96.06 337 GLU A CA 1
ATOM 2622 C C . GLU A 1 337 ? -10.026 -0.087 18.369 1.00 96.06 337 GLU A C 1
ATOM 2624 O O . GLU A 1 337 ? -11.158 -0.515 18.122 1.00 96.06 337 GLU A O 1
ATOM 2629 N N . ILE A 1 338 ? -9.047 -0.078 17.463 1.00 97.38 338 ILE A N 1
ATOM 2630 C CA . ILE A 1 338 ? -9.222 -0.326 16.030 1.00 97.38 338 ILE A CA 1
ATOM 2631 C C . ILE A 1 338 ? -8.679 -1.709 15.664 1.00 97.38 338 ILE A C 1
ATOM 2633 O O . ILE A 1 338 ? -7.552 -2.062 16.004 1.00 97.38 338 ILE A O 1
ATOM 2637 N N . SER A 1 339 ? -9.462 -2.490 14.919 1.00 98.12 339 SER A N 1
ATOM 2638 C CA . SER A 1 339 ? -8.998 -3.766 14.371 1.00 98.12 339 SER A CA 1
ATOM 2639 C C . SER A 1 339 ? -7.979 -3.557 13.253 1.00 98.12 339 SER A C 1
ATOM 2641 O O . SER A 1 339 ? -8.225 -2.820 12.296 1.00 98.12 339 SER A O 1
ATOM 2643 N N . MET A 1 340 ? -6.827 -4.221 13.368 1.00 98.62 340 MET A N 1
ATOM 2644 C CA . MET A 1 340 ? -5.735 -4.092 12.405 1.00 98.62 340 MET A CA 1
ATOM 2645 C C . MET A 1 340 ? -5.163 -5.456 12.020 1.00 98.62 340 MET A C 1
ATOM 2647 O O . MET A 1 340 ? -5.136 -6.391 12.820 1.00 98.62 340 MET A O 1
ATOM 2651 N N . THR A 1 341 ? -4.693 -5.578 10.783 1.00 98.31 341 THR A N 1
ATOM 2652 C CA . THR A 1 341 ? -3.857 -6.696 10.331 1.00 98.31 341 THR A CA 1
ATOM 2653 C C . THR A 1 341 ? -2.515 -6.128 9.893 1.00 98.31 341 THR A C 1
ATOM 2655 O O . THR A 1 341 ? -2.471 -5.289 8.994 1.00 98.31 341 THR A O 1
ATOM 2658 N N . LEU A 1 342 ? -1.438 -6.579 10.530 1.00 97.31 342 LEU A N 1
ATOM 2659 C CA . LEU A 1 342 ? -0.085 -6.085 10.317 1.00 97.31 342 LEU A CA 1
ATOM 2660 C C . LEU A 1 342 ? 0.727 -7.057 9.458 1.00 97.31 342 LEU A C 1
ATOM 2662 O O . LEU A 1 342 ? 1.019 -8.180 9.875 1.00 97.31 342 LEU A O 1
ATOM 2666 N N . TYR A 1 343 ? 1.148 -6.581 8.289 1.00 95.00 343 TYR A N 1
ATOM 2667 C CA . TYR A 1 343 ? 2.026 -7.277 7.354 1.00 95.00 343 TYR A CA 1
ATOM 2668 C C . TYR A 1 343 ? 3.454 -6.745 7.543 1.00 95.00 343 TYR A C 1
ATOM 2670 O O . TYR A 1 343 ? 3.898 -5.836 6.841 1.00 95.00 343 TYR A O 1
ATOM 2678 N N . SER A 1 344 ? 4.175 -7.275 8.538 1.00 90.56 344 SER A N 1
ATOM 2679 C CA . SER A 1 344 ? 5.560 -6.851 8.801 1.00 90.56 344 SER A CA 1
ATOM 2680 C C . SER A 1 344 ? 6.580 -7.623 7.965 1.00 90.56 344 SER A C 1
ATOM 2682 O O . SER A 1 344 ? 6.232 -8.557 7.247 1.00 90.56 344 SER A O 1
ATOM 2684 N N . SER A 1 345 ? 7.866 -7.257 8.031 1.00 83.88 345 SER A N 1
ATOM 2685 C CA . SER A 1 345 ? 8.878 -7.842 7.133 1.00 83.88 345 SER A CA 1
ATOM 2686 C C . SER A 1 345 ? 9.004 -9.370 7.234 1.00 83.88 345 SER A C 1
ATOM 2688 O O . SER A 1 345 ? 9.428 -10.009 6.271 1.00 83.88 345 SER A O 1
ATOM 2690 N N . HIS A 1 346 ? 8.604 -9.979 8.360 1.00 82.12 346 HIS A N 1
ATOM 2691 C CA . HIS A 1 346 ? 8.544 -11.439 8.502 1.00 82.12 346 HIS A CA 1
ATOM 2692 C C . HIS A 1 346 ? 7.555 -12.083 7.511 1.00 82.12 346 HIS A C 1
ATOM 2694 O O . HIS A 1 346 ? 7.854 -13.137 6.948 1.00 82.12 346 HIS A O 1
ATOM 2700 N N . ALA A 1 347 ? 6.430 -11.421 7.230 1.00 80.69 347 ALA A N 1
ATOM 2701 C CA . ALA A 1 347 ? 5.428 -11.864 6.270 1.00 80.69 347 ALA A CA 1
ATOM 2702 C C . ALA A 1 347 ? 5.998 -11.847 4.845 1.00 80.69 347 ALA A C 1
ATOM 2704 O O . ALA A 1 347 ? 5.826 -12.812 4.106 1.00 80.69 347 ALA A O 1
ATOM 2705 N N . ILE A 1 348 ? 6.771 -10.809 4.492 1.00 76.31 348 ILE A N 1
ATOM 2706 C CA . ILE A 1 348 ? 7.488 -10.727 3.207 1.00 76.31 348 ILE A CA 1
ATOM 2707 C C . ILE A 1 348 ? 8.503 -11.868 3.092 1.00 76.31 348 ILE A C 1
ATOM 2709 O O . ILE A 1 348 ? 8.536 -12.573 2.088 1.00 76.31 348 ILE A O 1
ATOM 2713 N N . LYS A 1 349 ? 9.325 -12.077 4.131 1.00 71.31 349 LYS A N 1
ATOM 2714 C CA . LYS A 1 349 ? 10.320 -13.161 4.152 1.00 71.31 349 LYS A CA 1
ATOM 2715 C C . LYS A 1 349 ? 9.653 -14.524 3.958 1.00 71.31 349 LYS A C 1
ATOM 2717 O O . LYS A 1 349 ? 10.172 -15.330 3.193 1.00 71.31 349 LYS A O 1
ATOM 2722 N N . SER A 1 350 ? 8.503 -14.746 4.596 1.00 61.69 350 SER A N 1
ATOM 2723 C CA . SER A 1 350 ? 7.723 -15.984 4.490 1.00 61.69 350 SER A CA 1
ATOM 2724 C C . SER A 1 350 ? 7.113 -16.157 3.098 1.00 61.69 350 SER A C 1
ATOM 2726 O O . SER A 1 350 ? 7.355 -17.184 2.474 1.00 61.69 350 SER A O 1
ATOM 2728 N N . ALA A 1 351 ? 6.444 -15.127 2.557 1.00 56.75 351 ALA A N 1
ATOM 2729 C CA . ALA A 1 351 ? 5.896 -15.078 1.190 1.00 56.75 351 ALA A CA 1
ATOM 2730 C C . ALA A 1 351 ? 6.937 -15.373 0.104 1.00 56.75 351 ALA A C 1
ATOM 2732 O O . ALA A 1 351 ? 6.619 -15.826 -0.990 1.00 56.75 351 ALA A O 1
ATOM 2733 N N . VAL A 1 352 ? 8.202 -15.117 0.406 1.00 56.75 352 VAL A N 1
ATOM 2734 C CA . VAL A 1 352 ? 9.299 -15.329 -0.520 1.00 56.75 352 VAL A CA 1
ATOM 2735 C C . VAL A 1 352 ? 9.984 -16.683 -0.278 1.00 56.75 352 VAL A C 1
ATOM 2737 O O . VAL A 1 352 ? 10.700 -17.150 -1.139 1.00 56.75 352 VAL A O 1
ATOM 2740 N N . TRP A 1 353 ? 9.780 -17.401 0.827 1.00 50.94 353 TRP A N 1
ATOM 2741 C CA . TRP A 1 353 ? 10.628 -18.562 1.146 1.00 50.94 353 TRP A CA 1
ATOM 2742 C C . TRP A 1 353 ? 10.223 -19.886 0.474 1.00 50.94 353 TRP A C 1
ATOM 2744 O O . TRP A 1 353 ? 11.081 -20.756 0.315 1.00 50.94 353 TRP A O 1
ATOM 2754 N N . GLU A 1 354 ? 8.961 -20.073 0.064 1.00 50.53 354 GLU A N 1
ATOM 2755 C CA . GLU A 1 354 ? 8.470 -21.445 -0.153 1.00 50.53 354 GLU A CA 1
ATOM 2756 C C . GLU A 1 354 ? 8.435 -21.996 -1.581 1.00 50.53 354 GLU A C 1
ATOM 2758 O O . GLU A 1 354 ? 8.775 -23.163 -1.728 1.00 50.53 354 GLU A O 1
ATOM 2763 N N . ASN A 1 355 ? 8.047 -21.289 -2.646 1.00 47.12 355 ASN A N 1
ATOM 2764 C CA . ASN A 1 355 ? 7.843 -21.983 -3.929 1.00 47.12 355 ASN A CA 1
ATOM 2765 C C . ASN A 1 355 ? 7.773 -21.052 -5.126 1.00 47.12 355 ASN A C 1
ATOM 2767 O O . ASN A 1 355 ? 6.790 -20.340 -5.295 1.00 47.12 355 ASN A O 1
ATOM 2771 N N . CYS A 1 356 ? 8.745 -21.165 -6.029 1.00 47.78 356 CYS A N 1
ATOM 2772 C CA . CYS A 1 356 ? 8.559 -20.634 -7.375 1.00 47.78 356 CYS A CA 1
ATOM 2773 C C . CYS A 1 356 ? 9.237 -21.501 -8.482 1.00 47.78 356 CYS A C 1
ATOM 2775 O O . CYS A 1 356 ? 9.243 -21.179 -9.660 1.00 47.78 356 CYS A O 1
ATOM 2777 N N . SER A 1 357 ? 9.684 -22.723 -8.149 1.00 47.09 357 SER A N 1
ATOM 2778 C CA . SER A 1 357 ? 9.773 -23.827 -9.127 1.00 47.09 357 SER A CA 1
ATOM 2779 C C . SER A 1 357 ? 9.617 -25.174 -8.416 1.00 47.09 357 SER A C 1
ATOM 2781 O O . SER A 1 357 ? 10.185 -25.382 -7.344 1.00 47.09 357 SER A O 1
ATOM 2783 N N . THR A 1 358 ? 8.868 -26.106 -9.008 1.00 49.16 358 THR A N 1
ATOM 2784 C CA . THR A 1 358 ? 8.714 -27.484 -8.500 1.00 49.16 358 THR A CA 1
ATOM 2785 C C . THR A 1 358 ? 10.039 -28.251 -8.429 1.00 49.16 358 THR A C 1
ATOM 2787 O O . THR A 1 358 ? 10.125 -29.241 -7.708 1.00 49.16 358 THR A O 1
ATOM 2790 N N . GLU A 1 359 ? 11.074 -27.779 -9.129 1.00 52.06 359 GLU A N 1
ATOM 2791 C CA . GLU A 1 359 ? 12.383 -28.429 -9.266 1.00 52.06 359 GLU A CA 1
ATOM 2792 C C . GLU A 1 359 ? 13.423 -28.007 -8.210 1.00 52.06 359 GLU A C 1
ATOM 2794 O O . GLU A 1 359 ? 14.442 -28.677 -8.065 1.00 52.06 359 GLU A O 1
ATOM 2799 N N . ASN A 1 360 ? 13.180 -26.948 -7.423 1.00 46.44 360 ASN A N 1
ATOM 2800 C CA . ASN A 1 360 ? 14.141 -26.438 -6.426 1.00 46.44 360 ASN A CA 1
ATOM 2801 C C . ASN A 1 360 ? 13.644 -26.533 -4.973 1.00 46.44 360 ASN A C 1
ATOM 2803 O O . ASN A 1 360 ? 13.927 -25.664 -4.145 1.00 46.44 360 ASN A O 1
ATOM 2807 N N . ARG A 1 361 ? 12.937 -27.615 -4.627 1.00 45.88 361 ARG A N 1
ATOM 2808 C CA . ARG A 1 361 ? 12.601 -27.927 -3.228 1.00 45.88 361 ARG A CA 1
ATOM 2809 C C . ARG A 1 361 ? 13.889 -28.207 -2.439 1.00 45.88 361 ARG A C 1
ATOM 2811 O O . ARG A 1 361 ? 14.596 -29.166 -2.730 1.00 45.88 361 ARG A O 1
ATOM 2818 N N . GLY A 1 362 ? 14.204 -27.373 -1.446 1.00 42.75 362 GLY A N 1
ATOM 2819 C CA . GLY A 1 362 ? 15.308 -27.608 -0.500 1.00 42.75 362 GLY A CA 1
ATOM 2820 C C . GLY A 1 362 ? 16.589 -26.787 -0.710 1.00 42.75 362 GLY A C 1
ATOM 2821 O O . GLY A 1 362 ? 17.541 -26.954 0.050 1.00 42.75 362 GLY A O 1
ATOM 2822 N N . LYS A 1 363 ? 16.636 -25.865 -1.678 1.00 41.94 363 LYS A N 1
ATOM 2823 C CA . LYS A 1 363 ? 17.712 -24.860 -1.786 1.00 41.94 363 LYS A CA 1
ATOM 2824 C C . LYS A 1 363 ? 17.127 -23.486 -1.468 1.00 41.94 363 LYS A C 1
ATOM 2826 O O . LYS A 1 363 ? 16.039 -23.197 -1.945 1.00 41.94 363 LYS A O 1
ATOM 2831 N N . LYS A 1 364 ? 17.824 -22.680 -0.644 1.00 41.31 364 LYS A N 1
ATOM 2832 C CA . LYS A 1 364 ? 17.418 -21.322 -0.205 1.00 41.31 364 LYS A CA 1
ATOM 2833 C C . LYS A 1 364 ? 16.735 -20.584 -1.359 1.00 41.31 364 LYS A C 1
ATOM 2835 O O . LYS A 1 364 ? 17.419 -20.177 -2.296 1.00 41.31 364 LYS A O 1
ATOM 2840 N N . ALA A 1 365 ? 15.409 -20.481 -1.314 1.00 39.75 365 ALA A N 1
ATOM 2841 C CA . ALA A 1 365 ? 14.636 -20.248 -2.528 1.00 39.75 365 ALA A CA 1
ATOM 2842 C C . ALA A 1 365 ? 14.854 -18.840 -3.105 1.00 39.75 365 ALA A C 1
ATOM 2844 O O . ALA A 1 365 ? 14.656 -18.627 -4.296 1.00 39.75 365 ALA A O 1
ATOM 2845 N N . PHE A 1 366 ? 15.302 -17.882 -2.291 1.00 46.72 366 PHE A N 1
ATOM 2846 C CA . PHE A 1 366 ? 15.498 -16.504 -2.715 1.00 46.72 366 PHE A CA 1
ATOM 2847 C C . PHE A 1 366 ? 16.599 -15.864 -1.864 1.00 46.72 366 PHE A C 1
ATOM 2849 O O . PHE A 1 366 ? 16.352 -15.514 -0.706 1.00 46.72 366 PHE A O 1
ATOM 2856 N N . PRO A 1 367 ? 17.827 -15.682 -2.373 1.00 43.75 367 PRO A N 1
ATOM 2857 C CA . PRO A 1 367 ? 18.660 -14.643 -1.804 1.00 43.75 367 PRO A CA 1
ATOM 2858 C C . PRO A 1 367 ? 17.910 -13.316 -2.037 1.00 43.75 367 PRO A C 1
ATOM 2860 O O . PRO A 1 367 ? 17.701 -12.934 -3.179 1.00 43.75 367 PRO A O 1
ATOM 2863 N N . GLU A 1 368 ? 17.469 -12.671 -0.945 1.00 54.47 368 GLU A N 1
ATOM 2864 C CA . GLU A 1 368 ? 17.194 -11.218 -0.831 1.00 54.47 368 GLU A CA 1
ATOM 2865 C C . GLU A 1 368 ? 15.754 -10.672 -0.937 1.00 54.47 368 GLU A C 1
ATOM 2867 O O . GLU A 1 368 ? 15.592 -9.462 -0.813 1.00 54.47 368 GLU A O 1
ATOM 2872 N N . GLY A 1 369 ? 14.698 -11.493 -1.024 1.00 69.69 369 GLY A N 1
ATOM 2873 C CA . GLY A 1 369 ? 13.332 -10.999 -0.734 1.00 69.69 369 GLY A CA 1
ATOM 2874 C C . GLY A 1 369 ? 12.510 -10.420 -1.902 1.00 69.69 369 GLY A C 1
ATOM 2875 O O . GLY A 1 369 ? 11.501 -9.769 -1.638 1.00 69.69 369 GLY A O 1
ATOM 2876 N N . SER A 1 370 ? 12.885 -10.675 -3.164 1.00 81.19 370 SER A N 1
ATOM 2877 C CA . SER A 1 370 ? 12.200 -10.129 -4.357 1.00 81.19 370 SER A CA 1
ATOM 2878 C C . SER A 1 370 ? 11.609 -11.190 -5.298 1.00 81.19 370 SER A C 1
ATOM 2880 O O . SER A 1 370 ? 12.233 -12.219 -5.575 1.00 81.19 370 SER A O 1
ATOM 2882 N N . ILE A 1 371 ? 10.461 -10.886 -5.909 1.00 86.62 371 ILE A N 1
ATOM 2883 C CA . ILE A 1 371 ? 9.898 -11.609 -7.064 1.00 86.62 371 ILE A CA 1
ATOM 2884 C C . ILE A 1 371 ? 10.654 -11.181 -8.327 1.00 86.62 371 ILE A C 1
ATOM 2886 O O . ILE A 1 371 ? 10.826 -9.989 -8.560 1.00 86.62 371 ILE A O 1
ATOM 2890 N N . ASN A 1 372 ? 11.115 -12.129 -9.147 1.00 87.44 372 ASN A N 1
ATOM 2891 C CA . ASN A 1 372 ? 11.857 -11.885 -10.388 1.00 87.44 372 ASN A CA 1
ATOM 2892 C C . ASN A 1 372 ? 11.727 -13.044 -11.397 1.00 87.44 372 ASN A C 1
ATOM 2894 O O . ASN A 1 372 ? 11.040 -14.033 -11.152 1.00 87.44 372 ASN A O 1
ATOM 2898 N N . SER A 1 373 ? 12.372 -12.917 -12.562 1.00 87.56 373 SER A N 1
ATOM 2899 C CA . SER A 1 373 ? 12.230 -13.890 -13.662 1.00 87.56 373 SER A CA 1
ATOM 2900 C C . SER A 1 373 ? 12.779 -15.283 -13.333 1.00 87.56 373 SER A C 1
ATOM 2902 O O . SER A 1 373 ? 12.390 -16.250 -13.977 1.00 87.56 373 SER A O 1
ATOM 2904 N N . LYS A 1 374 ? 13.703 -15.408 -12.371 1.00 82.56 374 LYS A N 1
ATOM 2905 C CA . LYS A 1 374 ? 14.301 -16.701 -11.998 1.00 82.56 374 LYS A CA 1
ATOM 2906 C C . LYS A 1 374 ? 13.397 -17.503 -11.081 1.00 82.56 374 LYS A C 1
ATOM 2908 O O . LYS A 1 374 ? 13.380 -18.724 -11.166 1.00 82.56 374 LYS A O 1
ATOM 2913 N N . ASN A 1 375 ? 12.718 -16.813 -10.172 1.00 77.44 375 ASN A N 1
ATOM 2914 C CA . ASN A 1 375 ? 11.839 -17.463 -9.224 1.00 77.44 375 ASN A CA 1
ATOM 2915 C C . ASN A 1 375 ? 10.410 -17.500 -9.761 1.00 77.44 375 ASN A C 1
ATOM 2917 O O . ASN A 1 375 ? 9.883 -18.582 -9.901 1.00 77.44 375 ASN A O 1
ATOM 2921 N N . CYS A 1 376 ? 9.799 -16.400 -10.171 1.00 85.25 376 CYS A N 1
ATOM 2922 C CA . CYS A 1 376 ? 8.392 -16.387 -10.558 1.00 85.25 376 CYS A CA 1
ATOM 2923 C C . CYS A 1 376 ? 8.225 -15.951 -12.020 1.00 85.25 376 CYS A C 1
ATOM 2925 O O . CYS A 1 376 ? 7.633 -14.898 -12.287 1.00 85.25 376 CYS A O 1
ATOM 2927 N N . PRO A 1 377 ? 8.742 -16.747 -12.983 1.00 88.50 377 PRO A N 1
ATOM 2928 C CA . PRO A 1 377 ? 8.797 -16.374 -14.394 1.00 88.50 377 PRO A CA 1
ATOM 2929 C C . PRO A 1 377 ? 7.415 -16.049 -14.951 1.00 88.50 377 PRO A C 1
ATOM 2931 O O . PRO A 1 377 ? 7.254 -15.002 -15.562 1.00 88.50 377 PRO A O 1
ATOM 2934 N N . GLN A 1 378 ? 6.402 -16.869 -14.655 1.00 92.62 378 GLN A N 1
ATOM 2935 C CA . GLN A 1 378 ? 5.043 -16.663 -15.157 1.00 92.62 378 GLN A CA 1
ATOM 2936 C C . GLN A 1 378 ? 4.478 -15.291 -14.758 1.00 92.62 378 GLN A C 1
ATOM 2938 O O . GLN A 1 378 ? 3.946 -14.568 -15.599 1.00 92.62 378 GLN A O 1
ATOM 2943 N N . LEU A 1 379 ? 4.596 -14.916 -13.480 1.00 93.50 379 LEU A N 1
ATOM 2944 C CA . LEU A 1 379 ? 4.095 -13.635 -12.983 1.00 93.50 379 LEU A CA 1
ATOM 2945 C C . LEU A 1 379 ? 4.847 -12.462 -13.622 1.00 93.50 379 LEU A C 1
ATOM 2947 O O . LEU A 1 379 ? 4.227 -11.500 -14.073 1.00 93.50 379 LEU A O 1
ATOM 2951 N N . ILE A 1 380 ? 6.173 -12.559 -13.713 1.00 94.50 380 ILE A N 1
ATOM 2952 C CA . ILE A 1 380 ? 7.002 -11.525 -14.338 1.00 94.50 380 ILE A CA 1
ATOM 2953 C C . ILE A 1 380 ? 6.727 -11.405 -15.840 1.00 94.50 380 ILE A C 1
ATOM 2955 O O . ILE A 1 380 ? 6.654 -10.293 -16.353 1.00 94.50 380 ILE A O 1
ATOM 2959 N N . GLU A 1 381 ? 6.512 -12.506 -16.551 1.00 95.06 381 GLU A N 1
ATOM 2960 C CA . GLU A 1 381 ? 6.124 -12.481 -17.963 1.00 95.06 381 GLU A CA 1
ATOM 2961 C C . GLU A 1 381 ? 4.806 -11.736 -18.176 1.00 95.06 381 GLU A C 1
ATOM 2963 O O . GLU A 1 381 ? 4.712 -10.951 -19.115 1.00 95.06 381 GLU A O 1
ATOM 2968 N N . MET A 1 382 ? 3.824 -11.911 -17.287 1.00 96.75 382 MET A N 1
ATOM 2969 C CA . MET A 1 382 ? 2.552 -11.186 -17.366 1.00 96.75 382 MET A CA 1
ATOM 2970 C C . MET A 1 382 ? 2.701 -9.696 -17.031 1.00 96.75 382 MET A C 1
ATOM 2972 O O . MET A 1 382 ? 2.191 -8.857 -17.770 1.00 96.75 382 MET A O 1
ATOM 2976 N N . ILE A 1 383 ? 3.415 -9.346 -15.953 1.00 96.19 383 ILE A N 1
ATOM 2977 C CA . ILE A 1 383 ? 3.609 -7.942 -15.536 1.00 96.19 383 ILE A CA 1
ATOM 2978 C C . ILE A 1 383 ? 4.388 -7.154 -16.601 1.00 96.19 383 ILE A C 1
ATOM 2980 O O . ILE A 1 383 ? 4.082 -5.996 -16.904 1.00 96.19 383 ILE A O 1
ATOM 2984 N N . PHE A 1 384 ? 5.405 -7.787 -17.185 1.00 95.00 384 PHE A N 1
ATOM 2985 C CA . PHE A 1 384 ? 6.326 -7.165 -18.133 1.00 95.00 384 PHE A CA 1
ATOM 2986 C C . PHE A 1 384 ? 6.019 -7.526 -19.598 1.00 95.00 384 PHE A C 1
ATOM 2988 O O . PHE A 1 384 ? 6.879 -7.340 -20.468 1.00 95.00 384 PHE A O 1
ATOM 2995 N N . ASP A 1 385 ? 4.797 -7.994 -19.892 1.00 94.69 385 ASP A N 1
ATOM 2996 C CA . ASP A 1 385 ? 4.310 -8.171 -21.262 1.00 94.69 385 ASP A CA 1
ATOM 2997 C C . ASP A 1 385 ? 4.175 -6.796 -21.936 1.00 94.69 385 ASP A C 1
ATOM 2999 O O . ASP A 1 385 ? 3.427 -5.915 -21.504 1.00 94.69 385 ASP A O 1
ATOM 3003 N N . LYS A 1 386 ? 4.918 -6.598 -23.027 1.00 92.88 386 LYS A N 1
ATOM 3004 C CA . LYS A 1 386 ? 4.928 -5.340 -23.787 1.00 92.88 386 LYS A CA 1
ATOM 3005 C C . LYS A 1 386 ? 3.626 -5.092 -24.548 1.00 92.88 386 LYS A C 1
ATOM 3007 O O . LYS A 1 386 ? 3.399 -3.962 -24.975 1.00 92.88 386 LYS A O 1
ATOM 3012 N N . GLN A 1 387 ? 2.808 -6.124 -24.748 1.00 94.62 387 GLN A N 1
ATOM 3013 C CA . GLN A 1 387 ? 1.516 -6.018 -25.428 1.00 94.62 387 GLN A CA 1
ATOM 3014 C C . GLN A 1 387 ? 0.427 -5.457 -24.501 1.00 94.62 387 GLN A C 1
ATOM 3016 O O . GLN A 1 387 ? -0.597 -4.980 -24.977 1.00 94.62 387 GLN A O 1
ATOM 3021 N N . VAL A 1 388 ? 0.654 -5.447 -23.183 1.00 96.19 388 VAL A N 1
ATOM 3022 C CA . VAL A 1 388 ? -0.323 -4.987 -22.188 1.00 96.19 388 VAL A CA 1
ATOM 3023 C C . VAL A 1 388 ? 0.000 -3.550 -21.774 1.00 96.19 388 VAL A C 1
ATOM 3025 O O . VAL A 1 388 ? 0.706 -3.284 -20.801 1.00 96.19 388 VAL A O 1
ATOM 3028 N N . THR A 1 389 ? -0.500 -2.589 -22.550 1.00 94.19 389 THR A N 1
ATOM 3029 C CA . THR A 1 389 ? -0.116 -1.169 -22.433 1.00 94.19 389 THR A CA 1
ATOM 3030 C C . THR A 1 389 ? -0.468 -0.534 -21.086 1.00 94.19 389 THR A C 1
ATOM 3032 O O . THR A 1 389 ? 0.264 0.350 -20.634 1.00 94.19 389 THR A O 1
ATOM 3035 N N . CYS A 1 390 ? -1.515 -1.010 -20.403 1.00 95.38 390 CYS A N 1
ATOM 3036 C CA . CYS A 1 390 ? -1.903 -0.511 -19.082 1.00 95.38 390 CYS A CA 1
ATOM 3037 C C . CYS A 1 390 ? -0.863 -0.800 -17.985 1.00 95.38 390 CYS A C 1
ATOM 3039 O O . CYS A 1 390 ? -0.834 -0.108 -16.969 1.00 95.38 390 CYS A O 1
ATOM 3041 N N . LEU A 1 391 ? 0.043 -1.760 -18.207 1.00 96.81 391 LEU A N 1
ATOM 3042 C CA . LEU A 1 391 ? 1.129 -2.108 -17.284 1.00 96.81 391 LEU A CA 1
ATOM 3043 C C . LEU A 1 391 ? 2.421 -1.323 -17.546 1.00 96.81 391 LEU A C 1
ATOM 3045 O O . LEU A 1 391 ? 3.355 -1.378 -16.745 1.00 96.81 391 LEU A O 1
ATOM 3049 N N . LYS A 1 392 ? 2.489 -0.536 -18.625 1.00 95.94 392 LYS A N 1
ATOM 3050 C CA . LYS A 1 392 ? 3.687 0.234 -18.990 1.00 95.94 392 LYS A CA 1
ATOM 3051 C C . LYS A 1 392 ? 4.202 1.156 -17.867 1.00 95.94 392 LYS A C 1
ATOM 3053 O O . LYS A 1 392 ? 5.420 1.192 -17.683 1.00 95.94 392 LYS A O 1
ATOM 3058 N N . PRO A 1 393 ? 3.360 1.867 -17.086 1.00 95.88 393 PRO A N 1
ATOM 3059 C CA . PRO A 1 393 ? 3.851 2.669 -15.963 1.00 95.88 393 PRO A CA 1
ATOM 3060 C C . PRO A 1 393 ? 4.582 1.848 -14.895 1.00 95.88 393 PRO A C 1
ATOM 3062 O O . PRO A 1 393 ? 5.596 2.311 -14.381 1.00 95.88 393 PRO A O 1
ATOM 3065 N N . ILE A 1 394 ? 4.123 0.625 -14.603 1.00 96.25 394 ILE A N 1
ATOM 3066 C CA . ILE A 1 394 ? 4.794 -0.294 -13.667 1.00 96.25 394 ILE A CA 1
ATOM 3067 C C . ILE A 1 394 ? 6.168 -0.667 -14.219 1.00 96.25 394 ILE A C 1
ATOM 3069 O O . ILE A 1 394 ? 7.175 -0.507 -13.540 1.00 96.25 394 ILE A O 1
ATOM 3073 N N . GLN A 1 395 ? 6.224 -1.069 -15.491 1.00 95.94 395 GLN A N 1
ATOM 3074 C CA . GLN A 1 395 ? 7.465 -1.477 -16.155 1.00 95.94 395 GLN A CA 1
ATOM 3075 C C . GLN A 1 395 ? 8.524 -0.360 -16.142 1.00 95.94 395 GLN A C 1
ATOM 3077 O O . GLN A 1 395 ? 9.710 -0.614 -15.917 1.00 95.94 395 GLN A O 1
ATOM 3082 N N . ILE A 1 396 ? 8.098 0.887 -16.372 1.00 95.94 396 ILE A N 1
ATOM 3083 C CA . ILE A 1 396 ? 8.964 2.069 -16.303 1.00 95.94 396 ILE A CA 1
ATOM 3084 C C . ILE A 1 396 ? 9.424 2.316 -14.863 1.00 95.94 396 ILE A C 1
ATOM 3086 O O . ILE A 1 396 ? 10.624 2.493 -14.640 1.00 95.94 396 ILE A O 1
ATOM 3090 N N . ALA A 1 397 ? 8.497 2.307 -13.901 1.00 95.06 397 ALA A N 1
ATOM 3091 C CA . ALA A 1 397 ? 8.790 2.578 -12.498 1.00 95.06 397 ALA A CA 1
ATOM 3092 C C . ALA A 1 397 ? 9.780 1.563 -11.915 1.00 95.06 397 ALA A C 1
ATOM 3094 O O . ALA A 1 397 ? 10.785 1.977 -11.344 1.00 95.06 397 ALA A O 1
ATOM 3095 N N . THR A 1 398 ? 9.571 0.262 -12.137 1.00 94.38 398 THR A N 1
ATOM 3096 C CA . THR A 1 398 ? 10.482 -0.794 -11.670 1.00 94.38 398 THR A CA 1
ATOM 3097 C C . THR A 1 398 ? 11.889 -0.616 -12.231 1.00 94.38 398 THR A C 1
ATOM 3099 O O . THR A 1 398 ? 12.869 -0.638 -11.491 1.00 94.38 398 THR A O 1
ATOM 3102 N N . LYS A 1 399 ? 12.014 -0.383 -13.544 1.00 94.31 399 LYS A N 1
ATOM 3103 C CA . LYS A 1 399 ? 13.324 -0.170 -14.174 1.00 94.31 399 LYS A CA 1
ATOM 3104 C C . LYS A 1 399 ? 14.024 1.079 -13.647 1.00 94.31 399 LYS A C 1
ATOM 3106 O O . LYS A 1 399 ? 15.235 1.059 -13.441 1.00 94.31 399 LYS A O 1
ATOM 3111 N N . SER A 1 400 ? 13.284 2.169 -13.481 1.00 94.12 400 SER A N 1
ATOM 3112 C CA . SER A 1 400 ? 13.828 3.424 -12.968 1.00 94.12 400 SER A CA 1
ATOM 3113 C C . SER A 1 400 ? 14.285 3.281 -11.511 1.00 94.12 400 SER A C 1
ATOM 3115 O O . SER A 1 400 ? 15.386 3.715 -11.174 1.00 94.12 400 SER A O 1
ATOM 3117 N N . TRP A 1 401 ? 13.506 2.580 -10.685 1.00 92.88 401 TRP A N 1
ATOM 3118 C CA . TRP A 1 401 ? 13.836 2.295 -9.292 1.00 92.88 401 TRP A CA 1
ATOM 3119 C C . TRP A 1 401 ? 15.079 1.420 -9.141 1.00 92.88 401 TRP A C 1
ATOM 3121 O O . TRP A 1 401 ? 16.001 1.794 -8.421 1.00 92.88 401 TRP A O 1
ATOM 3131 N N . ASP A 1 402 ? 15.180 0.311 -9.877 1.00 91.69 402 ASP A N 1
ATOM 3132 C CA . ASP A 1 402 ? 16.368 -0.544 -9.794 1.00 91.69 402 ASP A CA 1
ATOM 3133 C C . ASP A 1 402 ? 17.643 0.210 -10.211 1.00 91.69 402 ASP A C 1
ATOM 3135 O O . ASP A 1 402 ? 18.688 0.087 -9.569 1.00 91.69 402 ASP A O 1
ATOM 3139 N N . ASN A 1 403 ? 17.570 1.036 -11.263 1.00 91.44 403 ASN A N 1
ATOM 3140 C CA . ASN A 1 403 ? 18.699 1.875 -11.677 1.00 91.44 403 ASN A CA 1
ATOM 3141 C C . ASN A 1 403 ? 19.097 2.875 -10.584 1.00 91.44 403 ASN A C 1
ATOM 3143 O O . ASN A 1 403 ? 20.290 3.112 -10.367 1.00 91.44 403 ASN A O 1
ATOM 3147 N N . HIS A 1 404 ? 18.109 3.457 -9.902 1.00 91.88 404 HIS A N 1
ATOM 3148 C CA . HIS A 1 404 ? 18.325 4.368 -8.782 1.00 91.88 404 HIS A CA 1
ATOM 3149 C C . HIS A 1 404 ? 19.016 3.656 -7.615 1.00 91.88 404 HIS A C 1
ATOM 3151 O O . HIS A 1 404 ? 20.092 4.082 -7.194 1.00 91.88 404 HIS A O 1
ATOM 3157 N N . LEU A 1 405 ? 18.489 2.508 -7.179 1.00 88.06 405 LEU A N 1
ATOM 3158 C CA . LEU A 1 405 ? 19.076 1.699 -6.105 1.00 88.06 405 LEU A CA 1
ATOM 3159 C C . LEU A 1 405 ? 20.526 1.296 -6.401 1.00 88.06 405 LEU A C 1
ATOM 3161 O O . LEU A 1 405 ? 21.384 1.397 -5.526 1.00 88.06 405 LEU A O 1
ATOM 3165 N N . ILE A 1 406 ? 20.823 0.888 -7.639 1.00 86.88 406 ILE A N 1
ATOM 3166 C CA . ILE A 1 406 ? 22.186 0.535 -8.071 1.00 86.88 406 ILE A CA 1
ATOM 3167 C C . ILE A 1 406 ? 23.118 1.748 -8.047 1.00 86.88 406 ILE A C 1
ATOM 3169 O O . ILE A 1 406 ? 24.288 1.621 -7.684 1.00 86.88 406 ILE A O 1
ATOM 3173 N N . THR A 1 407 ? 22.616 2.920 -8.441 1.00 87.00 407 THR A N 1
ATOM 3174 C CA . THR A 1 407 ? 23.397 4.165 -8.432 1.00 87.00 407 THR A CA 1
ATOM 3175 C C . THR A 1 407 ? 23.733 4.590 -7.005 1.00 87.00 407 THR A C 1
ATOM 3177 O O . THR A 1 407 ? 24.848 5.039 -6.746 1.00 87.00 407 THR A O 1
ATOM 3180 N N . MET A 1 408 ? 22.794 4.418 -6.075 1.00 84.06 408 MET A N 1
ATOM 3181 C CA . MET A 1 408 ? 22.998 4.729 -4.661 1.00 84.06 408 MET A CA 1
ATOM 3182 C C . MET A 1 408 ? 23.912 3.737 -3.950 1.00 84.06 408 MET A C 1
ATOM 3184 O O . MET A 1 408 ? 24.720 4.126 -3.110 1.00 84.06 408 MET A O 1
ATOM 3188 N N . ASN A 1 409 ? 23.763 2.450 -4.252 1.00 80.50 409 ASN A N 1
ATOM 3189 C CA . ASN A 1 409 ? 24.519 1.387 -3.621 1.00 80.50 409 ASN A CA 1
ATOM 3190 C C . ASN A 1 409 ? 24.871 0.322 -4.657 1.00 80.50 409 ASN A C 1
ATOM 3192 O O . ASN A 1 409 ? 24.050 -0.515 -5.026 1.00 80.50 409 ASN A O 1
ATOM 3196 N N . THR A 1 410 ? 26.134 0.313 -5.077 1.00 79.06 410 THR A N 1
ATOM 3197 C CA . THR A 1 410 ? 26.623 -0.627 -6.093 1.00 79.06 410 THR A CA 1
ATOM 3198 C C . THR A 1 410 ? 26.471 -2.095 -5.687 1.00 79.06 410 THR A C 1
ATOM 3200 O O . THR A 1 410 ? 26.312 -2.931 -6.573 1.00 79.06 410 THR A O 1
ATOM 3203 N N . VAL A 1 411 ? 26.400 -2.417 -4.387 1.00 79.06 411 VAL A N 1
ATOM 3204 C CA . VAL A 1 411 ? 26.108 -3.779 -3.893 1.00 79.06 411 VAL A CA 1
ATOM 3205 C C . VAL A 1 411 ? 24.723 -4.250 -4.345 1.00 79.06 411 VAL A C 1
ATOM 3207 O O . VAL A 1 411 ? 24.523 -5.439 -4.588 1.00 79.06 411 VAL A O 1
ATOM 3210 N N . MET A 1 412 ? 23.767 -3.333 -4.539 1.00 77.50 412 MET A N 1
ATOM 3211 C CA . MET A 1 412 ? 22.443 -3.678 -5.064 1.00 77.50 412 MET A CA 1
ATOM 3212 C C . MET A 1 412 ? 22.510 -4.254 -6.478 1.00 77.50 412 MET A C 1
ATOM 3214 O O . MET A 1 412 ? 21.632 -5.019 -6.858 1.00 77.50 412 MET A O 1
ATOM 3218 N N . LYS A 1 413 ? 23.561 -3.958 -7.251 1.00 78.75 413 LYS A N 1
ATOM 3219 C CA . LYS A 1 413 ? 23.754 -4.546 -8.583 1.00 78.75 413 LYS A CA 1
ATOM 3220 C C . LYS A 1 413 ? 23.923 -6.060 -8.518 1.00 78.75 413 LYS A C 1
ATOM 3222 O O . LYS A 1 413 ? 23.357 -6.764 -9.353 1.00 78.75 413 LYS A O 1
ATOM 3227 N N . ASP A 1 414 ? 24.687 -6.540 -7.542 1.00 75.12 414 ASP A N 1
ATOM 3228 C CA . ASP A 1 414 ? 24.945 -7.969 -7.357 1.00 75.12 414 ASP A CA 1
ATOM 3229 C C . ASP A 1 414 ? 23.713 -8.672 -6.791 1.00 75.12 414 ASP A C 1
ATOM 3231 O O . ASP A 1 414 ? 23.384 -9.774 -7.229 1.00 75.12 414 ASP A O 1
ATOM 3235 N N . ARG A 1 415 ? 23.004 -7.981 -5.892 1.00 73.38 415 ARG A N 1
ATOM 3236 C CA . ARG A 1 415 ? 21.755 -8.439 -5.284 1.00 73.38 415 ARG A CA 1
ATOM 3237 C C . ARG A 1 415 ? 20.630 -8.637 -6.303 1.00 73.38 415 ARG A C 1
ATOM 3239 O O . ARG A 1 415 ? 20.147 -9.736 -6.561 1.00 73.38 415 ARG A O 1
ATOM 3246 N N . ILE A 1 416 ? 20.288 -7.554 -6.997 1.00 74.81 416 ILE A N 1
ATOM 3247 C CA . ILE A 1 416 ? 19.282 -7.563 -8.062 1.00 74.81 416 ILE A CA 1
ATOM 3248 C C . ILE A 1 416 ? 19.713 -8.542 -9.163 1.00 74.81 416 ILE A C 1
ATOM 3250 O O . ILE A 1 416 ? 18.935 -9.381 -9.626 1.00 74.81 416 ILE A O 1
ATOM 3254 N N . GLY A 1 417 ? 20.986 -8.470 -9.553 1.00 75.62 417 GLY A N 1
ATOM 3255 C CA . GLY A 1 417 ? 21.550 -9.225 -10.657 1.00 75.62 417 GLY A CA 1
ATOM 3256 C C . GLY A 1 417 ? 21.146 -8.637 -12.011 1.00 75.62 417 GLY A C 1
ATOM 3257 O O . GLY A 1 417 ? 19.997 -8.277 -12.260 1.00 75.62 417 GLY A O 1
ATOM 3258 N N . VAL A 1 418 ? 22.098 -8.594 -12.945 1.00 76.56 418 VAL A N 1
ATOM 3259 C CA . VAL A 1 418 ? 21.914 -7.965 -14.270 1.00 76.56 418 VAL A CA 1
ATOM 3260 C C . VAL A 1 418 ? 20.713 -8.534 -15.043 1.00 76.56 418 VAL A C 1
ATOM 3262 O O . VAL A 1 418 ? 20.046 -7.801 -15.766 1.00 76.56 418 VAL A O 1
ATOM 3265 N N . SER A 1 419 ? 20.408 -9.825 -14.875 1.00 81.38 419 SER A N 1
ATOM 3266 C CA . SER A 1 419 ? 19.285 -10.493 -15.553 1.00 81.38 419 SER A CA 1
ATOM 3267 C C . SER A 1 419 ? 17.902 -10.078 -15.044 1.00 81.38 419 SER A C 1
ATOM 3269 O O . SER A 1 419 ? 16.932 -10.232 -15.784 1.00 81.38 419 SER A O 1
ATOM 3271 N N . ASN A 1 420 ? 17.802 -9.538 -13.827 1.00 84.00 420 ASN A N 1
ATOM 3272 C CA . ASN A 1 420 ? 16.533 -9.127 -13.223 1.00 84.00 420 ASN A CA 1
ATOM 3273 C C . ASN A 1 420 ? 16.333 -7.606 -13.217 1.00 84.00 420 ASN A C 1
ATOM 3275 O O . ASN A 1 420 ? 15.299 -7.142 -12.746 1.00 84.00 420 ASN A O 1
ATOM 3279 N N . LEU A 1 421 ? 17.297 -6.835 -13.733 1.00 86.75 421 LEU A N 1
ATOM 3280 C CA . LEU A 1 421 ? 17.234 -5.377 -13.762 1.00 86.75 421 LEU A CA 1
ATOM 3281 C C . LEU A 1 421 ? 15.966 -4.887 -14.478 1.00 86.75 421 LEU A C 1
ATOM 3283 O O . LEU A 1 421 ? 15.765 -5.140 -15.670 1.00 86.75 421 LEU A O 1
ATOM 3287 N N . GLY A 1 422 ? 15.129 -4.155 -13.752 1.00 88.62 422 GLY A N 1
ATOM 3288 C CA . GLY A 1 422 ? 13.842 -3.649 -14.210 1.00 88.62 422 GLY A CA 1
ATOM 3289 C C . GLY A 1 422 ? 12.774 -4.721 -14.388 1.00 88.62 422 GLY A C 1
ATOM 3290 O O . GLY A 1 422 ? 11.811 -4.477 -15.108 1.00 88.62 422 GLY A O 1
ATOM 3291 N N . LYS A 1 423 ? 12.961 -5.904 -13.796 1.00 90.00 423 LYS A N 1
ATOM 3292 C CA . LYS A 1 423 ? 12.059 -7.066 -13.852 1.00 90.00 423 LYS A CA 1
ATOM 3293 C C . LYS A 1 423 ? 11.979 -7.781 -12.501 1.00 90.00 423 LYS A C 1
ATOM 3295 O O . LYS A 1 423 ? 11.887 -9.011 -12.444 1.00 90.00 423 LYS A O 1
ATOM 3300 N N . GLN A 1 424 ? 12.064 -7.015 -11.420 1.00 89.94 424 GLN A N 1
ATOM 3301 C CA . GLN A 1 424 ? 11.926 -7.527 -10.067 1.00 89.94 424 GLN A CA 1
ATOM 3302 C C . GLN A 1 424 ? 11.223 -6.532 -9.154 1.00 89.94 424 GLN A C 1
ATOM 3304 O O . GLN A 1 424 ? 11.252 -5.335 -9.408 1.00 89.94 424 GLN A O 1
ATOM 3309 N N . PHE A 1 425 ? 10.594 -7.022 -8.095 1.00 89.50 425 PHE A N 1
ATOM 3310 C CA . PHE A 1 425 ? 9.986 -6.172 -7.076 1.00 89.50 425 PHE A CA 1
ATOM 3311 C C . PHE A 1 425 ? 9.846 -6.929 -5.755 1.00 89.50 425 PHE A C 1
ATOM 3313 O O . PHE A 1 425 ? 9.745 -8.160 -5.738 1.00 89.50 425 PHE A O 1
ATOM 3320 N N . THR A 1 426 ? 9.816 -6.191 -4.650 1.00 87.94 426 THR A N 1
ATOM 3321 C CA . THR A 1 426 ? 9.452 -6.732 -3.337 1.00 87.94 426 THR A CA 1
ATOM 3322 C C . THR A 1 426 ? 7.928 -6.829 -3.263 1.00 87.94 426 THR A C 1
ATOM 3324 O O . THR A 1 426 ? 7.258 -5.850 -3.568 1.00 87.94 426 THR A O 1
ATOM 3327 N N . PRO A 1 427 ? 7.329 -7.961 -2.862 1.00 88.69 427 PRO A N 1
ATOM 3328 C CA . PRO A 1 427 ? 5.873 -8.106 -2.828 1.00 88.69 427 PRO A CA 1
ATOM 3329 C C . PRO A 1 427 ? 5.212 -7.454 -1.601 1.00 88.69 427 PRO A C 1
ATOM 3331 O O . PRO A 1 427 ? 4.179 -7.941 -1.160 1.00 88.69 427 PRO A O 1
ATOM 3334 N N . ALA A 1 428 ? 5.789 -6.392 -1.035 1.00 92.00 428 ALA A N 1
ATOM 3335 C CA . ALA A 1 428 ? 5.335 -5.781 0.214 1.00 92.00 428 ALA A CA 1
ATOM 3336 C C . ALA A 1 428 ? 3.864 -5.335 0.138 1.00 92.00 428 ALA A C 1
ATOM 3338 O O . ALA A 1 428 ? 2.993 -5.978 0.723 1.00 92.00 428 ALA A O 1
ATOM 3339 N N . ASP A 1 429 ? 3.559 -4.317 -0.656 1.00 96.94 429 ASP A N 1
ATOM 3340 C CA . ASP A 1 429 ? 2.189 -3.805 -0.765 1.00 96.94 429 ASP A CA 1
ATOM 3341 C C . ASP A 1 429 ? 1.182 -4.760 -1.418 1.00 96.94 429 ASP A C 1
ATOM 3343 O O . ASP A 1 429 ? 0.025 -4.817 -0.974 1.00 96.94 429 ASP A O 1
ATOM 3347 N N . PRO A 1 430 ? 1.568 -5.576 -2.421 1.00 96.75 430 PRO A N 1
ATOM 3348 C CA . PRO A 1 430 ? 0.684 -6.614 -2.931 1.00 96.75 430 PRO A CA 1
ATOM 3349 C C . PRO A 1 430 ? 0.190 -7.586 -1.850 1.00 96.75 430 PRO A C 1
ATOM 3351 O O . PRO A 1 430 ? -0.954 -8.031 -1.939 1.00 96.75 430 PRO A O 1
ATOM 3354 N N . LEU A 1 431 ? 0.979 -7.893 -0.809 1.00 95.19 431 LEU A N 1
ATOM 3355 C CA . LEU A 1 431 ? 0.527 -8.767 0.287 1.00 95.19 431 LEU A CA 1
ATOM 3356 C C . LEU A 1 431 ? -0.678 -8.185 1.028 1.00 95.19 431 LEU A C 1
ATOM 3358 O O . LEU A 1 431 ? -1.605 -8.923 1.359 1.00 95.19 431 LEU A O 1
ATOM 3362 N N . VAL A 1 432 ? -0.703 -6.871 1.251 1.00 97.81 432 VAL A N 1
ATOM 3363 C CA . VAL A 1 432 ? -1.821 -6.196 1.924 1.00 97.81 432 VAL A CA 1
ATOM 3364 C C . VAL A 1 432 ? -3.099 -6.332 1.103 1.00 97.81 432 VAL A C 1
ATOM 3366 O O . VAL A 1 432 ? -4.143 -6.719 1.632 1.00 97.81 432 VAL A O 1
ATOM 3369 N N . VAL A 1 433 ? -3.016 -6.064 -0.202 1.00 98.31 433 VAL A N 1
ATOM 3370 C CA . VAL A 1 433 ? -4.171 -6.137 -1.108 1.00 98.31 433 VAL A CA 1
ATOM 3371 C C . VAL A 1 433 ? -4.678 -7.570 -1.240 1.00 98.31 433 VAL A C 1
ATOM 3373 O O . VAL A 1 433 ? -5.880 -7.804 -1.113 1.00 98.31 433 VAL A O 1
ATOM 3376 N N . ILE A 1 434 ? -3.796 -8.548 -1.459 1.00 97.88 434 ILE A N 1
ATOM 3377 C CA . ILE A 1 434 ? -4.218 -9.948 -1.583 1.00 97.88 434 ILE A CA 1
ATOM 3378 C C . ILE A 1 434 ? -4.770 -10.470 -0.256 1.00 97.88 434 ILE A C 1
ATOM 3380 O O . ILE A 1 434 ? -5.806 -11.123 -0.257 1.00 97.88 434 ILE A O 1
ATOM 3384 N N . GLY A 1 435 ? -4.163 -10.127 0.881 1.00 96.81 435 GLY A N 1
ATOM 3385 C CA . GLY A 1 435 ? -4.668 -10.537 2.191 1.00 96.81 435 GLY A CA 1
ATOM 3386 C C . GLY A 1 435 ? -6.000 -9.903 2.576 1.00 96.81 435 GLY A C 1
ATOM 3387 O O . GLY A 1 435 ? -6.759 -10.492 3.342 1.00 96.81 435 GLY A O 1
ATOM 3388 N N . PHE A 1 436 ? -6.310 -8.729 2.031 1.00 97.81 436 PHE A N 1
ATOM 3389 C CA . PHE A 1 436 ? -7.644 -8.145 2.104 1.00 97.81 436 PHE A CA 1
ATOM 3390 C C . PHE A 1 436 ? -8.657 -8.897 1.226 1.00 97.81 436 PHE A C 1
ATOM 3392 O O . PHE A 1 436 ? -9.798 -9.114 1.635 1.00 97.81 436 PHE A O 1
ATOM 3399 N N . LEU A 1 437 ? -8.258 -9.275 0.008 1.00 97.38 437 LEU A N 1
ATOM 3400 C CA . LEU A 1 437 ? -9.118 -9.959 -0.961 1.00 97.38 437 LEU A CA 1
ATOM 3401 C C . LEU A 1 437 ? -9.401 -11.416 -0.587 1.00 97.38 437 LEU A C 1
ATOM 3403 O O . LEU A 1 437 ? -10.513 -11.892 -0.813 1.00 97.38 437 LEU A O 1
ATOM 3407 N N . ASN A 1 438 ? -8.404 -12.103 -0.038 1.00 97.19 438 ASN A N 1
ATOM 3408 C CA . ASN A 1 438 ? -8.441 -13.515 0.301 1.00 97.19 438 ASN A CA 1
ATOM 3409 C C . ASN A 1 438 ? -7.889 -13.736 1.726 1.00 97.19 438 ASN A C 1
ATOM 3411 O O . ASN A 1 438 ? -6.679 -13.910 1.908 1.00 97.19 438 ASN A O 1
ATOM 3415 N N . PRO A 1 439 ? -8.766 -13.746 2.749 1.00 95.00 439 PRO A N 1
ATOM 3416 C CA . PRO A 1 439 ? -8.371 -13.981 4.136 1.00 95.00 439 PRO A CA 1
ATOM 3417 C C . PRO A 1 439 ? -7.720 -15.346 4.393 1.00 95.00 439 PRO A C 1
ATOM 3419 O O . PRO A 1 439 ? -6.960 -15.453 5.350 1.00 95.00 439 PRO A O 1
ATOM 3422 N N . ASP A 1 440 ? -7.945 -16.356 3.541 1.00 92.94 440 ASP A N 1
ATOM 3423 C CA . ASP A 1 440 ? -7.313 -17.683 3.669 1.00 92.94 440 ASP A CA 1
ATOM 3424 C C . ASP A 1 440 ? -5.802 -17.631 3.383 1.00 92.94 440 ASP A C 1
ATOM 3426 O O . ASP A 1 440 ? -5.057 -18.565 3.690 1.00 92.94 440 ASP A O 1
ATOM 3430 N N . MET A 1 441 ? -5.322 -16.524 2.805 1.00 94.25 441 MET A N 1
ATOM 3431 C CA . MET A 1 441 ? -3.896 -16.233 2.708 1.00 94.25 441 MET A CA 1
ATOM 3432 C C . MET A 1 441 ? -3.269 -15.989 4.092 1.00 94.25 441 MET A C 1
ATOM 3434 O O . MET A 1 441 ? -2.066 -16.173 4.249 1.00 94.25 441 MET A O 1
ATOM 3438 N N . LEU A 1 442 ? -4.045 -15.560 5.090 1.00 94.62 442 LEU A N 1
ATOM 3439 C CA . LEU A 1 442 ? -3.542 -15.187 6.411 1.00 94.62 442 LEU A CA 1
ATOM 3440 C C . LEU A 1 442 ? -3.553 -16.405 7.333 1.00 94.62 442 LEU A C 1
ATOM 3442 O O . LEU A 1 442 ? -4.613 -16.928 7.676 1.00 94.62 442 LEU A O 1
ATOM 3446 N N . ILE A 1 443 ? -2.375 -16.843 7.766 1.00 93.88 443 ILE A N 1
ATOM 3447 C CA . ILE A 1 443 ? -2.217 -18.011 8.640 1.00 93.88 443 ILE A CA 1
ATOM 3448 C C . ILE A 1 443 ? -1.567 -17.608 9.966 1.00 93.88 443 ILE A C 1
ATOM 3450 O O . ILE A 1 443 ? -0.978 -16.536 10.088 1.00 93.88 443 ILE A O 1
ATOM 3454 N N . ASN A 1 444 ? -1.729 -18.457 10.983 1.00 93.25 444 ASN A N 1
ATOM 3455 C CA . ASN A 1 444 ? -1.175 -18.272 12.331 1.00 93.25 444 ASN A CA 1
ATOM 3456 C C . ASN A 1 444 ? -1.362 -16.857 12.926 1.00 93.25 444 ASN A C 1
ATOM 3458 O O . ASN A 1 444 ? -0.392 -16.275 13.415 1.00 93.25 444 ASN A O 1
ATOM 3462 N N . PRO A 1 445 ? -2.575 -16.269 12.902 1.00 95.06 445 PRO A N 1
ATOM 3463 C CA . PRO A 1 445 ? -2.769 -14.926 13.428 1.00 95.06 445 PRO A CA 1
ATOM 3464 C C . PRO A 1 445 ? -2.437 -14.871 14.924 1.00 95.06 445 PRO A C 1
ATOM 3466 O O . PRO A 1 445 ? -2.928 -15.682 15.713 1.00 95.06 445 PRO A O 1
ATOM 3469 N N . LYS A 1 446 ? -1.646 -13.875 15.321 1.00 96.50 446 LYS A N 1
ATOM 3470 C CA . LYS A 1 446 ? -1.305 -13.578 16.715 1.00 96.50 446 LYS A CA 1
ATOM 3471 C C . LYS A 1 446 ? -1.716 -12.161 17.066 1.00 96.50 446 LYS A C 1
ATOM 3473 O O . LYS A 1 446 ? -1.394 -11.227 16.337 1.00 96.50 446 LYS A O 1
ATOM 3478 N N . TYR A 1 447 ? -2.393 -11.993 18.195 1.00 98.06 447 TYR A N 1
ATOM 3479 C CA . TYR A 1 447 ? -2.696 -10.663 18.715 1.00 98.06 447 TYR A CA 1
ATOM 3480 C C . TYR A 1 447 ? -1.477 -10.106 19.446 1.00 98.06 447 TYR A C 1
ATOM 3482 O O . TYR A 1 447 ? -0.890 -10.789 20.290 1.00 98.06 447 TYR A O 1
ATOM 3490 N N . VAL A 1 448 ? -1.059 -8.896 19.078 1.00 97.88 448 VAL A N 1
ATOM 3491 C CA . VAL A 1 448 ? 0.188 -8.296 19.567 1.00 97.88 448 VAL A CA 1
ATOM 3492 C C . VAL A 1 448 ? 0.004 -6.840 19.964 1.00 97.88 448 VAL A C 1
ATOM 3494 O O . VAL A 1 448 ? -0.737 -6.101 19.323 1.00 97.88 448 VAL A O 1
ATOM 3497 N N . SER A 1 449 ? 0.729 -6.400 20.984 1.00 97.75 449 SER A N 1
ATOM 3498 C CA . SER A 1 449 ? 1.005 -4.984 21.221 1.00 97.75 449 SER A CA 1
ATOM 3499 C C . SER A 1 449 ? 2.332 -4.622 20.556 1.00 97.75 449 SER A C 1
ATOM 3501 O O . SER A 1 449 ? 3.294 -5.396 20.601 1.00 97.75 449 SER A O 1
ATOM 3503 N N . VAL A 1 450 ? 2.373 -3.459 19.908 1.00 97.75 450 VAL A N 1
ATOM 3504 C CA . VAL A 1 450 ? 3.563 -2.943 19.223 1.00 97.75 450 VAL A CA 1
ATOM 3505 C C . VAL A 1 450 ? 3.906 -1.593 19.832 1.00 97.75 450 VAL A C 1
ATOM 3507 O O . VAL A 1 450 ? 3.077 -0.689 19.836 1.00 97.75 450 VAL A O 1
ATOM 3510 N N . ILE A 1 451 ? 5.127 -1.457 20.339 1.00 97.75 451 ILE A N 1
ATOM 3511 C CA . ILE A 1 451 ? 5.648 -0.207 20.894 1.00 97.75 451 ILE A CA 1
ATOM 3512 C C . ILE A 1 451 ? 6.805 0.241 20.009 1.00 97.75 451 ILE A C 1
ATOM 3514 O O . ILE A 1 451 ? 7.771 -0.501 19.824 1.00 97.75 451 ILE A O 1
ATOM 3518 N N . ILE A 1 452 ? 6.705 1.452 19.466 1.00 97.56 452 ILE A N 1
ATOM 3519 C CA . ILE A 1 452 ? 7.757 2.079 18.666 1.00 97.56 452 ILE A CA 1
ATOM 3520 C C . ILE A 1 452 ? 8.444 3.122 19.547 1.00 97.56 452 ILE A C 1
ATOM 3522 O O . ILE A 1 452 ? 7.822 4.095 19.967 1.00 97.56 452 ILE A O 1
ATOM 3526 N N . HIS A 1 453 ? 9.726 2.918 19.836 1.00 97.19 453 HIS A N 1
ATOM 3527 C CA . HIS A 1 453 ? 10.507 3.820 20.680 1.00 97.19 453 HIS A CA 1
ATOM 3528 C C . HIS A 1 453 ? 11.019 4.992 19.840 1.00 97.19 453 HIS A C 1
ATOM 3530 O O . HIS A 1 453 ? 12.108 4.931 19.274 1.00 97.19 453 HIS A O 1
ATOM 3536 N N . VAL A 1 454 ? 10.216 6.055 19.736 1.00 95.38 454 VAL A N 1
ATOM 3537 C CA . VAL A 1 454 ? 10.495 7.230 18.881 1.00 95.38 454 VAL A CA 1
ATOM 3538 C C . VAL A 1 454 ? 11.803 7.957 19.224 1.00 95.38 454 VAL A C 1
ATOM 3540 O O . VAL A 1 454 ? 12.383 8.608 18.359 1.00 95.38 454 VAL A O 1
ATOM 3543 N N . ASP A 1 455 ? 12.295 7.808 20.455 1.00 95.38 455 ASP A N 1
ATOM 3544 C CA . ASP A 1 455 ? 13.550 8.410 20.921 1.00 95.38 455 ASP A CA 1
ATOM 3545 C C . ASP A 1 455 ? 14.767 7.476 20.777 1.00 95.38 455 ASP A C 1
ATOM 3547 O O . ASP A 1 455 ? 15.909 7.909 20.940 1.00 95.38 455 ASP A O 1
ATOM 3551 N N . ASP A 1 456 ? 14.549 6.199 20.446 1.00 95.00 456 ASP A N 1
ATOM 3552 C CA . ASP A 1 456 ? 15.588 5.170 20.350 1.00 95.00 456 ASP A CA 1
ATOM 3553 C C . ASP A 1 456 ? 15.858 4.812 18.885 1.00 95.00 456 ASP A C 1
ATOM 3555 O O . ASP A 1 456 ? 15.315 3.855 18.322 1.00 95.00 456 ASP A O 1
ATOM 3559 N N . ARG A 1 457 ? 16.657 5.666 18.239 1.00 93.56 457 ARG A N 1
ATOM 3560 C CA . ARG A 1 457 ? 16.934 5.630 16.801 1.00 93.56 457 ARG A CA 1
ATOM 3561 C C . ARG A 1 457 ? 18.378 5.239 16.508 1.00 93.56 457 ARG A C 1
ATOM 3563 O O . ARG A 1 457 ? 19.310 5.913 16.946 1.00 93.56 457 ARG A O 1
ATOM 3570 N N . THR A 1 458 ? 18.544 4.264 15.621 1.00 91.56 458 THR A N 1
ATOM 3571 C CA . THR A 1 458 ? 19.815 3.906 14.977 1.00 91.56 458 THR A CA 1
ATOM 3572 C C . THR A 1 458 ? 19.778 4.221 13.476 1.00 91.56 458 THR A C 1
ATOM 3574 O O . THR A 1 458 ? 18.773 4.687 12.935 1.00 91.56 458 THR A O 1
ATOM 3577 N N . ASP A 1 459 ? 20.875 3.959 12.768 1.00 89.31 459 ASP A N 1
ATOM 3578 C CA . ASP A 1 459 ? 20.942 4.040 11.303 1.00 89.31 459 ASP A CA 1
ATOM 3579 C C . ASP A 1 459 ? 20.046 3.004 10.596 1.00 89.31 459 ASP A C 1
ATOM 3581 O O . ASP A 1 459 ? 19.704 3.181 9.419 1.00 89.31 459 ASP A O 1
ATOM 3585 N N . GLN A 1 460 ? 19.658 1.940 11.307 1.00 86.62 460 GLN A N 1
ATOM 3586 C CA . GLN A 1 460 ? 18.758 0.884 10.836 1.00 86.62 460 GLN A CA 1
ATOM 3587 C C . GLN A 1 460 ? 17.277 1.242 11.020 1.00 86.62 460 GLN A C 1
ATOM 3589 O O . GLN A 1 460 ? 16.431 0.667 10.334 1.00 86.62 460 GLN A O 1
ATOM 3594 N N . GLY A 1 461 ? 16.967 2.200 11.897 1.00 94.00 461 GLY A N 1
ATOM 3595 C CA . GLY A 1 461 ? 15.614 2.651 12.218 1.00 94.00 461 GLY A CA 1
ATOM 3596 C C . GLY A 1 461 ? 15.406 2.824 13.723 1.00 94.00 461 GLY A C 1
ATOM 3597 O O . GLY A 1 461 ? 16.344 2.796 14.515 1.00 94.00 461 GLY A O 1
ATOM 3598 N N . TYR A 1 462 ? 14.156 2.986 14.129 1.00 95.94 462 TYR A N 1
ATOM 3599 C CA . TYR A 1 462 ? 13.730 3.052 15.530 1.00 95.94 462 TYR A CA 1
ATOM 3600 C C . TYR A 1 462 ? 13.544 1.666 16.136 1.00 95.94 462 TYR A C 1
ATOM 3602 O O . TYR A 1 462 ? 13.024 0.774 15.455 1.00 95.94 462 TYR A O 1
ATOM 3610 N N . ARG A 1 463 ? 13.911 1.488 17.407 1.00 96.50 463 ARG A N 1
ATOM 3611 C CA . ARG A 1 463 ? 13.676 0.244 18.150 1.00 96.50 463 ARG A CA 1
ATOM 3612 C C . ARG A 1 463 ? 12.177 -0.042 18.273 1.00 96.50 463 ARG A C 1
ATOM 3614 O O . ARG A 1 463 ? 11.376 0.847 18.563 1.00 96.50 463 ARG A O 1
ATOM 3621 N N . ILE A 1 464 ? 11.801 -1.302 18.078 1.00 97.31 464 ILE A N 1
ATOM 3622 C CA . ILE A 1 464 ? 10.426 -1.790 18.205 1.00 97.31 464 ILE A CA 1
ATOM 3623 C C . ILE A 1 464 ? 10.372 -2.908 19.246 1.00 97.31 464 ILE A C 1
ATOM 3625 O O . ILE A 1 464 ? 11.157 -3.853 19.209 1.00 97.31 464 ILE A O 1
ATOM 3629 N N . GLU A 1 465 ? 9.402 -2.837 20.152 1.00 96.75 465 GLU A N 1
ATOM 3630 C CA . GLU A 1 465 ? 9.010 -3.960 21.002 1.00 96.75 465 GLU A CA 1
ATOM 3631 C C . GLU A 1 465 ? 7.689 -4.548 20.519 1.00 96.75 465 GLU A C 1
ATOM 3633 O O . GLU A 1 465 ? 6.746 -3.823 20.208 1.00 96.75 465 GLU A O 1
ATOM 3638 N N . VAL A 1 466 ? 7.618 -5.878 20.488 1.00 96.25 466 VAL A N 1
ATOM 3639 C CA . VAL A 1 466 ? 6.415 -6.620 20.104 1.00 96.25 466 VAL A CA 1
ATOM 3640 C C . VAL A 1 466 ? 6.169 -7.679 21.160 1.00 96.25 466 VAL A C 1
ATOM 3642 O O . VAL A 1 466 ? 7.061 -8.483 21.440 1.00 96.25 466 VAL A O 1
ATOM 3645 N N . LYS A 1 467 ? 4.981 -7.670 21.760 1.00 96.56 467 LYS A N 1
ATOM 3646 C CA . LYS A 1 467 ? 4.581 -8.629 22.798 1.00 96.56 467 LYS A CA 1
ATOM 3647 C C . LYS A 1 467 ? 3.229 -9.213 22.429 1.00 96.56 467 LYS A C 1
ATOM 3649 O O . LYS A 1 467 ? 2.365 -8.485 21.949 1.00 96.56 467 LYS A O 1
ATOM 3654 N N . GLU A 1 468 ? 3.041 -10.511 22.644 1.00 97.06 468 GLU A N 1
ATOM 3655 C CA . GLU A 1 468 ? 1.709 -11.106 22.518 1.00 97.06 468 GLU A CA 1
ATOM 3656 C C . GLU A 1 468 ? 0.769 -10.447 23.539 1.00 97.06 468 GLU A C 1
ATOM 3658 O O . GLU A 1 468 ? 1.106 -10.320 24.716 1.00 97.06 468 GLU A O 1
ATOM 3663 N N . ASP A 1 469 ? -0.388 -9.988 23.073 1.00 98.00 469 ASP A N 1
ATOM 3664 C CA . ASP A 1 469 ? -1.386 -9.282 23.876 1.00 98.00 469 ASP A CA 1
ATOM 3665 C C . ASP A 1 469 ? -2.779 -9.674 23.380 1.00 98.00 469 ASP A C 1
ATOM 3667 O O . ASP A 1 469 ? -3.169 -9.325 22.268 1.00 98.00 469 ASP A O 1
ATOM 3671 N N . LYS A 1 470 ? -3.532 -10.407 24.206 1.00 96.25 470 LYS A N 1
ATOM 3672 C CA . LYS A 1 470 ? -4.873 -10.906 23.859 1.00 96.25 470 LYS A CA 1
ATOM 3673 C C . LYS A 1 470 ? -5.943 -9.813 23.841 1.00 96.25 470 LYS A C 1
ATOM 3675 O O . LYS A 1 470 ? -7.011 -10.049 23.284 1.00 96.25 470 LYS A O 1
ATOM 3680 N N . GLU A 1 471 ? -5.690 -8.665 24.467 1.00 97.00 471 GLU A N 1
ATOM 3681 C CA . GLU A 1 471 ? -6.601 -7.514 24.441 1.00 97.00 471 GLU A CA 1
ATOM 3682 C C . GLU A 1 471 ? -6.374 -6.627 23.216 1.00 97.00 471 GLU A C 1
ATOM 3684 O O . GLU A 1 471 ? -7.242 -5.832 22.852 1.00 97.00 471 GLU A O 1
ATOM 3689 N N . SER A 1 472 ? -5.209 -6.751 22.578 1.00 97.88 472 SER A N 1
ATOM 3690 C CA . SER A 1 472 ? -4.928 -6.047 21.338 1.00 97.88 472 SER A CA 1
ATOM 3691 C C . SER A 1 472 ? -5.829 -6.554 20.216 1.00 97.88 472 SER A C 1
ATOM 3693 O O . SER A 1 472 ? -6.078 -7.749 20.068 1.00 97.88 472 SER A O 1
ATOM 3695 N N . LYS A 1 473 ? -6.277 -5.634 19.367 1.00 98.12 473 LYS A N 1
ATOM 3696 C CA . LYS A 1 473 ? -6.959 -5.899 18.098 1.00 98.12 473 LYS A CA 1
ATOM 3697 C C . LYS A 1 473 ? -6.002 -5.845 16.900 1.00 98.12 473 LYS A C 1
ATOM 3699 O O . LYS A 1 473 ? -6.459 -5.971 15.760 1.00 98.12 473 LYS A O 1
ATOM 3704 N N . ILE A 1 474 ? -4.693 -5.690 17.127 1.00 98.38 474 ILE A N 1
ATOM 3705 C CA . ILE A 1 474 ? -3.662 -5.811 16.089 1.00 98.38 474 ILE A CA 1
ATOM 3706 C C . ILE A 1 474 ? -3.315 -7.285 15.913 1.00 98.38 474 ILE A C 1
ATOM 3708 O O . ILE A 1 474 ? -2.777 -7.925 16.816 1.00 98.38 474 ILE A O 1
ATOM 3712 N N . ARG A 1 475 ? -3.584 -7.814 14.720 1.00 97.75 475 ARG A N 1
ATOM 3713 C CA . ARG A 1 475 ? -3.219 -9.174 14.319 1.00 97.75 475 ARG A CA 1
ATOM 3714 C C . ARG A 1 475 ? -1.937 -9.153 13.500 1.00 97.75 475 ARG A C 1
ATOM 3716 O O . ARG A 1 475 ? -1.937 -8.659 12.375 1.00 97.75 475 ARG A O 1
ATOM 3723 N N . LEU A 1 476 ? -0.871 -9.722 14.043 1.00 96.56 476 LEU A N 1
ATOM 3724 C CA . LEU A 1 476 ? 0.304 -10.130 13.282 1.00 96.56 476 LEU A CA 1
ATOM 3725 C C . LEU A 1 476 ? -0.013 -11.442 12.559 1.00 96.56 476 LEU A C 1
ATOM 3727 O O . LEU A 1 476 ? -0.589 -12.343 13.168 1.00 96.56 476 LEU A O 1
ATOM 3731 N N . VAL A 1 477 ? 0.325 -11.543 11.276 1.00 94.69 477 VAL A N 1
ATOM 3732 C CA . VAL A 1 477 ? -0.062 -12.682 10.432 1.00 94.69 477 VAL A CA 1
ATOM 3733 C C . VAL A 1 477 ? 1.121 -13.233 9.649 1.00 94.69 477 VAL A C 1
ATOM 3735 O O . VAL A 1 477 ? 1.896 -12.470 9.073 1.00 94.69 477 VAL A O 1
ATOM 3738 N N . ASP A 1 478 ? 1.188 -14.559 9.572 1.00 91.69 478 ASP A N 1
ATOM 3739 C CA . ASP A 1 478 ? 1.989 -15.266 8.578 1.00 91.69 478 ASP A CA 1
ATOM 3740 C C . ASP A 1 478 ? 1.201 -15.360 7.257 1.00 91.69 478 ASP A C 1
ATOM 3742 O O . ASP A 1 478 ? -0.017 -15.151 7.206 1.00 91.69 478 ASP A O 1
ATOM 3746 N N . ILE A 1 479 ? 1.893 -15.703 6.167 1.00 89.81 479 ILE A N 1
ATOM 3747 C CA . ILE A 1 479 ? 1.322 -15.727 4.814 1.00 89.81 479 ILE A CA 1
ATOM 3748 C C . ILE A 1 479 ? 1.388 -17.142 4.249 1.00 89.81 479 ILE A C 1
ATOM 3750 O O . ILE A 1 479 ? 2.465 -17.730 4.142 1.00 89.81 479 ILE A O 1
ATOM 3754 N N . ASN A 1 480 ? 0.248 -17.655 3.792 1.00 89.62 480 ASN A N 1
ATOM 3755 C CA . ASN A 1 480 ? 0.200 -18.778 2.871 1.00 89.62 480 ASN A CA 1
ATOM 3756 C C . ASN A 1 480 ? 0.702 -18.318 1.497 1.00 89.62 480 ASN A C 1
ATOM 3758 O O . ASN A 1 480 ? -0.030 -17.751 0.681 1.00 89.62 480 ASN A O 1
ATOM 3762 N N . VAL A 1 481 ? 1.985 -18.577 1.267 1.00 84.25 481 VAL A N 1
ATOM 3763 C CA . VAL A 1 481 ? 2.740 -18.184 0.075 1.00 84.25 481 VAL A CA 1
ATOM 3764 C C . VAL A 1 481 ? 2.069 -18.633 -1.216 1.00 84.25 481 VAL A C 1
ATOM 3766 O O . VAL A 1 481 ? 2.019 -17.891 -2.195 1.00 84.25 481 VAL A O 1
ATOM 3769 N N . ARG A 1 482 ? 1.542 -19.858 -1.223 1.00 85.00 482 ARG A N 1
ATOM 3770 C CA . ARG A 1 482 ? 0.909 -20.432 -2.406 1.00 85.00 482 ARG A CA 1
ATOM 3771 C C . ARG A 1 482 ? -0.358 -19.669 -2.766 1.00 85.00 482 ARG A C 1
ATOM 3773 O O . ARG A 1 482 ? -0.485 -19.240 -3.905 1.00 85.00 482 ARG A O 1
ATOM 3780 N N . THR A 1 483 ? -1.239 -19.450 -1.790 1.00 90.38 483 THR A N 1
ATOM 3781 C CA . THR A 1 483 ? -2.460 -18.660 -1.992 1.00 90.38 483 THR A CA 1
ATOM 3782 C C . THR A 1 483 ? -2.124 -17.253 -2.478 1.00 90.38 483 THR A C 1
ATOM 3784 O O . THR A 1 483 ? -2.751 -16.766 -3.414 1.00 90.38 483 THR A O 1
ATOM 3787 N N . PHE A 1 484 ? -1.091 -16.620 -1.909 1.00 92.69 484 PHE A N 1
ATOM 3788 C CA . PHE A 1 484 ? -0.624 -15.313 -2.371 1.00 92.69 484 PHE A CA 1
ATOM 3789 C C . PHE A 1 484 ? -0.250 -15.323 -3.862 1.00 92.69 484 PHE A C 1
ATOM 3791 O O . PHE A 1 484 ? -0.726 -14.483 -4.629 1.00 92.69 484 PHE A O 1
ATOM 3798 N N . PHE A 1 485 ? 0.581 -16.276 -4.291 1.00 89.06 485 PHE A N 1
ATOM 3799 C CA . PHE A 1 485 ? 1.016 -16.359 -5.685 1.00 89.06 485 PHE A CA 1
ATOM 3800 C C . PHE A 1 485 ? -0.113 -16.721 -6.644 1.00 89.06 485 PHE A C 1
ATOM 3802 O O . PHE A 1 485 ? -0.191 -16.115 -7.713 1.00 89.06 485 PHE A O 1
ATOM 3809 N N . ASP A 1 486 ? -0.980 -17.662 -6.272 1.00 91.69 486 ASP A N 1
ATOM 3810 C CA . ASP A 1 486 ? -2.131 -18.059 -7.086 1.00 91.69 486 ASP A CA 1
ATOM 3811 C C . ASP A 1 486 ? -3.036 -16.839 -7.341 1.00 91.69 486 ASP A C 1
ATOM 3813 O O . ASP A 1 486 ? -3.385 -16.546 -8.487 1.00 91.69 486 ASP A O 1
ATOM 3817 N N . GLU A 1 487 ? -3.304 -16.033 -6.310 1.00 95.88 487 GLU A N 1
ATOM 3818 C CA . GLU A 1 487 ? -4.109 -14.814 -6.437 1.00 95.88 487 GLU A CA 1
ATOM 3819 C C . GLU A 1 487 ? -3.418 -13.701 -7.236 1.00 95.88 487 GLU A C 1
ATOM 3821 O O . GLU A 1 487 ? -4.070 -13.001 -8.020 1.00 95.88 487 GLU A O 1
ATOM 3826 N N . MET A 1 488 ? -2.100 -13.532 -7.086 1.00 96.00 488 MET A N 1
ATOM 3827 C CA . MET A 1 488 ? -1.315 -12.607 -7.912 1.00 96.00 488 MET A CA 1
ATOM 3828 C C . MET A 1 488 ? -1.376 -13.009 -9.386 1.00 96.00 488 MET A C 1
ATOM 3830 O O . MET A 1 488 ? -1.697 -12.190 -10.250 1.00 96.00 488 MET A O 1
ATOM 3834 N N . VAL A 1 489 ? -1.108 -14.281 -9.679 1.00 95.44 489 VAL A N 1
ATOM 3835 C CA . VAL A 1 489 ? -1.152 -14.844 -11.030 1.00 95.44 489 VAL A CA 1
ATOM 3836 C C . VAL A 1 489 ? -2.539 -14.670 -11.635 1.00 95.44 489 VAL A C 1
ATOM 3838 O O . VAL A 1 489 ? -2.647 -14.197 -12.765 1.00 95.44 489 VAL A O 1
ATOM 3841 N N . ASP A 1 490 ? -3.600 -14.985 -10.902 1.00 97.19 490 ASP A N 1
ATOM 3842 C CA . ASP A 1 490 ? -4.964 -14.865 -11.408 1.00 97.19 490 ASP A CA 1
ATOM 3843 C C . ASP A 1 490 ? -5.382 -13.411 -11.636 1.00 97.19 490 ASP A C 1
ATOM 3845 O O . ASP A 1 490 ? -6.037 -13.109 -12.638 1.00 97.19 490 ASP A O 1
ATOM 3849 N N . SER A 1 491 ? -4.932 -12.485 -10.790 1.00 98.12 491 SER A N 1
ATOM 3850 C CA . SER A 1 491 ? -5.150 -11.049 -10.994 1.00 98.12 491 SER A CA 1
ATOM 3851 C C . SER A 1 491 ? -4.474 -10.555 -12.277 1.00 98.12 491 SER A C 1
ATOM 3853 O O . SER A 1 491 ? -5.111 -9.895 -13.099 1.00 98.12 491 SER A O 1
ATOM 3855 N N . PHE A 1 492 ? -3.217 -10.935 -12.521 1.00 98.06 492 PHE A N 1
ATOM 3856 C CA . PHE A 1 492 ? -2.513 -10.539 -13.743 1.00 98.06 492 PHE A CA 1
ATOM 3857 C C . PHE A 1 492 ? -3.003 -11.276 -14.993 1.00 98.06 492 PHE A C 1
ATOM 3859 O O . PHE A 1 492 ? -3.066 -10.660 -16.055 1.00 98.06 492 PHE A O 1
ATOM 3866 N N . LYS A 1 493 ? -3.462 -12.530 -14.892 1.00 97.62 493 LYS A N 1
ATOM 3867 C CA . LYS A 1 493 ? -4.164 -13.212 -15.995 1.00 97.62 493 LYS A CA 1
ATOM 3868 C C . LYS A 1 493 ? -5.409 -12.440 -16.426 1.00 97.62 493 LYS A C 1
ATOM 3870 O O . LYS A 1 493 ? -5.655 -12.330 -17.625 1.00 97.62 493 LYS A O 1
ATOM 3875 N N . GLN A 1 494 ? -6.190 -11.908 -15.482 1.00 97.44 494 GLN A N 1
ATOM 3876 C CA . GLN A 1 494 ? -7.370 -11.096 -15.800 1.00 97.44 494 GLN A CA 1
ATOM 3877 C C . GLN A 1 494 ? -6.983 -9.810 -16.533 1.00 97.44 494 GLN A C 1
ATOM 3879 O O . GLN A 1 494 ? -7.581 -9.504 -17.563 1.00 97.44 494 GLN A O 1
ATOM 3884 N N . ILE A 1 495 ? -5.942 -9.112 -16.067 1.00 97.81 495 ILE A N 1
ATOM 3885 C CA . ILE A 1 495 ? -5.424 -7.909 -16.737 1.00 97.81 495 ILE A CA 1
ATOM 3886 C C . ILE A 1 495 ? -4.959 -8.246 -18.156 1.00 97.81 495 ILE A C 1
ATOM 3888 O O . ILE A 1 495 ? -5.390 -7.609 -19.113 1.00 97.81 495 ILE A O 1
ATOM 3892 N N . VAL A 1 496 ? -4.123 -9.273 -18.317 1.00 97.50 496 VAL A N 1
ATOM 3893 C CA . VAL A 1 496 ? -3.636 -9.705 -19.632 1.00 97.50 496 VAL A CA 1
ATOM 3894 C C . VAL A 1 496 ? -4.817 -10.049 -20.539 1.00 97.50 496 VAL A C 1
ATOM 3896 O O . VAL A 1 496 ? -4.892 -9.543 -21.649 1.00 97.50 496 VAL A O 1
ATOM 3899 N N . LYS A 1 497 ? -5.789 -10.836 -20.069 1.00 96.44 497 LYS A N 1
ATOM 3900 C CA . LYS A 1 497 ? -6.980 -11.193 -20.854 1.00 96.44 497 LYS A CA 1
ATOM 3901 C C . LYS A 1 497 ? -7.792 -9.969 -21.290 1.00 96.44 497 LYS A C 1
ATOM 3903 O O . LYS A 1 497 ? -8.353 -9.984 -22.379 1.00 96.44 497 LYS A O 1
ATOM 3908 N N . GLN A 1 498 ? -7.893 -8.950 -20.441 1.00 96.06 498 GLN A N 1
ATOM 3909 C CA . GLN A 1 498 ? -8.703 -7.763 -20.709 1.00 96.06 498 GLN A CA 1
ATOM 3910 C C . GLN A 1 498 ? -7.999 -6.746 -21.620 1.00 96.06 498 GLN A C 1
ATOM 3912 O O . GLN A 1 498 ? -8.667 -6.077 -22.403 1.00 96.06 498 GLN A O 1
ATOM 3917 N N . TYR A 1 499 ? -6.676 -6.613 -21.514 1.00 95.19 499 TYR A N 1
ATOM 3918 C CA . TYR A 1 499 ? -5.928 -5.504 -22.120 1.00 95.19 499 TYR A CA 1
ATOM 3919 C C . TYR A 1 499 ? -4.875 -5.936 -23.151 1.00 95.19 499 TYR A C 1
ATOM 3921 O O . TYR A 1 499 ? -4.203 -5.076 -23.722 1.00 95.19 499 TYR A O 1
ATOM 3929 N N . LYS A 1 500 ? -4.715 -7.239 -23.404 1.00 88.50 500 LYS A N 1
ATOM 3930 C CA . LYS A 1 500 ? -3.886 -7.759 -24.496 1.00 88.50 500 LYS A CA 1
ATOM 3931 C C . LYS A 1 500 ? -4.700 -7.753 -25.788 1.00 88.50 500 LYS A C 1
ATOM 3933 O O . LYS A 1 500 ? -5.585 -8.588 -25.957 1.00 88.50 500 LYS A O 1
ATOM 3938 N N . ASN A 1 501 ? -4.388 -6.798 -26.662 1.00 65.62 501 ASN A N 1
ATOM 3939 C CA . ASN A 1 501 ? -4.957 -6.651 -28.003 1.00 65.62 501 ASN A CA 1
ATOM 3940 C C . ASN A 1 501 ? -3.849 -6.704 -29.049 1.00 65.62 501 ASN A C 1
ATOM 3942 O O . ASN A 1 501 ? -2.885 -5.915 -28.906 1.00 65.62 501 ASN A O 1
#

Sequence (501 aa):
MHVLKLLLLIFSFILLFKNNVSTPSKSIKFVQSAYNSAARILSAQRANILPSVTSYDSVPFTYQNGKIGFISDRSMPLVKMPKMQLGLFASHHEKLASLSHTKSNPSASFYPFAYSTFISQNKSAPCQNEGAVDIDMIISERLTFKRNVIIITDMEPDDRIALAVVAARMADKVLFVGTSVMNAERKAALAQKQFALFDSMKHVPVFAGTGGGKKVDITSTKAGESYSQEGTHILSAEELEQYSKEKTPKAKNYAQEALKSTFKIASNKGIKVKILLLAPPSDLVEFIEDEKYRETIEHIHIMGGWMEVKGSDEKHSTYNVNMDVNSSAKLMEYGKEISMTLYSSHAIKSAVWENCSTENRGKKAFPEGSINSKNCPQLIEMIFDKQVTCLKPIQIATKSWDNHLITMNTVMKDRIGVSNLGKQFTPADPLVVIGFLNPDMLINPKYVSVIIHVDDRTDQGYRIEVKEDKESKIRLVDINVRTFFDEMVDSFKQIVKQYKN

Organism: NCBI:txid166011

pLDDT: mean 75.95, std 25.29, range [22.28, 98.69]

Radius of gyration: 29.04 Å; chains: 1; bounding box: 100×66×80 Å